Protein AF-0000000066057858 (afdb_homodimer)

Nearest PDB structures (foldseek):
  7ct4-assembly1_D  TM=9.323E-01  e=1.143E-37  Rasamsonia emersonii
  7ct4-assembly1_A  TM=9.102E-01  e=2.989E-38  Rasamsonia emersonii
  7ct4-assembly1_C  TM=9.239E-01  e=1.861E-37  Rasamsonia emersonii
  1c0i-assembly1_A  TM=8.873E-01  e=2.597E-35  Rhodotorula toruloides
  8hy5-assembly1_B  TM=8.757E-01  e=1.297E-28  Homo sapiens

Organism: Schizosaccharomyces pombe (strain 972 / ATCC 24843) (NCBI:txid284812)

Radius of gyration: 28.04 Å; Cα contacts (8 Å, |Δi|>4): 1674; chains: 2; bounding box: 57×84×64 Å

GO terms:
  GO:0003884 D-amino-acid oxidase activity (F, IDA)
  GO:0019478 D-amino acid catabolic process (P, IDA)
  GO:0043799 glycine oxidase activity (F, EXP)

Structure (mmCIF, N/CA/C/O backbone):
data_AF-0000000066057858-model_v1
#
loop_
_entity.id
_entity.type
_entity.pdbx_description
1 polymer 'D-amino-acid oxidase'
#
loop_
_atom_site.group_PDB
_atom_site.id
_atom_site.type_symbol
_atom_site.label_atom_id
_atom_site.label_alt_id
_atom_site.label_comp_id
_atom_site.label_asym_id
_atom_site.label_entity_id
_atom_site.label_seq_id
_atom_site.pdbx_PDB_ins_code
_atom_site.Cartn_x
_atom_site.Cartn_y
_atom_site.Cartn_z
_atom_site.occupancy
_atom_site.B_iso_or_equiv
_atom_site.auth_seq_id
_atom_site.auth_comp_id
_atom_site.auth_asym_id
_atom_site.auth_atom_id
_atom_site.pdbx_PDB_model_num
ATOM 1 N N . MET A 1 1 ? 26.5 16.844 -6.043 1 24.03 1 MET A N 1
ATOM 2 C CA . MET A 1 1 ? 25.203 16.562 -5.418 1 24.03 1 MET A CA 1
ATOM 3 C C . MET A 1 1 ? 25.234 15.211 -4.703 1 24.03 1 MET A C 1
ATOM 5 O O . MET A 1 1 ? 25.359 14.164 -5.344 1 24.03 1 MET A O 1
ATOM 9 N N . THR A 1 2 ? 25.844 15.133 -3.619 1 29.42 2 THR A N 1
ATOM 10 C CA . THR A 1 2 ? 26.281 13.875 -3.021 1 29.42 2 THR A CA 1
ATOM 11 C C . THR A 1 2 ? 25.109 12.914 -2.85 1 29.42 2 THR A C 1
ATOM 13 O O . THR A 1 2 ? 24.062 13.297 -2.328 1 29.42 2 THR A O 1
ATOM 16 N N . LYS A 1 3 ? 24.953 12.117 -3.73 1 38.72 3 LYS A N 1
ATOM 17 C CA . LYS A 1 3 ? 24.094 10.953 -3.639 1 38.72 3 LYS A CA 1
ATOM 18 C C . LYS A 1 3 ? 23.906 10.516 -2.189 1 38.72 3 LYS A C 1
ATOM 20 O O . LYS A 1 3 ? 24.844 9.992 -1.569 1 38.72 3 LYS A O 1
ATOM 25 N N . GLU A 1 4 ? 23.453 11.305 -1.22 1 42.31 4 GLU A N 1
ATOM 26 C CA . GLU A 1 4 ? 23.328 10.961 0.196 1 42.31 4 GLU A CA 1
ATOM 27 C C . GLU A 1 4 ? 22.781 9.555 0.386 1 42.31 4 GLU A C 1
ATOM 29 O O . GLU A 1 4 ? 21.672 9.258 -0.062 1 42.31 4 GLU A O 1
ATOM 34 N N . ASN A 1 5 ? 23.547 8.539 0.47 1 50.09 5 ASN A N 1
ATOM 35 C CA . ASN A 1 5 ? 23.609 7.082 0.434 1 50.09 5 ASN A CA 1
ATOM 36 C C . ASN A 1 5 ? 22.781 6.453 1.551 1 50.09 5 ASN A C 1
ATOM 38 O O . ASN A 1 5 ? 23.25 6.34 2.686 1 50.09 5 ASN A O 1
ATOM 42 N N . LYS A 1 6 ? 21.453 6.734 1.63 1 57.72 6 LYS A N 1
ATOM 43 C CA . LYS A 1 6 ? 20.75 5.945 2.639 1 57.72 6 LYS A CA 1
ATOM 44 C C . LYS A 1 6 ? 21.156 4.477 2.57 1 57.72 6 LYS A C 1
ATOM 46 O O . LYS A 1 6 ? 21.375 3.938 1.483 1 57.72 6 LYS A O 1
ATOM 51 N N . PRO A 1 7 ? 21.453 4.004 3.824 1 76.06 7 PRO A N 1
ATOM 52 C CA . PRO A 1 7 ? 21.906 2.609 3.816 1 76.06 7 PRO A CA 1
ATOM 53 C C . PRO A 1 7 ? 20.875 1.661 3.217 1 76.06 7 PRO A C 1
ATOM 55 O O . PRO A 1 7 ? 19.672 1.82 3.457 1 76.06 7 PRO A O 1
ATOM 58 N N . ARG A 1 8 ? 21.109 0.981 2.145 1 91 8 ARG A N 1
ATOM 59 C CA . ARG A 1 8 ? 20.312 -0.099 1.565 1 91 8 ARG A CA 1
ATOM 60 C C . ARG A 1 8 ? 20.391 -1.355 2.426 1 91 8 ARG A C 1
ATOM 62 O O . ARG A 1 8 ? 20.938 -2.373 2.002 1 91 8 ARG A O 1
ATOM 69 N N . ASP A 1 9 ? 19.703 -1.206 3.635 1 95.62 9 ASP A N 1
ATOM 70 C CA . ASP A 1 9 ? 19.906 -2.215 4.672 1 95.62 9 ASP A CA 1
ATOM 71 C C . ASP A 1 9 ? 18.844 -3.314 4.578 1 95.62 9 ASP A C 1
ATOM 73 O O . ASP A 1 9 ? 18.875 -4.273 5.352 1 95.62 9 ASP A O 1
ATOM 77 N N . ILE A 1 10 ? 17.891 -3.203 3.715 1 97.75 10 ILE A N 1
ATOM 78 C CA . ILE A 1 10 ? 16.891 -4.246 3.469 1 97.75 10 ILE A CA 1
ATOM 79 C C . ILE A 1 10 ? 17.234 -4.984 2.176 1 97.75 10 ILE A C 1
ATOM 81 O O . ILE A 1 10 ? 17.047 -4.449 1.08 1 97.75 10 ILE A O 1
ATOM 85 N N . VAL A 1 11 ? 17.688 -6.219 2.32 1 98.75 11 VAL A N 1
ATOM 86 C CA . VAL A 1 11 ? 18.188 -6.957 1.16 1 98.75 11 VAL A CA 1
ATOM 87 C C . VAL A 1 11 ? 17.188 -8.055 0.784 1 98.75 11 VAL A C 1
ATOM 89 O O . VAL A 1 11 ? 16.766 -8.836 1.639 1 98.75 11 VAL A O 1
ATOM 92 N N . ILE A 1 12 ? 16.75 -8.102 -0.413 1 98.88 12 ILE A N 1
ATOM 93 C CA . ILE A 1 12 ? 15.891 -9.148 -0.945 1 98.88 12 ILE A CA 1
ATOM 94 C C . ILE A 1 12 ? 16.625 -9.93 -2.027 1 98.88 12 ILE A C 1
ATOM 96 O O . ILE A 1 12 ? 17.141 -9.344 -2.982 1 98.88 12 ILE A O 1
ATOM 100 N N . VAL A 1 13 ? 16.703 -11.258 -1.876 1 98.88 13 VAL A N 1
ATOM 101 C CA . VAL A 1 13 ? 17.359 -12.109 -2.865 1 98.88 13 VAL A CA 1
ATOM 102 C C . VAL A 1 13 ? 16.312 -12.781 -3.746 1 98.88 13 VAL A C 1
ATOM 104 O O . VAL A 1 13 ? 15.531 -13.609 -3.27 1 98.88 13 VAL A O 1
ATOM 107 N N . GLY A 1 14 ? 16.359 -12.461 -5.027 1 98.69 14 GLY A N 1
ATOM 108 C CA . GLY A 1 14 ? 15.391 -12.977 -5.977 1 98.69 14 GLY A CA 1
ATOM 109 C C . GLY A 1 14 ? 14.414 -11.922 -6.465 1 98.69 14 GLY A C 1
ATOM 110 O O . GLY A 1 14 ? 13.867 -11.164 -5.664 1 98.69 14 GLY A O 1
ATOM 111 N N . ALA A 1 15 ? 14.227 -11.898 -7.758 1 98.69 15 ALA A N 1
ATOM 112 C CA . ALA A 1 15 ? 13.344 -10.914 -8.367 1 98.69 15 ALA A CA 1
ATOM 113 C C . ALA A 1 15 ? 12.18 -11.586 -9.102 1 98.69 15 ALA A C 1
ATOM 115 O O . ALA A 1 15 ? 11.773 -11.141 -10.18 1 98.69 15 ALA A O 1
ATOM 116 N N . GLY A 1 16 ? 11.734 -12.766 -8.609 1 98.44 16 GLY A N 1
ATOM 117 C CA . GLY A 1 16 ? 10.461 -13.336 -9.039 1 98.44 16 GLY A CA 1
ATOM 118 C C . GLY A 1 16 ? 9.266 -12.656 -8.398 1 98.44 16 GLY A C 1
ATOM 119 O O . GLY A 1 16 ? 9.398 -11.609 -7.77 1 98.44 16 GLY A O 1
ATOM 120 N N . VAL A 1 17 ? 8.07 -13.25 -8.562 1 98.69 17 VAL A N 1
ATOM 121 C CA . VAL A 1 17 ? 6.828 -12.625 -8.109 1 98.69 17 VAL A CA 1
ATOM 122 C C . VAL A 1 17 ? 6.867 -12.445 -6.594 1 98.69 17 VAL A C 1
ATOM 124 O O . VAL A 1 17 ? 6.379 -11.445 -6.066 1 98.69 17 VAL A O 1
ATOM 127 N N . ILE A 1 18 ? 7.5 -13.375 -5.855 1 98.75 18 ILE A N 1
ATOM 128 C CA . ILE A 1 18 ? 7.547 -13.297 -4.398 1 98.75 18 ILE A CA 1
ATOM 129 C C . ILE A 1 18 ? 8.469 -12.156 -3.975 1 98.75 18 ILE A C 1
ATOM 131 O O . ILE A 1 18 ? 8.094 -11.32 -3.141 1 98.75 18 ILE A O 1
ATOM 135 N N . GLY A 1 19 ? 9.664 -12.078 -4.535 1 98.88 19 GLY A N 1
ATOM 136 C CA . GLY A 1 19 ? 10.609 -11.023 -4.191 1 98.88 19 GLY A CA 1
ATOM 137 C C . GLY A 1 19 ? 10.109 -9.633 -4.547 1 98.88 19 GLY A C 1
ATOM 138 O O . GLY A 1 19 ? 10.219 -8.703 -3.748 1 98.88 19 GLY A O 1
ATOM 139 N N . LEU A 1 20 ? 9.586 -9.516 -5.75 1 98.88 20 LEU A N 1
ATOM 140 C CA . LEU A 1 20 ? 9.07 -8.227 -6.199 1 98.88 20 LEU A CA 1
ATOM 141 C C . LEU A 1 20 ? 7.883 -7.789 -5.348 1 98.88 20 LEU A C 1
ATOM 143 O O . LEU A 1 20 ? 7.754 -6.609 -5.012 1 98.88 20 LEU A O 1
ATOM 147 N N . THR A 1 21 ? 6.973 -8.727 -5.023 1 98.75 21 THR A N 1
ATOM 148 C CA . THR A 1 21 ? 5.828 -8.414 -4.176 1 98.75 21 THR A CA 1
ATOM 149 C C . THR A 1 21 ? 6.281 -7.98 -2.787 1 98.75 21 THR A C 1
ATOM 151 O O . THR A 1 21 ? 5.75 -7.023 -2.225 1 98.75 21 THR A O 1
ATOM 154 N N . THR A 1 22 ? 7.27 -8.648 -2.229 1 98.69 22 THR A N 1
ATOM 155 C CA . THR A 1 22 ? 7.832 -8.281 -0.935 1 98.69 22 THR A CA 1
ATOM 156 C C . THR A 1 22 ? 8.375 -6.855 -0.971 1 98.69 22 THR A C 1
ATOM 158 O O . THR A 1 22 ? 8.062 -6.043 -0.095 1 98.69 22 THR A O 1
ATOM 161 N N . ALA A 1 23 ? 9.164 -6.559 -1.996 1 98.69 23 ALA A N 1
ATOM 162 C CA . ALA A 1 23 ? 9.711 -5.219 -2.17 1 98.69 23 ALA A CA 1
ATOM 163 C C . ALA A 1 23 ? 8.602 -4.18 -2.295 1 98.69 23 ALA A C 1
ATOM 165 O O . ALA A 1 23 ? 8.719 -3.074 -1.761 1 98.69 23 ALA A O 1
ATOM 166 N N . TRP A 1 24 ? 7.539 -4.559 -3.053 1 98.19 24 TRP A N 1
ATOM 167 C CA . TRP A 1 24 ? 6.438 -3.627 -3.27 1 98.19 24 TRP A CA 1
ATOM 168 C C . TRP A 1 24 ? 5.734 -3.303 -1.956 1 98.19 24 TRP A C 1
ATOM 170 O O . TRP A 1 24 ? 5.457 -2.135 -1.665 1 98.19 24 TRP A O 1
ATOM 180 N N . ILE A 1 25 ? 5.445 -4.332 -1.145 1 96.88 25 ILE A N 1
ATOM 181 C CA . ILE A 1 25 ? 4.793 -4.125 0.144 1 96.88 25 ILE A CA 1
ATOM 182 C C . ILE A 1 25 ? 5.66 -3.225 1.021 1 96.88 25 ILE A C 1
ATOM 184 O O . ILE A 1 25 ? 5.16 -2.271 1.624 1 96.88 25 ILE A O 1
ATOM 188 N N . LEU A 1 26 ? 6.938 -3.43 1.087 1 96.5 26 LEU A N 1
ATOM 189 C CA . LEU A 1 26 ? 7.852 -2.6 1.863 1 96.5 26 LEU A CA 1
ATOM 190 C C . LEU A 1 26 ? 7.898 -1.178 1.312 1 96.5 26 LEU A C 1
ATOM 192 O O . LEU A 1 26 ? 7.984 -0.214 2.076 1 96.5 26 LEU A O 1
ATOM 196 N N . SER A 1 27 ? 7.867 -1.07 -0.016 1 95.56 27 SER A N 1
ATOM 197 C CA . SER A 1 27 ? 7.879 0.245 -0.646 1 95.56 27 SER A CA 1
ATOM 198 C C . SER A 1 27 ? 6.629 1.04 -0.288 1 95.56 27 SER A C 1
ATOM 200 O O . SER A 1 27 ? 6.691 2.254 -0.087 1 95.56 27 SER A O 1
ATOM 202 N N . ASP A 1 28 ? 5.484 0.328 -0.258 1 91.56 28 ASP A N 1
ATOM 203 C CA . ASP A 1 28 ? 4.238 0.975 0.144 1 91.56 28 ASP A CA 1
ATOM 204 C C . ASP A 1 28 ? 4.367 1.599 1.531 1 91.56 28 ASP A C 1
ATOM 206 O O . ASP A 1 28 ? 3.693 2.584 1.839 1 91.56 28 ASP A O 1
ATOM 210 N N . LEU A 1 29 ? 5.305 1.097 2.301 1 87.94 29 LEU A N 1
ATOM 211 C CA . LEU A 1 29 ? 5.523 1.59 3.656 1 87.94 29 LEU A CA 1
ATOM 212 C C . LEU A 1 29 ? 6.566 2.703 3.666 1 87.94 29 LEU A C 1
ATOM 214 O O . LEU A 1 29 ? 6.98 3.158 4.734 1 87.94 29 LEU A O 1
ATOM 218 N N . GLY A 1 30 ? 7.086 3.131 2.455 1 88.25 30 GLY A N 1
ATOM 219 C CA . GLY A 1 30 ? 8.039 4.223 2.34 1 88.25 30 GLY A CA 1
ATOM 220 C C . GLY A 1 30 ? 9.484 3.771 2.449 1 88.25 30 GLY A C 1
ATOM 221 O O . GLY A 1 30 ? 10.391 4.594 2.605 1 88.25 30 GLY A O 1
ATOM 222 N N . LEU A 1 31 ? 9.727 2.479 2.348 1 93.69 31 LEU A N 1
ATOM 223 C CA . LEU A 1 31 ? 11.055 1.946 2.629 1 93.69 31 LEU A CA 1
ATOM 224 C C . LEU A 1 31 ? 11.82 1.681 1.337 1 93.69 31 LEU A C 1
ATOM 226 O O . LEU A 1 31 ? 12.93 1.141 1.366 1 93.69 31 LEU A O 1
ATOM 230 N N . ALA A 1 32 ? 11.352 2.104 0.2 1 95.44 32 ALA A N 1
ATOM 231 C CA . ALA A 1 32 ? 11.914 1.772 -1.109 1 95.44 32 ALA A CA 1
ATOM 232 C C . ALA A 1 32 ? 13.383 2.164 -1.194 1 95.44 32 ALA A C 1
ATOM 234 O O . ALA A 1 32 ? 14.227 1.36 -1.604 1 95.44 32 ALA A O 1
ATOM 235 N N . PRO A 1 33 ? 13.758 3.377 -0.697 1 93.12 33 PRO A N 1
ATOM 236 C CA . PRO A 1 33 ? 15.156 3.781 -0.85 1 93.12 33 PRO A CA 1
ATOM 237 C C . PRO A 1 33 ? 16.109 2.924 -0.024 1 93.12 33 PRO A C 1
ATOM 239 O O . PRO A 1 33 ? 17.328 2.986 -0.219 1 93.12 33 PRO A O 1
ATOM 242 N N . ARG A 1 34 ? 15.578 2.121 0.85 1 95.19 34 ARG A N 1
ATOM 243 C CA . ARG A 1 34 ? 16.406 1.288 1.722 1 95.19 34 ARG A CA 1
ATOM 244 C C . ARG A 1 34 ? 16.547 -0.118 1.152 1 95.19 34 ARG A C 1
ATOM 246 O O . ARG A 1 34 ? 17.297 -0.937 1.695 1 95.19 34 ARG A O 1
ATOM 253 N N . ILE A 1 35 ? 15.867 -0.453 0.086 1 97.62 35 ILE A N 1
ATOM 254 C CA . ILE A 1 35 ? 15.773 -1.819 -0.416 1 97.62 35 ILE A CA 1
ATOM 255 C C . ILE A 1 35 ? 16.812 -2.041 -1.51 1 97.62 35 ILE A C 1
ATOM 257 O O . ILE A 1 35 ? 16.969 -1.213 -2.412 1 97.62 35 ILE A O 1
ATOM 261 N N . LYS A 1 36 ? 17.531 -3.072 -1.408 1 98.31 36 LYS A N 1
ATOM 262 C CA . LYS A 1 36 ? 18.375 -3.623 -2.469 1 98.31 36 LYS A CA 1
ATOM 263 C C . LYS A 1 36 ? 17.906 -5.027 -2.855 1 98.31 36 LYS A C 1
ATOM 265 O O . LYS A 1 36 ? 17.844 -5.918 -2.008 1 98.31 36 LYS A O 1
ATOM 270 N N . VAL A 1 37 ? 17.594 -5.246 -4.109 1 98.69 37 VAL A N 1
ATOM 271 C CA . VAL A 1 37 ? 17.25 -6.57 -4.625 1 98.69 37 VAL A CA 1
ATOM 272 C C . VAL A 1 37 ? 18.453 -7.148 -5.387 1 98.69 37 VAL A C 1
ATOM 274 O O . VAL A 1 37 ? 18.969 -6.52 -6.312 1 98.69 37 VAL A O 1
ATOM 277 N N . ILE A 1 38 ? 18.891 -8.281 -4.949 1 98.75 38 ILE A N 1
ATOM 278 C CA . ILE A 1 38 ? 19.938 -9.016 -5.641 1 98.75 38 ILE A CA 1
ATOM 279 C C . ILE A 1 38 ? 19.344 -10.227 -6.355 1 98.75 38 ILE A C 1
ATOM 281 O O . ILE A 1 38 ? 18.734 -11.086 -5.723 1 98.75 38 ILE A O 1
ATOM 285 N N . ALA A 1 39 ? 19.516 -10.328 -7.648 1 98.5 39 ALA A N 1
ATOM 286 C CA . ALA A 1 39 ? 18.875 -11.414 -8.383 1 98.5 39 ALA A CA 1
ATOM 287 C C . ALA A 1 39 ? 19.672 -11.75 -9.648 1 98.5 39 ALA A C 1
ATOM 289 O O . ALA A 1 39 ? 20.188 -10.859 -10.32 1 98.5 39 ALA A O 1
ATOM 290 N N . LYS A 1 40 ? 19.734 -12.977 -9.961 1 98 40 LYS A N 1
ATOM 291 C CA . LYS A 1 40 ? 20.359 -13.438 -11.203 1 98 40 LYS A CA 1
ATOM 292 C C . LYS A 1 40 ? 19.594 -12.945 -12.422 1 98 40 LYS A C 1
ATOM 294 O O . LYS A 1 40 ? 20.188 -12.602 -13.445 1 98 40 LYS A O 1
ATOM 299 N N . TYR A 1 41 ? 18.328 -12.922 -12.312 1 97.62 41 TYR A N 1
ATOM 300 C CA . TYR A 1 41 ? 17.453 -12.484 -13.391 1 97.62 41 TYR A CA 1
ATOM 301 C C . TYR A 1 41 ? 16.5 -11.383 -12.914 1 97.62 41 TYR A C 1
ATOM 303 O O . TYR A 1 41 ? 16.156 -11.328 -11.727 1 97.62 41 TYR A O 1
ATOM 311 N N . THR A 1 42 ? 16.094 -10.516 -13.781 1 97.69 42 THR A N 1
ATOM 312 C CA . THR A 1 42 ? 15.07 -9.5 -13.578 1 97.69 42 THR A CA 1
ATOM 313 C C . THR A 1 42 ? 13.938 -9.672 -14.586 1 97.69 42 THR A C 1
ATOM 315 O O . THR A 1 42 ? 14.055 -10.453 -15.531 1 97.69 42 THR A O 1
ATOM 318 N N . PRO A 1 43 ? 12.82 -8.992 -14.422 1 97.31 43 PRO A N 1
ATOM 319 C CA . PRO A 1 43 ? 11.656 -9.18 -15.297 1 97.31 43 PRO A CA 1
ATOM 320 C C . PRO A 1 43 ? 11.969 -8.883 -16.766 1 97.31 43 PRO A C 1
ATOM 322 O O . PRO A 1 43 ? 11.195 -9.258 -17.641 1 97.31 43 PRO A O 1
ATOM 325 N N . GLU A 1 44 ? 13.062 -8.328 -17.047 1 95.56 44 GLU A N 1
ATOM 326 C CA . GLU A 1 44 ? 13.469 -8.055 -18.422 1 95.56 44 GLU A CA 1
ATOM 327 C C . GLU A 1 44 ? 14.117 -9.273 -19.047 1 95.56 44 GLU A C 1
ATOM 329 O O . GLU A 1 44 ? 14.336 -9.312 -20.266 1 95.56 44 GLU A O 1
ATOM 334 N N . ASP A 1 45 ? 14.391 -10.273 -18.281 1 94.81 45 ASP A N 1
ATOM 335 C CA . ASP A 1 45 ? 15.055 -11.477 -18.766 1 94.81 45 ASP A CA 1
ATOM 336 C C . ASP A 1 45 ? 14.047 -12.586 -19.062 1 94.81 45 ASP A C 1
ATOM 338 O O . ASP A 1 45 ? 12.922 -12.547 -18.578 1 94.81 45 ASP A O 1
ATOM 342 N N . ARG A 1 46 ? 14.539 -13.461 -19.953 1 92.06 46 ARG A N 1
ATOM 343 C CA . ARG A 1 46 ? 13.852 -14.727 -20.203 1 92.06 46 ARG A CA 1
ATOM 344 C C . ARG A 1 46 ? 14.812 -15.906 -20.047 1 92.06 46 ARG A C 1
ATOM 346 O O . ARG A 1 46 ? 15.883 -15.93 -20.656 1 92.06 46 ARG A O 1
ATOM 353 N N . SER A 1 47 ? 14.477 -16.719 -19.047 1 93.12 47 SER A N 1
ATOM 354 C CA . SER A 1 47 ? 15.258 -17.922 -18.797 1 93.12 47 SER A CA 1
ATOM 355 C C . SER A 1 47 ? 14.398 -19.016 -18.188 1 93.12 47 SER A C 1
ATOM 357 O O . SER A 1 47 ? 13.516 -18.75 -17.375 1 93.12 47 SER A O 1
ATOM 359 N N . VAL A 1 48 ? 14.672 -20.219 -18.562 1 92 48 VAL A N 1
ATOM 360 C CA . VAL A 1 48 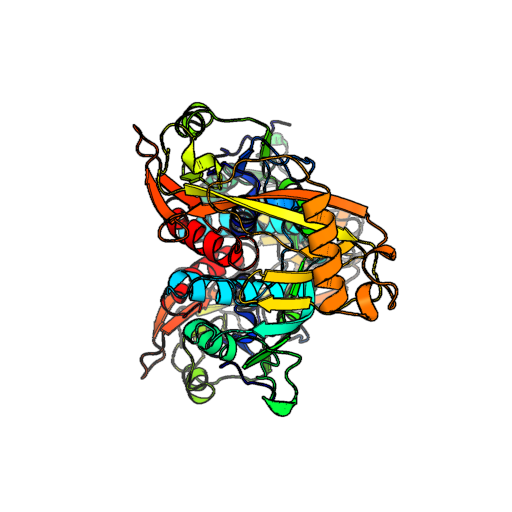? 13.977 -21.375 -18 1 92 48 VAL A CA 1
ATOM 361 C C . VAL A 1 48 ? 14.242 -21.438 -16.5 1 92 48 VAL A C 1
ATOM 363 O O . VAL A 1 48 ? 13.445 -22.016 -15.742 1 92 48 VAL A O 1
ATOM 366 N N . GLU A 1 49 ? 15.289 -20.797 -16.062 1 93.88 49 GLU A N 1
ATOM 367 C CA . GLU A 1 49 ? 15.664 -20.812 -14.648 1 93.88 49 GLU A CA 1
ATOM 368 C C . GLU A 1 49 ? 14.953 -19.703 -13.875 1 93.88 49 GLU A C 1
ATOM 370 O O . GLU A 1 49 ? 15.078 -19.625 -12.648 1 93.88 49 GLU A O 1
ATOM 375 N N . TYR A 1 50 ? 14.281 -18.859 -14.57 1 95.75 50 TYR A N 1
ATOM 376 C CA . TYR A 1 50 ? 13.5 -17.781 -14 1 95.75 50 TYR A CA 1
ATOM 377 C C . TYR A 1 50 ? 12.008 -18.062 -14.094 1 95.75 50 TYR A C 1
ATOM 379 O O . TYR A 1 50 ? 11.359 -17.703 -15.086 1 95.75 50 TYR A O 1
ATOM 387 N N . THR A 1 51 ? 11.453 -18.609 -13.117 1 93.69 51 THR A N 1
ATOM 388 C CA . THR A 1 51 ? 10.18 -19.312 -13.102 1 93.69 51 THR A CA 1
ATOM 389 C C . THR A 1 51 ? 9.023 -18.344 -13.367 1 93.69 51 THR A C 1
ATOM 391 O O . THR A 1 51 ? 8.125 -18.656 -14.156 1 93.69 51 THR A O 1
ATOM 394 N N . SER A 1 52 ? 9.039 -17.172 -12.836 1 95.69 52 SER A N 1
ATOM 395 C CA . SER A 1 52 ? 7.855 -16.344 -12.633 1 95.69 52 SER A CA 1
ATOM 396 C C . SER A 1 52 ? 7.25 -15.906 -13.961 1 95.69 52 SER A C 1
ATOM 398 O O . SER A 1 52 ? 6.023 -15.883 -14.109 1 95.69 52 SER A O 1
ATOM 400 N N . PRO A 1 53 ? 8.055 -15.648 -15.008 1 94.44 53 PRO A N 1
ATOM 401 C CA . PRO A 1 53 ? 7.457 -15.148 -16.25 1 94.44 53 PRO A CA 1
ATOM 402 C C . PRO A 1 53 ? 6.691 -16.234 -17.016 1 94.44 53 PRO A C 1
ATOM 404 O O . PRO A 1 53 ? 5.898 -15.922 -17.906 1 94.44 53 PRO A O 1
ATOM 407 N N . TRP A 1 54 ? 6.828 -17.469 -16.688 1 91.06 54 TRP A N 1
ATOM 408 C CA . TRP A 1 54 ? 6.297 -18.562 -17.469 1 91.06 54 TRP A CA 1
ATOM 409 C C . TRP A 1 54 ? 4.973 -19.062 -16.906 1 91.06 54 TRP A C 1
ATOM 411 O O . TRP A 1 54 ? 4.316 -19.922 -17.484 1 91.06 54 TRP A O 1
ATOM 421 N N . ALA A 1 55 ? 4.609 -18.5 -15.82 1 90.81 55 ALA A N 1
ATOM 422 C CA . ALA A 1 55 ? 3.4 -18.938 -15.141 1 90.81 55 ALA A CA 1
ATOM 423 C C . ALA A 1 55 ? 2.158 -18.641 -15.969 1 90.81 55 ALA A C 1
ATOM 425 O O . ALA A 1 55 ? 2.096 -17.625 -16.656 1 90.81 55 ALA A O 1
ATOM 426 N N . GLY A 1 56 ? 1.21 -19.578 -16.016 1 88.62 56 GLY A N 1
ATOM 427 C CA . GLY A 1 56 ? -0.117 -19.234 -16.484 1 88.62 56 GLY A CA 1
ATOM 428 C C . GLY A 1 56 ? -0.769 -18.125 -15.695 1 88.62 56 GLY A C 1
ATOM 429 O O . GLY A 1 56 ? -1.331 -17.188 -16.266 1 88.62 56 GLY A O 1
ATOM 430 N N . ALA A 1 57 ? -0.521 -18.188 -14.438 1 83 57 ALA A N 1
ATOM 431 C CA . ALA A 1 57 ? -0.889 -17.125 -13.5 1 83 57 ALA A CA 1
ATOM 432 C C . ALA A 1 57 ? -2.4 -16.922 -13.477 1 83 57 ALA A C 1
ATOM 434 O O . ALA A 1 57 ? -2.916 -16.016 -14.133 1 83 57 ALA A O 1
ATOM 435 N N . ASN A 1 58 ? -3.156 -17.703 -12.898 1 87.81 58 ASN A N 1
ATOM 436 C CA . ASN A 1 58 ? -4.586 -17.578 -12.633 1 87.81 58 ASN A CA 1
ATOM 437 C C . ASN A 1 58 ? -4.898 -17.766 -11.148 1 87.81 58 ASN A C 1
ATOM 439 O O . ASN A 1 58 ? -3.994 -17.766 -10.312 1 87.81 58 ASN A O 1
ATOM 443 N N . PHE A 1 59 ? -6.066 -17.656 -10.812 1 91.38 59 PHE A N 1
ATOM 444 C CA . PHE A 1 59 ? -6.555 -17.953 -9.469 1 91.38 59 PHE A CA 1
ATOM 445 C C . PHE A 1 59 ? -7.539 -19.109 -9.492 1 91.38 59 PHE A C 1
ATOM 447 O O . PHE A 1 59 ? -8.633 -19 -10.055 1 91.38 59 PHE A O 1
ATOM 454 N N . CYS A 1 60 ? -7.055 -20.266 -9.008 1 89.56 60 CYS A N 1
ATOM 455 C CA . CYS A 1 60 ? -7.871 -21.484 -9.07 1 89.56 60 CYS A CA 1
ATOM 456 C C . CYS A 1 60 ? -7.738 -22.297 -7.789 1 89.56 60 CYS A C 1
ATOM 458 O O . CYS A 1 60 ? -7.312 -21.766 -6.758 1 89.56 60 CYS A O 1
ATOM 460 N N . SER A 1 61 ? -8.211 -23.516 -7.824 1 83.56 61 SER A N 1
ATOM 461 C CA . SER A 1 61 ? -8.305 -24.312 -6.605 1 83.56 61 SER A CA 1
ATOM 462 C C . SER A 1 61 ? -7.082 -25.203 -6.422 1 83.56 61 SER A C 1
ATOM 464 O O . SER A 1 61 ? -7.141 -26.219 -5.734 1 83.56 61 SER A O 1
ATOM 466 N N . ILE A 1 62 ? -5.902 -24.766 -6.875 1 78.44 62 ILE A N 1
ATOM 467 C CA . ILE A 1 62 ? -4.738 -25.641 -6.945 1 78.44 62 ILE A CA 1
ATOM 468 C C . ILE A 1 62 ? -4.031 -25.672 -5.59 1 78.44 62 ILE A C 1
ATOM 470 O O . ILE A 1 62 ? -3.24 -26.578 -5.316 1 78.44 62 ILE A O 1
ATOM 474 N N . SER A 1 63 ? -4.281 -24.734 -4.73 1 79.31 63 SER A N 1
ATOM 475 C CA . SER A 1 63 ? -3.516 -24.594 -3.5 1 79.31 63 SER A CA 1
ATOM 476 C C . SER A 1 63 ? -3.766 -25.766 -2.553 1 79.31 63 SER A C 1
ATOM 478 O O . SER A 1 63 ? -4.812 -26.406 -2.619 1 79.31 63 SER A O 1
ATOM 480 N N . ALA A 1 64 ? -2.777 -25.953 -1.697 1 81.75 64 ALA A N 1
ATOM 481 C CA . ALA A 1 64 ? -2.922 -26.938 -0.62 1 81.75 64 ALA A CA 1
ATOM 482 C C . ALA A 1 64 ? -4.023 -26.516 0.352 1 81.75 64 ALA A C 1
ATOM 484 O O . ALA A 1 64 ? -4.609 -25.438 0.213 1 81.75 64 ALA A O 1
ATOM 485 N N . THR A 1 65 ? -4.273 -27.469 1.239 1 85.81 65 THR A N 1
ATOM 486 C CA . THR A 1 65 ? -5.438 -27.266 2.094 1 85.81 65 THR A CA 1
ATOM 487 C C . THR A 1 65 ? -5.008 -26.859 3.504 1 85.81 65 THR A C 1
ATOM 489 O O . THR A 1 65 ? -5.848 -26.703 4.391 1 85.81 65 THR A O 1
ATOM 492 N N . ASP A 1 66 ? -3.668 -26.766 3.625 1 89.25 66 ASP A N 1
ATOM 493 C CA . ASP A 1 66 ? -3.246 -26.328 4.949 1 89.25 66 ASP A CA 1
ATOM 494 C C . ASP A 1 66 ? -3.686 -24.891 5.211 1 89.25 66 ASP A C 1
ATOM 496 O O . ASP A 1 66 ? -3.957 -24.141 4.273 1 89.25 66 ASP A O 1
ATOM 500 N N . ASP A 1 67 ? -3.721 -24.516 6.453 1 89.69 67 ASP A N 1
ATOM 501 C CA . ASP A 1 67 ? -4.289 -23.25 6.891 1 89.69 67 ASP A CA 1
ATOM 502 C C . ASP A 1 67 ? -3.566 -22.062 6.246 1 89.69 67 ASP A C 1
ATOM 504 O O . ASP A 1 67 ? -4.199 -21.094 5.832 1 89.69 67 ASP A O 1
ATOM 508 N N . ASN A 1 68 ? -2.295 -22.109 6.16 1 92.75 68 ASN A N 1
ATOM 509 C CA . ASN A 1 68 ? -1.528 -21.016 5.586 1 92.75 68 ASN A CA 1
ATOM 510 C C . ASN A 1 68 ? -1.843 -20.828 4.102 1 92.75 68 ASN A C 1
ATOM 512 O O . ASN A 1 68 ? -2.08 -19.703 3.654 1 92.75 68 ASN A O 1
ATOM 516 N N . ALA A 1 69 ? -1.864 -21.922 3.395 1 93.81 69 ALA A N 1
ATOM 517 C CA . ALA A 1 69 ? -2.146 -21.859 1.963 1 93.81 69 ALA A CA 1
ATOM 518 C C . ALA A 1 69 ? -3.523 -21.266 1.7 1 93.81 69 ALA A C 1
ATOM 520 O O . ALA A 1 69 ? -3.678 -20.406 0.83 1 93.81 69 ALA A O 1
ATOM 521 N N . LEU A 1 70 ? -4.516 -21.734 2.463 1 92.69 70 LEU A N 1
ATOM 522 C CA . LEU A 1 70 ? -5.867 -21.219 2.311 1 92.69 70 LEU A CA 1
ATOM 523 C C . LEU A 1 70 ? -5.922 -19.734 2.652 1 92.69 70 LEU A C 1
ATOM 525 O O . LEU A 1 70 ? -6.555 -18.953 1.941 1 92.69 70 LEU A O 1
ATOM 529 N N . ARG A 1 71 ? -5.223 -19.422 3.691 1 92.81 71 ARG A N 1
ATOM 530 C CA . ARG A 1 71 ? -5.195 -18.031 4.141 1 92.81 71 ARG A CA 1
ATOM 531 C C . ARG A 1 71 ? -4.484 -17.156 3.125 1 92.81 71 ARG A C 1
ATOM 533 O O . ARG A 1 71 ? -4.965 -16.062 2.807 1 92.81 71 ARG A O 1
ATOM 540 N N . TRP A 1 72 ? -3.373 -17.531 2.594 1 96 72 TRP A N 1
ATOM 541 C CA . TRP A 1 72 ? -2.613 -16.766 1.616 1 96 72 TRP A CA 1
ATOM 542 C C . TRP A 1 72 ? -3.432 -16.531 0.349 1 96 72 TRP A C 1
ATOM 544 O O . TRP A 1 72 ? -3.41 -15.445 -0.223 1 96 72 TRP A O 1
ATOM 554 N N . ASP A 1 73 ? -4.188 -17.547 -0.079 1 95.25 73 ASP A N 1
ATOM 555 C CA . ASP A 1 73 ? -5.066 -17.406 -1.237 1 95.25 73 ASP A CA 1
ATOM 556 C C . ASP A 1 73 ? -6.102 -16.312 -1.013 1 95.25 73 ASP A C 1
ATOM 558 O O . ASP A 1 73 ? -6.309 -15.461 -1.878 1 95.25 73 ASP A O 1
ATOM 562 N N . LYS A 1 74 ? -6.68 -16.438 0.119 1 93.44 74 LYS A N 1
ATOM 563 C CA . LYS A 1 74 ? -7.738 -15.492 0.437 1 93.44 74 LYS A CA 1
ATOM 564 C C . LYS A 1 74 ? -7.203 -14.062 0.461 1 93.44 74 LYS A C 1
ATOM 566 O O . LYS A 1 74 ? -7.789 -13.164 -0.144 1 93.44 74 LYS A O 1
ATOM 571 N N . ILE A 1 75 ? -6.047 -13.836 1.12 1 94.38 75 ILE A N 1
ATOM 572 C CA . ILE A 1 75 ? -5.418 -12.523 1.199 1 94.38 75 ILE A CA 1
ATOM 573 C C . ILE A 1 75 ? -5.07 -12.031 -0.205 1 94.38 75 ILE A C 1
ATOM 575 O O . ILE A 1 75 ? -5.348 -10.883 -0.554 1 94.38 75 ILE A O 1
ATOM 579 N N . THR A 1 76 ? -4.535 -12.867 -0.967 1 96.5 76 THR A N 1
ATOM 580 C CA . THR A 1 76 ? -4.09 -12.5 -2.307 1 96.5 76 THR A CA 1
ATOM 581 C C . THR A 1 76 ? -5.285 -12.195 -3.209 1 96.5 76 THR A C 1
ATOM 583 O O . THR A 1 76 ? -5.234 -11.281 -4.031 1 96.5 76 THR A O 1
ATOM 586 N N . TYR A 1 77 ? -6.406 -12.969 -3.051 1 95.88 77 TYR A N 1
ATOM 587 C CA . TYR A 1 77 ? -7.617 -12.695 -3.812 1 95.88 77 TYR A CA 1
ATOM 588 C C . TYR A 1 77 ? -8.078 -11.25 -3.613 1 95.88 77 TYR A C 1
ATOM 590 O O . TYR A 1 77 ? -8.359 -10.547 -4.582 1 95.88 77 TYR A O 1
ATOM 598 N N . HIS A 1 78 ? -8.086 -10.898 -2.42 1 93.81 78 HIS A N 1
ATOM 599 C CA . HIS A 1 78 ? -8.57 -9.555 -2.102 1 93.81 78 HIS A CA 1
ATOM 600 C C . HIS A 1 78 ? -7.594 -8.492 -2.598 1 93.81 78 HIS A C 1
ATOM 602 O O . HIS A 1 78 ? -8.016 -7.422 -3.047 1 93.81 78 HIS A O 1
ATOM 608 N N . ARG A 1 79 ? -6.363 -8.727 -2.479 1 95.62 79 ARG A N 1
ATOM 609 C CA . ARG A 1 79 ? -5.367 -7.797 -3.008 1 95.62 79 ARG A CA 1
ATOM 610 C C . ARG A 1 79 ? -5.512 -7.645 -4.52 1 95.62 79 ARG A C 1
ATOM 612 O O . ARG A 1 79 ? -5.441 -6.535 -5.047 1 95.62 79 ARG A O 1
ATOM 619 N N . PHE A 1 80 ? -5.672 -8.781 -5.207 1 96.81 80 PHE A N 1
ATOM 620 C CA . PHE A 1 80 ? -5.836 -8.727 -6.652 1 96.81 80 PHE A CA 1
ATOM 621 C C . PHE A 1 80 ? -7.113 -7.98 -7.023 1 96.81 80 PHE A C 1
ATOM 623 O O . PHE A 1 80 ? -7.141 -7.234 -8.008 1 96.81 80 PHE A O 1
ATOM 630 N N . ALA A 1 81 ? -8.18 -8.227 -6.254 1 95.25 81 ALA A N 1
ATOM 631 C CA . ALA A 1 81 ? -9.406 -7.48 -6.484 1 95.25 81 ALA A CA 1
ATOM 632 C C . ALA A 1 81 ? -9.164 -5.977 -6.363 1 95.25 81 ALA A C 1
ATOM 634 O O . ALA A 1 81 ? -9.625 -5.195 -7.199 1 95.25 81 ALA A O 1
ATOM 635 N N . TYR A 1 82 ? -8.406 -5.617 -5.355 1 95.19 82 TYR A N 1
ATOM 636 C CA . TYR A 1 82 ? -8.055 -4.215 -5.141 1 95.19 82 TYR A CA 1
ATOM 637 C C . TYR A 1 82 ? -7.266 -3.664 -6.324 1 95.19 82 TYR A C 1
ATOM 639 O O . TYR A 1 82 ? -7.574 -2.588 -6.836 1 95.19 82 TYR A O 1
ATOM 647 N N . LEU A 1 83 ? -6.258 -4.359 -6.773 1 96.38 83 LEU A N 1
ATOM 648 C CA . LEU A 1 83 ? -5.418 -3.906 -7.875 1 96.38 83 LEU A CA 1
ATOM 649 C C . LEU A 1 83 ? -6.219 -3.811 -9.172 1 96.38 83 LEU A C 1
ATOM 651 O O . LEU A 1 83 ? -6.059 -2.857 -9.938 1 96.38 83 LEU A O 1
ATOM 655 N N . ALA A 1 84 ? -7.051 -4.828 -9.398 1 95.88 84 ALA A N 1
ATOM 656 C CA . ALA A 1 84 ? -7.848 -4.84 -10.617 1 95.88 84 ALA A CA 1
ATOM 657 C C . ALA A 1 84 ? -8.734 -3.598 -10.711 1 95.88 84 ALA A C 1
ATOM 659 O O . ALA A 1 84 ? -8.984 -3.088 -11.805 1 95.88 84 ALA A O 1
ATOM 660 N N . LYS A 1 85 ? -9.133 -3.096 -9.586 1 93.44 85 LYS A N 1
ATOM 661 C CA . LYS A 1 85 ? -10.047 -1.958 -9.531 1 93.44 85 LYS A CA 1
ATOM 662 C C . LYS A 1 85 ? -9.281 -0.638 -9.562 1 93.44 85 LYS A C 1
ATOM 664 O O . LYS A 1 85 ? -9.734 0.336 -10.164 1 93.44 85 LYS A O 1
ATOM 669 N N . THR A 1 86 ? -8.102 -0.626 -8.945 1 93.31 86 THR A N 1
ATOM 670 C CA . THR A 1 86 ? -7.477 0.665 -8.672 1 93.31 86 THR A CA 1
ATOM 671 C C . THR A 1 86 ? -6.211 0.842 -9.508 1 93.31 86 THR A C 1
ATOM 673 O O . THR A 1 86 ? -5.691 1.954 -9.633 1 93.31 86 THR A O 1
ATOM 676 N N . ARG A 1 87 ? -5.68 -0.251 -10.055 1 93.62 87 ARG A N 1
ATOM 677 C CA . ARG A 1 87 ? -4.469 -0.222 -10.867 1 93.62 87 ARG A CA 1
ATOM 678 C C . ARG A 1 87 ? -4.617 -1.103 -12.102 1 93.62 87 ARG A C 1
ATOM 680 O O . ARG A 1 87 ? -3.855 -2.055 -12.289 1 93.62 87 ARG A O 1
ATOM 687 N N . PRO A 1 88 ? -5.492 -0.749 -13 1 92.38 88 PRO A N 1
ATOM 688 C CA . PRO A 1 88 ? -5.727 -1.594 -14.172 1 92.38 88 PRO A CA 1
ATOM 689 C C . PRO A 1 88 ? -4.477 -1.773 -15.031 1 92.38 88 PRO A C 1
ATOM 691 O O . PRO A 1 88 ? -4.348 -2.775 -15.734 1 92.38 88 PRO A O 1
ATOM 694 N N . GLU A 1 89 ? -3.523 -0.839 -14.891 1 95.12 89 GLU A N 1
ATOM 695 C CA . GLU A 1 89 ? -2.291 -0.903 -15.68 1 95.12 89 GLU A CA 1
ATOM 696 C C . GLU A 1 89 ? -1.398 -2.049 -15.203 1 95.12 89 GLU A C 1
ATOM 698 O O . GLU A 1 89 ? -0.441 -2.416 -15.891 1 95.12 89 GLU A O 1
ATOM 703 N N . ALA A 1 90 ? -1.736 -2.654 -14.07 1 96.31 90 ALA A N 1
ATOM 704 C CA . ALA A 1 90 ? -0.915 -3.727 -13.516 1 96.31 90 ALA A CA 1
ATOM 705 C C . ALA A 1 90 ? -1.067 -5.008 -14.328 1 96.31 90 ALA A C 1
ATOM 707 O O . ALA A 1 90 ? -0.261 -5.934 -14.195 1 96.31 90 ALA A O 1
ATOM 708 N N . GLY A 1 91 ? -2.102 -5.141 -15.18 1 97 91 GLY A N 1
ATOM 709 C CA . GLY A 1 91 ? -2.301 -6.32 -16.016 1 97 91 GLY A CA 1
ATOM 710 C C . GLY A 1 91 ? -3.064 -7.426 -15.305 1 97 91 GLY A C 1
ATOM 711 O O . GLY A 1 91 ? -2.879 -8.602 -15.609 1 97 91 GLY A O 1
ATOM 712 N N . ILE A 1 92 ? -3.842 -7.105 -14.258 1 97.25 92 ILE A N 1
ATOM 713 C CA . ILE A 1 92 ? -4.746 -8.008 -13.555 1 97.25 92 ILE A CA 1
ATOM 714 C C . ILE A 1 92 ? -6.191 -7.613 -13.844 1 97.25 92 ILE A C 1
ATOM 716 O O . ILE A 1 92 ? -6.559 -6.441 -13.727 1 97.25 92 ILE A O 1
ATOM 720 N N . ARG A 1 93 ? -7.016 -8.57 -14.258 1 97.06 93 ARG A N 1
ATOM 721 C CA . ARG A 1 93 ? -8.414 -8.305 -14.57 1 97.06 93 ARG A CA 1
ATOM 722 C C . ARG A 1 93 ? -9.32 -9.383 -13.984 1 97.06 93 ARG A C 1
ATOM 724 O O . ARG A 1 93 ? -8.945 -10.555 -13.922 1 97.06 93 ARG A O 1
ATOM 731 N N . PHE A 1 94 ? -10.492 -8.922 -13.609 1 96.62 94 PHE A N 1
ATOM 732 C CA . PHE A 1 94 ? -11.516 -9.898 -13.25 1 96.62 94 PHE A CA 1
ATOM 733 C C . PHE A 1 94 ? -11.891 -10.758 -14.445 1 96.62 94 PHE A C 1
ATOM 735 O O . PHE A 1 94 ? -11.938 -10.266 -15.578 1 96.62 94 PHE A O 1
ATOM 742 N N . ALA A 1 95 ? -12.125 -12.016 -14.211 1 96.62 95 ALA A N 1
ATOM 743 C CA . ALA A 1 95 ? -12.547 -12.906 -15.289 1 96.62 95 ALA A CA 1
ATOM 744 C C . ALA A 1 95 ? -13.266 -14.133 -14.734 1 96.62 95 ALA A C 1
ATOM 746 O O . ALA A 1 95 ? -13.078 -14.5 -13.57 1 96.62 95 ALA A O 1
ATOM 747 N N . ASP A 1 96 ? -13.992 -14.75 -15.609 1 97.12 96 ASP A N 1
ATOM 748 C CA . ASP A 1 96 ? -14.711 -15.961 -15.234 1 97.12 96 ASP A CA 1
ATOM 749 C C . ASP A 1 96 ? -13.797 -17.188 -15.258 1 97.12 96 ASP A C 1
ATOM 751 O O . ASP A 1 96 ? -12.883 -17.266 -16.094 1 97.12 96 ASP A O 1
ATOM 755 N N . LEU A 1 97 ? -14.062 -18.031 -14.359 1 97.62 97 LEU A N 1
ATOM 756 C CA . LEU A 1 97 ? -13.391 -19.328 -14.281 1 97.62 97 LEU A CA 1
ATOM 757 C C . LEU A 1 97 ? -14.414 -20.469 -14.273 1 97.62 97 LEU A C 1
ATOM 759 O O . LEU A 1 97 ? -15.453 -20.375 -13.617 1 97.62 97 LEU A O 1
ATOM 763 N N . ARG A 1 98 ? -14.195 -21.469 -15.102 1 97.25 98 ARG A N 1
ATOM 764 C CA . ARG A 1 98 ? -14.836 -22.781 -14.984 1 97.25 98 ARG A CA 1
ATOM 765 C C . ARG A 1 98 ? -13.812 -23.859 -14.68 1 97.25 98 ARG A C 1
ATOM 767 O O . ARG A 1 98 ? -12.875 -24.078 -15.453 1 97.25 98 ARG A O 1
ATOM 774 N N . GLU A 1 99 ? -13.945 -24.453 -13.586 1 96.81 99 GLU A N 1
ATOM 775 C CA . GLU A 1 99 ? -13.047 -25.531 -13.172 1 96.81 99 GLU A CA 1
ATOM 776 C C . GLU A 1 99 ? -13.812 -26.844 -13 1 96.81 99 GLU A C 1
ATOM 778 O O . GLU A 1 99 ? -14.852 -26.891 -12.336 1 96.81 99 GLU A O 1
ATOM 783 N N . LEU A 1 100 ? -13.297 -27.922 -13.609 1 97.38 100 LEU A N 1
ATOM 784 C CA . LEU A 1 100 ? -13.984 -29.203 -13.688 1 97.38 100 LEU A CA 1
ATOM 785 C C . LEU A 1 100 ? -13.109 -30.312 -13.117 1 97.38 100 LEU A C 1
ATOM 787 O O . LEU A 1 100 ? -11.883 -30.25 -13.172 1 97.38 100 LEU A O 1
ATOM 791 N N . TRP A 1 101 ? -13.758 -31.359 -12.594 1 96.62 101 TRP A N 1
ATOM 792 C CA . TRP A 1 101 ? -13.055 -32.5 -12.039 1 96.62 101 TRP A CA 1
ATOM 793 C C . TRP A 1 101 ? -13.648 -33.812 -12.562 1 96.62 101 TRP A C 1
ATOM 795 O O . TRP A 1 101 ? -14.867 -34 -12.578 1 96.62 101 TRP A O 1
ATOM 805 N N . GLU A 1 102 ? -12.758 -34.75 -12.961 1 96.31 102 GLU A N 1
ATOM 806 C CA . GLU A 1 102 ? -13.156 -36.094 -13.289 1 96.31 102 GLU A CA 1
ATOM 807 C C . GLU A 1 102 ? -13.062 -37 -12.07 1 96.31 102 GLU A C 1
ATOM 809 O O . GLU A 1 102 ? -13.359 -38.219 -12.156 1 96.31 102 GLU A O 1
ATOM 814 N N . TYR A 1 103 ? -12.602 -36.5 -10.961 1 94 103 TYR A N 1
ATOM 815 C CA . TYR A 1 103 ? -12.523 -37.156 -9.68 1 94 103 TYR A CA 1
ATOM 816 C C . TYR A 1 103 ? -12.953 -36.25 -8.547 1 94 103 TYR A C 1
ATOM 818 O O . TYR A 1 103 ? -13.164 -35.062 -8.75 1 94 103 TYR A O 1
ATOM 826 N N . GLU A 1 104 ? -13.133 -36.812 -7.395 1 91.62 104 GLU A N 1
ATOM 827 C CA . GLU A 1 104 ? -13.633 -36.031 -6.258 1 91.62 104 GLU A CA 1
ATOM 828 C C . GLU A 1 104 ? -12.617 -35 -5.816 1 91.62 104 GLU A C 1
ATOM 830 O O . GLU A 1 104 ? -11.484 -35.344 -5.457 1 91.62 104 GLU A O 1
ATOM 835 N N . PRO A 1 105 ? -13.023 -33.719 -5.867 1 90.75 105 PRO A N 1
ATOM 836 C CA . PRO A 1 105 ? -12.086 -32.688 -5.445 1 90.75 105 PRO A CA 1
ATOM 837 C C . PRO A 1 105 ? -11.898 -32.625 -3.932 1 90.75 105 PRO A C 1
ATOM 839 O O . PRO A 1 105 ? -12.641 -33.281 -3.193 1 90.75 105 PRO A O 1
ATOM 842 N N . LYS A 1 106 ? -10.844 -31.844 -3.541 1 84.94 106 LYS A N 1
ATOM 843 C CA . LYS A 1 106 ? -10.664 -31.562 -2.117 1 84.94 106 LYS A CA 1
ATOM 844 C C . LYS A 1 106 ? -11.664 -30.516 -1.634 1 84.94 106 LYS A C 1
ATOM 846 O O . LYS A 1 106 ? -11.602 -29.359 -2.035 1 84.94 106 LYS A O 1
ATOM 851 N N . HIS A 1 107 ? -12.398 -30.766 -0.678 1 86.25 107 HIS A N 1
ATOM 852 C CA . HIS A 1 107 ? -13.547 -29.938 -0.321 1 86.25 107 HIS A CA 1
ATOM 853 C C . HIS A 1 107 ? -13.141 -28.781 0.586 1 86.25 107 HIS A C 1
ATOM 855 O O . HIS A 1 107 ? -13.844 -27.781 0.67 1 86.25 107 HIS A O 1
ATOM 861 N N . ASP A 1 108 ? -12.039 -28.906 1.294 1 86.62 108 ASP A N 1
ATOM 862 C CA . ASP A 1 108 ? -11.602 -27.828 2.16 1 86.62 108 ASP A CA 1
ATOM 863 C C . ASP A 1 108 ? -11.344 -26.547 1.355 1 86.62 108 ASP A C 1
ATOM 865 O O . ASP A 1 108 ? -11.703 -25.453 1.786 1 86.62 108 ASP A O 1
ATOM 869 N N . LYS A 1 109 ? -10.805 -26.719 0.219 1 86.12 109 LYS A N 1
ATOM 870 C CA . LYS A 1 109 ? -10.531 -25.578 -0.633 1 86.12 109 LYS A CA 1
ATOM 871 C C . LYS A 1 109 ? -11.828 -24.969 -1.18 1 86.12 109 LYS A C 1
ATOM 873 O O . LYS A 1 109 ? -11.992 -23.75 -1.197 1 86.12 109 LYS A O 1
ATOM 878 N N . ILE A 1 110 ? -12.672 -25.828 -1.555 1 88.31 110 ILE A N 1
ATOM 879 C CA . ILE A 1 110 ? -13.953 -25.391 -2.105 1 88.31 110 ILE A CA 1
ATOM 880 C C . ILE A 1 110 ? -14.734 -24.625 -1.042 1 88.31 110 ILE A C 1
ATOM 882 O O . ILE A 1 110 ? -15.32 -23.578 -1.327 1 88.31 110 ILE A O 1
ATOM 886 N N . ARG A 1 111 ? -14.672 -25.172 0.112 1 89.5 111 ARG A N 1
ATOM 887 C CA . ARG A 1 111 ? -15.352 -24.516 1.222 1 89.5 111 ARG A CA 1
ATOM 888 C C . ARG A 1 111 ? -14.766 -23.141 1.484 1 89.5 111 ARG A C 1
ATOM 890 O O . ARG A 1 111 ? -15.5 -22.188 1.749 1 89.5 111 ARG A O 1
ATOM 897 N N . SER A 1 112 ? -13.477 -23.078 1.454 1 89.69 112 SER A N 1
ATOM 898 C CA . SER A 1 112 ? -12.805 -21.797 1.656 1 89.69 112 SER A CA 1
ATOM 899 C C . SER A 1 112 ? -13.195 -20.797 0.579 1 89.69 112 SER A C 1
ATOM 901 O O . SER A 1 112 ? -13.516 -19.641 0.882 1 89.69 112 SER A O 1
ATOM 903 N N . TRP A 1 113 ? -13.266 -21.203 -0.66 1 90 113 TRP A N 1
ATOM 904 C CA . TRP A 1 113 ? -13.617 -20.344 -1.783 1 90 113 TRP A CA 1
ATOM 905 C C . TRP A 1 113 ? -15.008 -19.734 -1.59 1 90 113 TRP A C 1
ATOM 907 O O . TRP A 1 113 ? -15.227 -18.562 -1.895 1 90 113 TRP A O 1
ATOM 917 N N . ASN A 1 114 ? -15.836 -20.547 -1.117 1 89.31 114 ASN A N 1
ATOM 918 C CA . ASN A 1 114 ? -17.219 -20.125 -0.94 1 89.31 114 ASN A CA 1
ATOM 919 C C . ASN A 1 114 ? -17.328 -18.906 -0.015 1 89.31 114 ASN A C 1
ATOM 921 O O . ASN A 1 114 ? -18.328 -18.188 -0.042 1 89.31 114 ASN A O 1
ATOM 925 N N . THR A 1 115 ? -16.25 -18.688 0.683 1 88 115 THR A N 1
ATOM 926 C CA . THR A 1 115 ? -16.344 -17.656 1.695 1 88 115 THR A CA 1
ATOM 927 C C . THR A 1 115 ? -15.906 -16.297 1.128 1 88 115 THR A C 1
ATOM 929 O O . THR A 1 115 ? -16.203 -15.25 1.696 1 88 115 THR A O 1
ATOM 932 N N . TYR A 1 116 ? -15.234 -16.297 -0.033 1 89.69 116 TYR A N 1
ATOM 933 C CA . TYR A 1 116 ? -14.695 -14.984 -0.39 1 89.69 116 TYR A CA 1
ATOM 934 C C . TYR A 1 116 ? -14.617 -14.82 -1.903 1 89.69 116 TYR A C 1
ATOM 936 O O . TYR A 1 116 ? -14.477 -13.703 -2.406 1 89.69 116 TYR A O 1
ATOM 944 N N . VAL A 1 117 ? -14.742 -15.844 -2.656 1 93.81 117 VAL A N 1
ATOM 945 C CA . VAL A 1 117 ? -14.641 -15.727 -4.105 1 93.81 117 VAL A CA 1
ATOM 946 C C . VAL A 1 117 ? -15.977 -15.266 -4.684 1 93.81 117 VAL A C 1
ATOM 948 O O . VAL A 1 117 ? -17.031 -15.82 -4.355 1 93.81 117 VAL A O 1
ATOM 951 N N . ARG A 1 118 ? -15.961 -14.289 -5.504 1 92.88 118 ARG A N 1
ATOM 952 C CA . ARG A 1 118 ? -17.156 -13.68 -6.066 1 92.88 118 ARG A CA 1
ATOM 953 C C . ARG A 1 118 ? -17.859 -14.625 -7.043 1 92.88 118 ARG A C 1
ATOM 955 O O . ARG A 1 118 ? -17.203 -15.273 -7.859 1 92.88 118 ARG A O 1
ATOM 962 N N . ASP A 1 119 ? -19.234 -14.734 -6.969 1 95.56 119 ASP A N 1
ATOM 963 C CA . ASP A 1 119 ? -20.094 -15.43 -7.922 1 95.56 119 ASP A CA 1
ATOM 964 C C . ASP A 1 119 ? -19.797 -16.922 -7.949 1 95.56 119 ASP A C 1
ATOM 966 O O . ASP A 1 119 ? -19.844 -17.547 -9.008 1 95.56 119 ASP A O 1
ATOM 970 N N . PHE A 1 120 ? -19.359 -17.422 -6.812 1 95.5 120 PHE A N 1
ATOM 971 C CA . PHE A 1 120 ? -19.031 -18.844 -6.73 1 95.5 120 PHE A CA 1
ATOM 972 C C . PHE A 1 120 ? -20.297 -19.688 -6.848 1 95.5 120 PHE A C 1
ATOM 974 O O . PHE A 1 120 ? -21.266 -19.484 -6.105 1 95.5 120 PHE A O 1
ATOM 981 N N . LYS A 1 121 ? -20.312 -20.609 -7.801 1 96.38 121 LYS A N 1
ATOM 982 C CA . LYS A 1 121 ? -21.453 -21.5 -8.016 1 96.38 121 LYS A CA 1
ATOM 983 C C . LYS A 1 121 ? -20.984 -22.891 -8.414 1 96.38 121 LYS A C 1
ATOM 985 O O . LYS A 1 121 ? -20.156 -23.047 -9.312 1 96.38 121 LYS A O 1
ATOM 990 N N . VAL A 1 122 ? -21.594 -23.844 -7.793 1 95.69 122 VAL A N 1
ATOM 991 C CA . VAL A 1 122 ? -21.359 -25.219 -8.203 1 95.69 122 VAL A CA 1
ATOM 992 C C . VAL A 1 122 ? -22.188 -25.531 -9.461 1 95.69 122 VAL A C 1
ATOM 994 O O . VAL A 1 122 ? -23.344 -25.141 -9.562 1 95.69 122 VAL A O 1
ATOM 997 N N . ILE A 1 123 ? -21.562 -26.172 -10.391 1 97 123 ILE A N 1
ATOM 998 C CA . ILE A 1 123 ? -22.25 -26.562 -11.617 1 97 123 ILE A CA 1
ATOM 999 C C . ILE A 1 123 ? -23.109 -27.797 -11.344 1 97 123 ILE A C 1
ATOM 1001 O O . ILE A 1 123 ? -22.609 -28.812 -10.836 1 97 123 ILE A O 1
ATOM 1005 N N . PRO A 1 124 ? -24.406 -27.719 -11.703 1 96.94 124 PRO A N 1
ATOM 1006 C CA . PRO A 1 124 ? -25.25 -28.891 -11.508 1 96.94 124 PRO A CA 1
ATOM 1007 C C . PRO A 1 124 ? -24.75 -30.125 -12.266 1 96.94 124 PRO A C 1
ATOM 1009 O O . PRO A 1 124 ? -24.25 -30 -13.383 1 96.94 124 PRO A O 1
ATOM 1012 N N . GLU A 1 125 ? -24.938 -31.281 -11.688 1 95.62 125 GLU A N 1
ATOM 1013 C CA . GLU A 1 125 ? -24.453 -32.531 -12.25 1 95.62 125 GLU A CA 1
ATOM 1014 C C . GLU A 1 125 ? -24.906 -32.719 -13.695 1 95.62 125 GLU A C 1
ATOM 1016 O O . GLU A 1 125 ? -24.141 -33.156 -14.547 1 95.62 125 GLU A O 1
ATOM 1021 N N . LYS A 1 126 ? -26.125 -32.344 -14.008 1 95.94 126 LYS A N 1
ATOM 1022 C CA . LYS A 1 126 ? -26.719 -32.531 -15.336 1 95.94 126 LYS A CA 1
ATOM 1023 C C . LYS A 1 126 ? -26 -31.672 -16.375 1 95.94 126 LYS A C 1
ATOM 1025 O O . LYS A 1 126 ? -26.078 -31.953 -17.578 1 95.94 126 LYS A O 1
ATOM 1030 N N . ASP A 1 127 ? -25.297 -30.641 -15.922 1 96.31 127 ASP A N 1
ATOM 1031 C CA . ASP A 1 127 ? -24.672 -29.703 -16.844 1 96.31 127 ASP A CA 1
ATOM 1032 C C . ASP A 1 127 ? -23.172 -29.969 -16.969 1 96.31 127 ASP A C 1
ATOM 1034 O O . ASP A 1 127 ? -22.469 -29.266 -17.703 1 96.31 127 ASP A O 1
ATOM 1038 N N . LEU A 1 128 ? -22.656 -30.969 -16.281 1 96.94 128 LEU A N 1
ATOM 1039 C CA . LEU A 1 128 ? -21.234 -31.297 -16.328 1 96.94 128 LEU A CA 1
ATOM 1040 C C . LEU A 1 128 ? -20.891 -32 -17.625 1 96.94 128 LEU A C 1
ATOM 1042 O O . LEU A 1 128 ? -21.625 -32.906 -18.078 1 96.94 128 LEU A O 1
ATOM 1046 N N . PRO A 1 129 ? -19.828 -31.641 -18.234 1 93.75 129 PRO A N 1
ATOM 1047 C CA . PRO A 1 129 ? -19.453 -32.281 -19.484 1 93.75 129 PRO A CA 1
ATOM 1048 C C . PRO A 1 129 ? -18.719 -33.594 -19.266 1 93.75 129 PRO A C 1
ATOM 1050 O O . PRO A 1 129 ? -18.031 -33.781 -18.25 1 93.75 129 PRO A O 1
ATOM 1053 N N . GLY A 1 130 ? -18.859 -34.5 -20.25 1 92.5 130 GLY A N 1
ATOM 1054 C CA . GLY A 1 130 ? -18.047 -35.719 -20.312 1 92.5 130 GLY A CA 1
ATOM 1055 C C . GLY A 1 130 ? -18.125 -36.562 -19.047 1 92.5 130 GLY A C 1
ATOM 1056 O O . GLY A 1 130 ? -19.219 -36.875 -18.578 1 92.5 130 GLY A O 1
ATOM 1057 N N . GLU A 1 131 ? -16.906 -36.812 -18.516 1 94 131 GLU A N 1
ATOM 1058 C CA . GLU A 1 131 ? -16.797 -37.688 -17.359 1 94 131 GLU A CA 1
ATOM 1059 C C . GLU A 1 131 ? -16.641 -36.906 -16.062 1 94 131 GLU A C 1
ATOM 1061 O O . GLU A 1 131 ? -16.297 -37.469 -15.023 1 94 131 GLU A O 1
ATOM 1066 N N . CYS A 1 132 ? -16.844 -35.688 -16.141 1 96.75 132 CYS A N 1
ATOM 1067 C CA . CYS A 1 132 ? -16.672 -34.844 -14.977 1 96.75 132 CYS A CA 1
ATOM 1068 C C . CYS A 1 132 ? -17.734 -35.156 -13.922 1 96.75 132 CYS A C 1
ATOM 1070 O O . CYS A 1 132 ? -18.891 -35.375 -14.25 1 96.75 132 CYS A O 1
ATOM 1072 N N . ILE A 1 133 ? -17.344 -35.125 -12.664 1 96.5 133 ILE A N 1
ATOM 1073 C CA . ILE A 1 133 ? -18.281 -35.438 -11.594 1 96.5 133 ILE A CA 1
ATOM 1074 C C . ILE A 1 133 ? -18.484 -34.219 -10.695 1 96.5 133 ILE A C 1
ATOM 1076 O O . ILE A 1 133 ? -19.359 -34.219 -9.836 1 96.5 133 ILE A O 1
ATOM 1080 N N . TYR A 1 134 ? -17.641 -33.312 -10.867 1 96 134 TYR A N 1
ATOM 1081 C CA . TYR A 1 134 ? -17.781 -32.031 -10.141 1 96 134 TYR A CA 1
ATOM 1082 C C . TYR A 1 134 ? -17.312 -30.875 -10.992 1 96 134 TYR A C 1
ATOM 1084 O O . TYR A 1 134 ? -16.484 -31.031 -11.883 1 96 134 TYR A O 1
ATOM 1092 N N . GLY A 1 135 ? -17.844 -29.734 -10.789 1 96.94 135 GLY A N 1
ATOM 1093 C CA . GLY A 1 135 ? -17.406 -28.484 -11.414 1 96.94 135 GLY A CA 1
ATOM 1094 C C . GLY A 1 135 ? -17.969 -27.25 -10.734 1 96.94 135 GLY A C 1
ATOM 1095 O O . GLY A 1 135 ? -19 -27.312 -10.062 1 96.94 135 GLY A O 1
ATOM 1096 N N . HIS A 1 136 ? -17.234 -26.141 -10.797 1 96.31 136 HIS A N 1
ATOM 1097 C CA . HIS A 1 136 ? -17.75 -24.875 -10.305 1 96.31 136 HIS A CA 1
ATOM 1098 C C . HIS A 1 136 ? -17.359 -23.719 -11.227 1 96.31 136 HIS A C 1
ATOM 1100 O O . HIS A 1 136 ? -16.5 -23.891 -12.094 1 96.31 136 HIS A O 1
ATOM 1106 N N . LYS A 1 137 ? -18.062 -22.656 -11.141 1 97.19 137 LYS A N 1
ATOM 1107 C CA . LYS A 1 137 ? -17.781 -21.375 -11.797 1 97.19 137 LYS A CA 1
ATOM 1108 C C . LYS A 1 137 ? -17.609 -20.266 -10.773 1 97.19 137 LYS A C 1
ATOM 1110 O O . LYS A 1 137 ? -18.172 -20.328 -9.672 1 97.19 137 LYS A O 1
ATOM 1115 N N . ALA A 1 138 ? -16.812 -19.312 -11.148 1 96.88 138 ALA A N 1
ATOM 1116 C CA . ALA A 1 138 ? -16.594 -18.172 -10.266 1 96.88 138 ALA A CA 1
ATOM 1117 C C . ALA A 1 138 ? -15.953 -17.016 -11.031 1 96.88 138 ALA A C 1
ATOM 1119 O O . ALA A 1 138 ? -15.555 -17.172 -12.188 1 96.88 138 ALA A O 1
ATOM 1120 N N . THR A 1 139 ? -15.977 -15.852 -10.375 1 97 139 THR A N 1
ATOM 1121 C CA . THR A 1 139 ? -15.195 -14.727 -10.867 1 97 139 THR A CA 1
ATOM 1122 C C . THR A 1 139 ? -13.836 -14.664 -10.18 1 97 139 THR A C 1
ATOM 1124 O O . THR A 1 139 ? -13.758 -14.531 -8.961 1 97 139 THR A O 1
ATOM 1127 N N . THR A 1 140 ? -12.82 -14.82 -10.93 1 96.5 140 THR A N 1
ATOM 1128 C CA . THR A 1 140 ? -11.453 -14.75 -10.422 1 96.5 140 THR A CA 1
ATOM 1129 C C . THR A 1 140 ? -10.648 -13.719 -11.211 1 96.5 140 THR A C 1
ATOM 1131 O O . THR A 1 140 ? -11.117 -12.609 -11.453 1 96.5 140 THR A O 1
ATOM 1134 N N . PHE A 1 141 ? -9.352 -14.18 -11.562 1 96.88 141 PHE A N 1
ATOM 1135 C CA . PHE A 1 141 ? -8.508 -13.172 -12.195 1 96.88 141 PHE A CA 1
ATOM 1136 C C . PHE A 1 141 ? -7.73 -13.766 -13.359 1 96.88 141 PHE A C 1
ATOM 1138 O O . PHE A 1 141 ? -7.371 -14.945 -13.336 1 96.88 141 PHE A O 1
ATOM 1145 N N . LEU A 1 142 ? -7.555 -12.961 -14.383 1 96.56 142 LEU A N 1
ATOM 1146 C CA . LEU A 1 142 ? -6.484 -13.156 -15.359 1 96.56 142 LEU A CA 1
ATOM 1147 C C . LEU A 1 142 ? -5.301 -12.25 -15.055 1 96.56 142 LEU A C 1
ATOM 1149 O O . LEU A 1 142 ? -5.48 -11.094 -14.656 1 96.56 142 LEU A O 1
ATOM 1153 N N . ILE A 1 143 ? -4.133 -12.805 -15.164 1 97.38 143 ILE A N 1
ATOM 1154 C CA . ILE A 1 143 ? -2.904 -12.062 -14.922 1 97.38 143 ILE A CA 1
ATOM 1155 C C . ILE A 1 143 ? -1.955 -12.242 -16.109 1 97.38 143 ILE A C 1
ATOM 1157 O O . ILE A 1 143 ? -1.681 -13.367 -16.531 1 97.38 143 ILE A O 1
ATOM 1161 N N . ASN A 1 144 ? -1.559 -11.172 -16.703 1 97.25 144 ASN A N 1
ATOM 1162 C CA . ASN A 1 144 ? -0.429 -11.234 -17.625 1 97.25 144 ASN A CA 1
ATOM 1163 C C . ASN A 1 144 ? 0.902 -11.234 -16.891 1 97.25 144 ASN A C 1
ATOM 1165 O O . ASN A 1 144 ? 1.446 -10.18 -16.562 1 97.25 144 ASN A O 1
ATOM 1169 N N . ALA A 1 145 ? 1.442 -12.406 -16.688 1 96.88 145 ALA A N 1
ATOM 1170 C CA . ALA A 1 145 ? 2.543 -12.609 -15.75 1 96.88 145 ALA A CA 1
ATOM 1171 C C . ALA A 1 145 ? 3.752 -11.766 -16.125 1 96.88 145 ALA A C 1
ATOM 1173 O O . ALA A 1 145 ? 4.25 -10.984 -15.32 1 96.88 145 ALA A O 1
ATOM 1174 N N . PRO A 1 146 ? 4.238 -11.82 -17.406 1 96.62 146 PRO A N 1
ATOM 1175 C CA . PRO A 1 146 ? 5.387 -10.969 -17.734 1 96.62 146 PRO A CA 1
ATOM 1176 C C . PRO A 1 146 ? 5.094 -9.484 -17.562 1 96.62 146 PRO A C 1
ATOM 1178 O O . PRO A 1 146 ? 5.949 -8.742 -17.078 1 96.62 146 PRO A O 1
ATOM 1181 N N . HIS A 1 147 ? 3.928 -9.07 -17.938 1 97.56 147 HIS A N 1
ATOM 1182 C CA . HIS A 1 147 ? 3.555 -7.668 -17.797 1 97.56 147 HIS A CA 1
ATOM 1183 C C . HIS A 1 147 ? 3.506 -7.246 -16.328 1 97.56 147 HIS A C 1
ATOM 1185 O O . HIS A 1 147 ? 4.035 -6.195 -15.969 1 97.56 147 HIS A O 1
ATOM 1191 N N . TYR A 1 148 ? 2.846 -8.047 -15.523 1 98.12 148 TYR A N 1
ATOM 1192 C CA . TYR A 1 148 ? 2.705 -7.742 -14.109 1 98.12 148 TYR A CA 1
ATOM 1193 C C . TYR A 1 148 ? 4.07 -7.641 -13.43 1 98.12 148 TYR A C 1
ATOM 1195 O O . TYR A 1 148 ? 4.309 -6.738 -12.625 1 98.12 148 TYR A O 1
ATOM 1203 N N . LEU A 1 149 ? 4.984 -8.547 -13.766 1 98.5 149 LEU A N 1
ATOM 1204 C CA . LEU A 1 149 ? 6.344 -8.508 -13.234 1 98.5 149 LEU A CA 1
ATOM 1205 C C . LEU A 1 149 ? 7.047 -7.215 -13.633 1 98.5 149 LEU A C 1
ATOM 1207 O O . LEU A 1 149 ? 7.68 -6.566 -12.797 1 98.5 149 LEU A O 1
ATOM 1211 N N . ASN A 1 150 ? 6.949 -6.867 -14.883 1 98.38 150 ASN A N 1
ATOM 1212 C CA . ASN A 1 150 ? 7.59 -5.648 -15.359 1 98.38 150 ASN A CA 1
ATOM 1213 C C . ASN A 1 150 ? 6.961 -4.406 -14.734 1 98.38 150 ASN A C 1
ATOM 1215 O O . ASN A 1 150 ? 7.656 -3.422 -14.469 1 98.38 150 ASN A O 1
ATOM 1219 N N . TYR A 1 151 ? 5.672 -4.457 -14.617 1 98.12 151 TYR A N 1
ATOM 1220 C CA . TYR A 1 151 ? 4.98 -3.363 -13.945 1 98.12 151 TYR A CA 1
ATOM 1221 C C . TYR A 1 151 ? 5.555 -3.137 -12.547 1 98.12 151 TYR A C 1
ATOM 1223 O O . TYR A 1 151 ? 5.906 -2.01 -12.195 1 98.12 151 TYR A O 1
ATOM 1231 N N . MET A 1 152 ? 5.648 -4.195 -11.711 1 98.38 152 MET A N 1
ATOM 1232 C CA . MET A 1 152 ? 6.219 -4.094 -10.375 1 98.38 152 MET A CA 1
ATOM 1233 C C . MET A 1 152 ? 7.664 -3.605 -10.43 1 98.38 152 MET A C 1
ATOM 1235 O O . MET A 1 152 ? 8.062 -2.732 -9.656 1 98.38 152 MET A O 1
ATOM 1239 N N . TYR A 1 153 ? 8.406 -4.184 -11.375 1 98.62 153 TYR A N 1
ATOM 1240 C CA . TYR A 1 153 ? 9.82 -3.852 -11.539 1 98.62 153 TYR A CA 1
ATOM 1241 C C . TYR A 1 153 ? 10 -2.355 -11.773 1 98.62 153 TYR A C 1
ATOM 1243 O O . TYR A 1 153 ? 10.805 -1.707 -11.094 1 98.62 153 TYR A O 1
ATOM 1251 N N . LYS A 1 154 ? 9.273 -1.785 -12.68 1 98.06 154 LYS A N 1
ATOM 1252 C CA . LYS A 1 154 ? 9.367 -0.366 -13.016 1 98.06 154 LYS A CA 1
ATOM 1253 C C . LYS A 1 154 ? 8.938 0.501 -11.828 1 98.06 154 LYS A C 1
ATOM 1255 O O . LYS A 1 154 ? 9.586 1.5 -11.516 1 98.06 154 LYS A O 1
ATOM 1260 N N . LEU A 1 155 ? 7.844 0.11 -11.227 1 97.69 155 LEU A N 1
ATOM 1261 C CA . LEU A 1 155 ? 7.348 0.824 -10.062 1 97.69 155 LEU A CA 1
ATOM 1262 C C . LEU A 1 155 ? 8.414 0.892 -8.969 1 97.69 155 LEU A C 1
ATOM 1264 O O . LEU A 1 155 ? 8.633 1.949 -8.375 1 97.69 155 LEU A O 1
ATOM 1268 N N . LEU A 1 156 ? 9.062 -0.225 -8.727 1 98.44 156 LEU A N 1
ATOM 1269 C CA . LEU A 1 156 ? 10.047 -0.331 -7.652 1 98.44 156 LEU A CA 1
ATOM 1270 C C . LEU A 1 156 ? 11.289 0.5 -7.969 1 98.44 156 LEU A C 1
ATOM 1272 O O . LEU A 1 156 ? 11.836 1.158 -7.082 1 98.44 156 LEU A O 1
ATOM 1276 N N . ILE A 1 157 ? 11.688 0.479 -9.227 1 97.88 157 ILE A N 1
ATOM 1277 C CA . ILE A 1 157 ? 12.812 1.311 -9.633 1 97.88 157 ILE A CA 1
ATOM 1278 C C . ILE A 1 157 ? 12.461 2.785 -9.445 1 97.88 157 ILE A C 1
ATOM 1280 O O . ILE A 1 157 ? 13.242 3.543 -8.859 1 97.88 157 ILE A O 1
ATOM 1284 N N . GLU A 1 158 ? 11.305 3.164 -9.883 1 95.56 158 GLU A N 1
ATOM 1285 C CA . GLU A 1 158 ? 10.852 4.543 -9.734 1 95.56 158 GLU A CA 1
ATOM 1286 C C . GLU A 1 158 ? 10.789 4.953 -8.266 1 95.56 158 GLU A C 1
ATOM 1288 O O . GLU A 1 158 ? 11.055 6.109 -7.93 1 95.56 158 GLU A O 1
ATOM 1293 N N . ALA A 1 159 ? 10.453 4.016 -7.43 1 94.94 159 ALA A N 1
ATOM 1294 C CA . ALA A 1 159 ? 10.305 4.277 -6 1 94.94 159 ALA A CA 1
ATOM 1295 C C . ALA A 1 159 ? 11.664 4.41 -5.32 1 94.94 159 ALA A C 1
ATOM 1297 O O . ALA A 1 159 ? 11.758 4.895 -4.191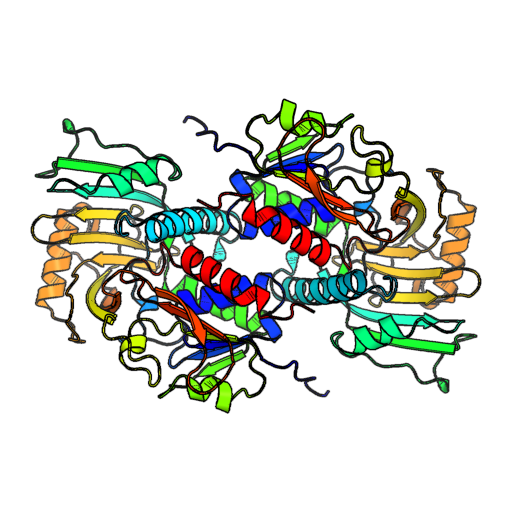 1 94.94 159 ALA A O 1
ATOM 1298 N N . GLY A 1 160 ? 12.727 3.957 -5.965 1 95.62 160 GLY A N 1
ATOM 1299 C CA . GLY A 1 160 ? 14.062 4.133 -5.418 1 95.62 160 GLY A CA 1
ATOM 1300 C C . GLY A 1 160 ? 14.719 2.826 -5.008 1 95.62 160 GLY A C 1
ATOM 1301 O O . GLY A 1 160 ? 15.805 2.824 -4.426 1 95.62 160 GLY A O 1
ATOM 1302 N N . VAL A 1 161 ? 14.055 1.68 -5.281 1 97.88 161 VAL A N 1
ATOM 1303 C CA . VAL A 1 161 ? 14.664 0.383 -5.004 1 97.88 161 VAL A CA 1
ATOM 1304 C C . VAL A 1 161 ? 15.867 0.167 -5.922 1 97.88 161 VAL A C 1
ATOM 1306 O O . VAL A 1 161 ? 15.812 0.475 -7.113 1 97.88 161 VAL A O 1
ATOM 1309 N N . GLU A 1 162 ? 16.906 -0.304 -5.402 1 97.94 162 GLU A N 1
ATOM 1310 C CA . GLU A 1 162 ? 18.078 -0.648 -6.199 1 97.94 162 GLU A CA 1
ATOM 1311 C C . GLU A 1 162 ? 18.062 -2.121 -6.598 1 97.94 162 GLU A C 1
ATOM 1313 O O . GLU A 1 162 ? 17.812 -2.992 -5.766 1 97.94 162 GLU A O 1
ATOM 1318 N N . PHE A 1 163 ? 18.312 -2.391 -7.867 1 98.44 163 PHE A N 1
ATOM 1319 C CA . PHE A 1 163 ? 18.438 -3.756 -8.367 1 98.44 163 PHE A CA 1
ATOM 1320 C C . PHE A 1 163 ? 19.875 -4.055 -8.781 1 98.44 163 PHE A C 1
ATOM 1322 O O . PHE A 1 163 ? 20.484 -3.279 -9.516 1 98.44 163 PHE A O 1
ATOM 1329 N N . GLU A 1 164 ? 20.391 -5.098 -8.242 1 98 164 GLU A N 1
ATOM 1330 C CA . GLU A 1 164 ? 21.703 -5.602 -8.633 1 98 164 GLU A CA 1
ATOM 1331 C C . GLU A 1 164 ? 21.594 -6.98 -9.281 1 98 164 GLU A C 1
ATOM 1333 O O . GLU A 1 164 ? 21.188 -7.945 -8.633 1 98 164 GLU A O 1
ATOM 1338 N N . LYS A 1 165 ? 21.969 -7.078 -10.57 1 97.88 165 LYS A N 1
ATOM 1339 C CA . LYS A 1 165 ? 21.984 -8.367 -11.258 1 97.88 165 LYS A CA 1
ATOM 1340 C C . LYS A 1 165 ? 23.234 -9.164 -10.906 1 97.88 165 LYS A C 1
ATOM 1342 O O . LYS A 1 165 ? 24.328 -8.836 -11.367 1 97.88 165 LYS A O 1
ATOM 1347 N N . LYS A 1 166 ? 23 -10.156 -10.102 1 97.75 166 LYS A N 1
ATOM 1348 C CA . LYS A 1 166 ? 24.094 -10.961 -9.594 1 97.75 166 LYS A CA 1
ATOM 1349 C C . LYS A 1 166 ? 23.609 -12.328 -9.125 1 97.75 166 LYS A C 1
ATOM 1351 O O . LYS A 1 166 ? 22.562 -12.445 -8.5 1 97.75 166 LYS A O 1
ATOM 1356 N N . GLU A 1 167 ? 24.328 -13.328 -9.477 1 97.62 167 GLU A N 1
ATOM 1357 C CA . GLU A 1 167 ? 24.078 -14.664 -8.945 1 97.62 167 GLU A CA 1
ATOM 1358 C C . GLU A 1 167 ? 24.859 -14.891 -7.652 1 97.62 167 GLU A C 1
ATOM 1360 O O . GLU A 1 167 ? 26.078 -14.727 -7.613 1 97.62 167 GLU A O 1
ATOM 1365 N N . LEU A 1 168 ? 24.156 -15.242 -6.605 1 98.25 168 LEU A N 1
ATOM 1366 C CA . LEU A 1 168 ? 24.797 -15.555 -5.332 1 98.25 168 LEU A CA 1
ATOM 1367 C C . LEU A 1 168 ? 25.031 -17.047 -5.195 1 98.25 168 LEU A C 1
ATOM 1369 O O . LEU A 1 168 ? 24.188 -17.859 -5.574 1 98.25 168 LEU A O 1
ATOM 1373 N N . SER A 1 169 ? 26.172 -17.422 -4.676 1 98.12 169 SER A N 1
ATOM 1374 C CA . SER A 1 169 ? 26.484 -18.812 -4.41 1 98.12 169 SER A CA 1
ATOM 1375 C C . SER A 1 169 ? 26.141 -19.203 -2.977 1 98.12 169 SER A C 1
ATOM 1377 O O . SER A 1 169 ? 25.922 -20.375 -2.674 1 98.12 169 SER A O 1
ATOM 1379 N N . HIS A 1 170 ? 26.125 -18.203 -2.172 1 98.69 170 HIS A N 1
ATOM 1380 C CA . HIS A 1 170 ? 25.859 -18.391 -0.751 1 98.69 170 HIS A CA 1
ATOM 1381 C C . HIS A 1 170 ? 25.094 -17.203 -0.178 1 98.69 170 HIS A C 1
ATOM 1383 O O . HIS A 1 170 ? 25.375 -16.047 -0.522 1 98.69 170 HIS A O 1
ATOM 1389 N N . ILE A 1 171 ? 24.109 -17.469 0.757 1 98.75 171 ILE A N 1
ATOM 1390 C CA . ILE A 1 171 ? 23.234 -16.438 1.299 1 98.75 171 ILE A CA 1
ATOM 1391 C C . ILE A 1 171 ? 24.062 -15.43 2.1 1 98.75 171 ILE A C 1
ATOM 1393 O O . ILE A 1 171 ? 23.688 -14.258 2.219 1 98.75 171 ILE A O 1
ATOM 1397 N N . LYS A 1 172 ? 25.234 -15.789 2.615 1 98.19 172 LYS A N 1
ATOM 1398 C CA . LYS A 1 172 ? 26.094 -14.922 3.41 1 98.19 172 LYS A CA 1
ATOM 1399 C C . LYS A 1 172 ? 26.656 -13.781 2.568 1 98.19 172 LYS A C 1
ATOM 1401 O O . LYS A 1 172 ? 27.062 -12.75 3.105 1 98.19 172 LYS A O 1
ATOM 1406 N N . GLU A 1 173 ? 26.719 -13.977 1.28 1 98.31 173 GLU A N 1
ATOM 1407 C CA . GLU A 1 173 ? 27.219 -12.93 0.397 1 98.31 173 GLU A CA 1
ATOM 1408 C C . GLU A 1 173 ? 26.391 -11.656 0.512 1 98.31 173 GLU A C 1
ATOM 1410 O O . GLU A 1 173 ? 26.891 -10.555 0.269 1 98.31 173 GLU A O 1
ATOM 1415 N N . THR A 1 174 ? 25.094 -11.82 0.896 1 98.06 174 THR A N 1
ATOM 1416 C CA . THR A 1 174 ? 24.234 -10.664 1.066 1 98.06 174 THR A CA 1
ATOM 1417 C C . THR A 1 174 ? 24.797 -9.719 2.133 1 98.06 174 THR A C 1
ATOM 1419 O O . THR A 1 174 ? 24.891 -8.516 1.915 1 98.06 174 THR A O 1
ATOM 1422 N N . VAL A 1 175 ? 25.25 -10.258 3.273 1 96.81 175 VAL A N 1
ATOM 1423 C CA . VAL A 1 175 ? 25.719 -9.461 4.398 1 96.81 175 VAL A CA 1
ATOM 1424 C C . VAL A 1 175 ? 27.172 -9.055 4.176 1 96.81 175 VAL A C 1
ATOM 1426 O O . VAL A 1 175 ? 27.625 -8.039 4.707 1 96.81 175 VAL A O 1
ATOM 1429 N N . GLU A 1 176 ? 27.875 -9.828 3.402 1 95.88 176 GLU A N 1
ATOM 1430 C CA . GLU A 1 176 ? 29.234 -9.43 3.033 1 95.88 176 GLU A CA 1
ATOM 1431 C C . GLU A 1 176 ? 29.219 -8.211 2.123 1 95.88 176 GLU A C 1
ATOM 1433 O O . GLU A 1 176 ? 30.047 -7.305 2.279 1 95.88 176 GLU A O 1
ATOM 1438 N N . GLU A 1 177 ? 28.266 -8.188 1.241 1 93.75 177 GLU A N 1
ATOM 1439 C CA . GLU A 1 177 ? 28.156 -7.082 0.288 1 93.75 177 GLU A CA 1
ATOM 1440 C C . GLU A 1 177 ? 27.438 -5.887 0.907 1 93.75 177 GLU A C 1
ATOM 1442 O O . GLU A 1 177 ? 27.656 -4.742 0.495 1 93.75 177 GLU A O 1
ATOM 1447 N N . THR A 1 178 ? 26.562 -6.18 1.8 1 94.94 178 THR A N 1
ATOM 1448 C CA . THR A 1 178 ? 25.828 -5.145 2.527 1 94.94 178 THR A CA 1
ATOM 1449 C C . THR A 1 178 ? 26 -5.316 4.031 1 94.94 178 THR A C 1
ATOM 1451 O O . THR A 1 178 ? 25.094 -5.773 4.719 1 94.94 178 THR A O 1
ATOM 1454 N N . PRO A 1 179 ? 27.094 -4.812 4.535 1 92.75 179 PRO A N 1
ATOM 1455 C CA . PRO A 1 179 ? 27.406 -5.043 5.949 1 92.75 179 PRO A CA 1
ATOM 1456 C C . PRO A 1 179 ? 26.375 -4.402 6.887 1 92.75 179 PRO A C 1
ATOM 1458 O O . PRO A 1 179 ? 26.219 -4.848 8.023 1 92.75 179 PRO A O 1
ATOM 1461 N N . GLU A 1 180 ? 25.688 -3.451 6.445 1 92.12 180 GLU A N 1
ATOM 1462 C CA . GLU A 1 180 ? 24.734 -2.746 7.285 1 92.12 180 GLU A CA 1
ATOM 1463 C C . GLU A 1 180 ? 23.344 -3.357 7.156 1 92.12 180 GLU A C 1
ATOM 1465 O O . GLU A 1 180 ? 22.359 -2.77 7.609 1 92.12 180 GLU A O 1
ATOM 1470 N N . ALA A 1 181 ? 23.234 -4.527 6.57 1 95.5 181 ALA A N 1
ATOM 1471 C CA . ALA A 1 181 ? 21.938 -5.148 6.359 1 95.5 181 ALA A CA 1
ATOM 1472 C C . ALA A 1 181 ? 21.203 -5.348 7.684 1 95.5 181 ALA A C 1
ATOM 1474 O O . ALA A 1 181 ? 21.75 -5.914 8.625 1 95.5 181 ALA A O 1
ATOM 1475 N N . SER A 1 182 ? 19.969 -4.84 7.742 1 95.75 182 SER A N 1
ATOM 1476 C CA . SER A 1 182 ? 19.109 -5.031 8.914 1 95.75 182 SER A CA 1
ATOM 1477 C C . SER A 1 182 ? 18.281 -6.309 8.789 1 95.75 182 SER A C 1
ATOM 1479 O O . SER A 1 182 ? 17.922 -6.914 9.797 1 95.75 182 SER A O 1
ATOM 1481 N N . VAL A 1 183 ? 18.016 -6.715 7.57 1 98.06 183 VAL A N 1
ATOM 1482 C CA . VAL A 1 183 ? 17.234 -7.918 7.301 1 98.06 183 VAL A CA 1
ATOM 1483 C C . VAL A 1 183 ? 17.516 -8.406 5.879 1 98.06 183 VAL A C 1
ATOM 1485 O O . VAL A 1 183 ? 17.812 -7.605 4.988 1 98.06 183 VAL A O 1
ATOM 1488 N N . VAL A 1 184 ? 17.484 -9.688 5.719 1 98.75 184 VAL A N 1
ATOM 1489 C CA . VAL A 1 184 ? 17.609 -10.32 4.41 1 98.75 184 VAL A CA 1
ATOM 1490 C C . VAL A 1 184 ? 16.359 -11.172 4.129 1 98.75 184 VAL A C 1
ATOM 1492 O O . VAL A 1 184 ? 15.883 -11.883 5.008 1 98.75 184 VAL A O 1
ATOM 1495 N N . PHE A 1 185 ? 15.758 -11.039 2.955 1 98.88 185 PHE A N 1
ATOM 1496 C CA . PHE A 1 185 ? 14.688 -11.906 2.482 1 98.88 185 PHE A CA 1
ATOM 1497 C C . PHE A 1 185 ? 15.211 -12.891 1.439 1 98.88 185 PHE A C 1
ATOM 1499 O O . PHE A 1 185 ? 15.828 -12.484 0.449 1 98.88 185 PHE A O 1
ATOM 1506 N N . ASN A 1 186 ? 15.023 -14.18 1.669 1 98.94 186 ASN A N 1
ATOM 1507 C CA . ASN A 1 186 ? 15.336 -15.211 0.687 1 98.94 186 ASN A CA 1
ATOM 1508 C C . ASN A 1 186 ? 14.109 -15.594 -0.131 1 98.94 186 ASN A C 1
ATOM 1510 O O . ASN A 1 186 ? 13.305 -16.422 0.298 1 98.94 186 ASN A O 1
ATOM 1514 N N . CYS A 1 187 ? 14.031 -15.078 -1.294 1 98.88 187 CYS A N 1
ATOM 1515 C CA . CYS A 1 187 ? 12.938 -15.336 -2.229 1 98.88 187 CYS A CA 1
ATOM 1516 C C . CYS A 1 187 ? 13.453 -16.016 -3.49 1 98.88 187 CYS A C 1
ATOM 1518 O O . CYS A 1 187 ? 13.055 -15.656 -4.602 1 98.88 187 CYS A O 1
ATOM 1520 N N . THR A 1 188 ? 14.273 -17.031 -3.404 1 98.62 188 THR A N 1
ATOM 1521 C CA . THR A 1 188 ? 15.023 -17.578 -4.527 1 98.62 188 THR A CA 1
ATOM 1522 C C . THR A 1 188 ? 14.266 -18.75 -5.16 1 98.62 188 THR A C 1
ATOM 1524 O O . THR A 1 188 ? 14.773 -19.391 -6.082 1 98.62 188 THR A O 1
ATOM 1527 N N . GLY A 1 189 ? 13.055 -19.047 -4.645 1 98.06 189 GLY A N 1
ATOM 1528 C CA . GLY A 1 189 ? 12.227 -20.078 -5.246 1 98.06 189 GLY A CA 1
ATOM 1529 C C . GLY A 1 189 ? 12.914 -21.438 -5.285 1 98.06 189 GLY A C 1
ATOM 1530 O O . GLY A 1 189 ? 13.344 -21.938 -4.254 1 98.06 189 GLY A O 1
ATOM 1531 N N . LEU A 1 190 ? 13.141 -21.953 -6.445 1 98.19 190 LEU A N 1
ATOM 1532 C CA . LEU A 1 190 ? 13.703 -23.281 -6.668 1 98.19 190 LEU A CA 1
ATOM 1533 C C . LEU A 1 190 ? 15.164 -23.344 -6.234 1 98.19 190 LEU A C 1
ATOM 1535 O O . LEU A 1 190 ? 15.648 -24.375 -5.793 1 98.19 190 LEU A O 1
ATOM 1539 N N . TRP A 1 191 ? 15.758 -22.281 -6.258 1 98.06 191 TRP A N 1
ATOM 1540 C CA . TRP A 1 191 ? 17.203 -22.266 -6.074 1 98.06 191 TRP A CA 1
ATOM 1541 C C . TRP A 1 191 ? 17.578 -22.266 -4.594 1 98.06 191 TRP A C 1
ATOM 1543 O O . TRP A 1 191 ? 18.75 -22.391 -4.234 1 98.06 191 TRP A O 1
ATOM 1553 N N . ALA A 1 192 ? 16.562 -22.141 -3.764 1 98.62 192 ALA A N 1
ATOM 1554 C CA . ALA A 1 192 ? 16.781 -22.391 -2.338 1 98.62 192 ALA A CA 1
ATOM 1555 C C . ALA A 1 192 ? 17.328 -23.781 -2.094 1 98.62 192 ALA A C 1
ATOM 1557 O O . ALA A 1 192 ? 17.938 -24.047 -1.05 1 98.62 192 ALA A O 1
ATOM 1558 N N . SER A 1 193 ? 17.141 -24.688 -3.053 1 98.38 193 SER A N 1
ATOM 1559 C CA . SER A 1 193 ? 17.641 -26.047 -2.943 1 98.38 193 SER A CA 1
ATOM 1560 C C . SER A 1 193 ? 19.156 -26.109 -3.1 1 98.38 193 SER A C 1
ATOM 1562 O O . SER A 1 193 ? 19.797 -27.047 -2.645 1 98.38 193 SER A O 1
ATOM 1564 N N . LYS A 1 194 ? 19.75 -25.062 -3.715 1 97.94 194 LYS A N 1
ATOM 1565 C CA . LYS A 1 194 ? 21.156 -25.125 -4.07 1 97.94 194 LYS A CA 1
ATOM 1566 C C . LYS A 1 194 ? 21.938 -23.969 -3.459 1 97.94 194 LYS A C 1
ATOM 1568 O O . LYS A 1 194 ? 23.172 -24 -3.381 1 97.94 194 LYS A O 1
ATOM 1573 N N . LEU A 1 195 ? 21.266 -22.906 -3.041 1 98.56 195 LEU A N 1
ATOM 1574 C CA . LEU A 1 195 ? 21.906 -21.734 -2.486 1 98.56 195 LEU A CA 1
ATOM 1575 C C . LEU A 1 195 ? 22.656 -22.078 -1.195 1 98.56 195 LEU A C 1
ATOM 1577 O O . LEU A 1 195 ? 22.031 -22.516 -0.226 1 98.56 195 LEU A O 1
ATOM 1581 N N . GLY A 1 196 ? 24.031 -21.859 -1.248 1 98.62 196 GLY A N 1
ATOM 1582 C CA . GLY A 1 196 ? 24.797 -22.141 -0.047 1 98.62 196 GLY A CA 1
ATOM 1583 C C . GLY A 1 196 ? 24.234 -21.453 1.191 1 98.62 196 GLY A C 1
ATOM 1584 O O . GLY A 1 196 ? 23.797 -20.312 1.132 1 98.62 196 GLY A O 1
ATOM 1585 N N . GLY A 1 197 ? 24.203 -22.172 2.381 1 98.44 197 GLY A N 1
ATOM 1586 C CA . GLY A 1 197 ? 23.672 -21.656 3.637 1 98.44 197 GLY A CA 1
ATOM 1587 C C . GLY A 1 197 ? 22.188 -21.922 3.818 1 98.44 197 GLY A C 1
ATOM 1588 O O . GLY A 1 197 ? 21.656 -21.734 4.91 1 98.44 197 GLY A O 1
ATOM 1589 N N . VAL A 1 198 ? 21.469 -22.312 2.721 1 98.31 198 VAL A N 1
ATOM 1590 C CA . VAL A 1 198 ? 20.062 -22.672 2.744 1 98.31 198 VAL A CA 1
ATOM 1591 C C . VAL A 1 198 ? 19.891 -24.125 2.328 1 98.31 198 VAL A C 1
ATOM 1593 O O . VAL A 1 198 ? 19.5 -24.969 3.141 1 98.31 198 VAL A O 1
ATOM 1596 N N . GLU A 1 199 ? 20.281 -24.562 1.189 1 98.38 199 GLU A N 1
ATOM 1597 C CA . GLU A 1 199 ? 20.25 -25.906 0.639 1 98.38 199 GLU A CA 1
ATOM 1598 C C . GLU A 1 199 ? 19.094 -26.734 1.219 1 98.38 199 GLU A C 1
ATOM 1600 O O . GLU A 1 199 ? 19.312 -27.797 1.79 1 98.38 199 GLU A O 1
ATOM 16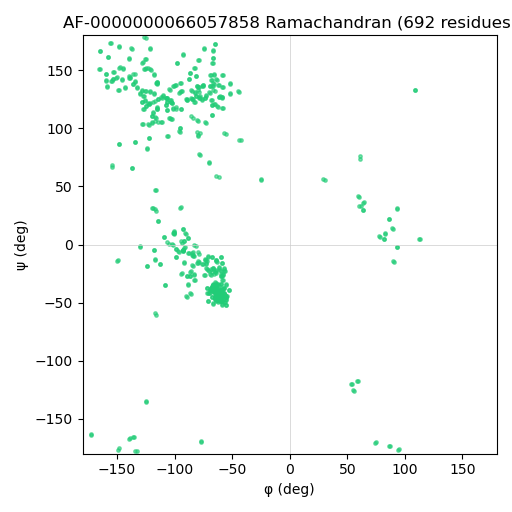05 N N . ASP A 1 200 ? 17.891 -26.156 1.047 1 98.62 200 ASP A N 1
ATOM 1606 C CA . ASP A 1 200 ? 16.688 -26.812 1.557 1 98.62 200 ASP A CA 1
ATOM 1607 C C . ASP A 1 200 ? 16.406 -28.109 0.797 1 98.62 200 ASP A C 1
ATOM 1609 O O . ASP A 1 200 ? 16.016 -28.078 -0.375 1 98.62 200 ASP A O 1
ATOM 1613 N N . PRO A 1 201 ? 16.531 -29.25 1.404 1 98.31 201 PRO A N 1
ATOM 1614 C CA . PRO A 1 201 ? 16.391 -30.531 0.702 1 98.31 201 PRO A CA 1
ATOM 1615 C C . PRO A 1 201 ? 14.953 -30.844 0.309 1 98.31 201 PRO A C 1
ATOM 1617 O O . PRO A 1 201 ? 14.711 -31.75 -0.48 1 98.31 201 PRO A O 1
ATOM 1620 N N . ASP A 1 202 ? 14.062 -30.125 0.872 1 98.56 202 ASP A N 1
ATOM 1621 C CA . ASP A 1 202 ? 12.656 -30.391 0.584 1 98.56 202 ASP A CA 1
ATOM 1622 C C . ASP A 1 202 ? 12.219 -29.688 -0.697 1 98.56 202 ASP A C 1
ATOM 1624 O O . ASP A 1 202 ? 11.125 -29.953 -1.211 1 98.56 202 ASP A O 1
ATOM 1628 N N . VAL A 1 203 ? 13.055 -28.797 -1.243 1 98.75 203 VAL A N 1
ATOM 1629 C CA . VAL A 1 203 ? 12.711 -28.062 -2.455 1 98.75 203 VAL A CA 1
ATOM 1630 C C . VAL A 1 203 ? 13.07 -28.891 -3.686 1 98.75 203 VAL A C 1
ATOM 1632 O O . VAL A 1 203 ? 14.172 -29.453 -3.764 1 98.75 203 VAL A O 1
ATOM 1635 N N . TYR A 1 204 ? 12.148 -29 -4.645 1 98.31 204 TYR A N 1
ATOM 1636 C CA . TYR A 1 204 ? 12.367 -29.75 -5.871 1 98.31 204 TYR A CA 1
ATOM 1637 C C . TYR A 1 204 ? 11.617 -29.125 -7.039 1 98.31 204 TYR A C 1
ATOM 1639 O O . TYR A 1 204 ? 10.625 -28.422 -6.844 1 98.31 204 TYR A O 1
ATOM 1647 N N . PRO A 1 205 ? 12.117 -29.312 -8.242 1 97.88 205 PRO A N 1
ATOM 1648 C CA . PRO A 1 205 ? 11.438 -28.75 -9.414 1 97.88 205 PRO A CA 1
ATOM 1649 C C . PRO A 1 205 ? 10.18 -29.547 -9.797 1 97.88 205 PRO A C 1
ATOM 1651 O O . PRO A 1 205 ? 10.156 -30.766 -9.688 1 97.88 205 PRO A O 1
ATOM 1654 N N . THR A 1 206 ? 9.195 -28.891 -10.094 1 96.81 206 THR A N 1
ATOM 1655 C CA . THR A 1 206 ? 8.078 -29.469 -10.836 1 96.81 206 THR A CA 1
ATOM 1656 C C . THR A 1 206 ? 7.992 -28.859 -12.234 1 96.81 206 THR A C 1
ATOM 1658 O O . THR A 1 206 ? 7.555 -27.719 -12.391 1 96.81 206 THR A O 1
ATOM 1661 N N . ARG A 1 207 ? 8.391 -29.625 -13.156 1 96.5 207 ARG A N 1
ATOM 1662 C CA . ARG A 1 207 ? 8.492 -29.172 -14.539 1 96.5 207 ARG A CA 1
ATOM 1663 C C . ARG A 1 207 ? 7.113 -28.938 -15.141 1 96.5 207 ARG A C 1
ATOM 1665 O O . ARG A 1 207 ? 6.211 -29.766 -14.969 1 96.5 207 ARG A O 1
ATOM 1672 N N . GLY A 1 208 ? 6.98 -27.781 -15.742 1 94.38 208 GLY A N 1
ATOM 1673 C CA . GLY A 1 208 ? 5.809 -27.484 -16.547 1 94.38 208 GLY A CA 1
ATOM 1674 C C . GLY A 1 208 ? 6.133 -27.219 -18 1 94.38 208 GLY A C 1
ATOM 1675 O O . GLY A 1 208 ? 7.25 -26.797 -18.328 1 94.38 208 GLY A O 1
ATOM 1676 N N . HIS A 1 209 ? 5.285 -27.578 -18.859 1 95.12 209 HIS A N 1
ATOM 1677 C CA . HIS A 1 209 ? 5.297 -27.266 -20.281 1 95.12 209 HIS A CA 1
ATOM 1678 C C . HIS A 1 209 ? 3.99 -26.594 -20.719 1 95.12 209 HIS A C 1
ATOM 1680 O O . HIS A 1 209 ? 2.91 -27.156 -20.516 1 95.12 209 HIS A O 1
ATOM 1686 N N . VAL A 1 210 ? 4.09 -25.344 -21.234 1 95.62 210 VAL A N 1
ATOM 1687 C CA . VAL A 1 210 ? 2.891 -24.641 -21.672 1 95.62 210 VAL A CA 1
ATOM 1688 C C . VAL A 1 210 ? 3.082 -24.141 -23.094 1 95.62 210 VAL A C 1
ATOM 1690 O O . VAL A 1 210 ? 4.215 -24 -23.562 1 95.62 210 VAL A O 1
ATOM 1693 N N . VAL A 1 211 ? 1.989 -23.922 -23.75 1 97.62 211 VAL A N 1
ATOM 1694 C CA . VAL A 1 211 ? 1.971 -23.375 -25.094 1 97.62 211 VAL A CA 1
ATOM 1695 C C . VAL A 1 211 ? 1.134 -22.094 -25.125 1 97.62 211 VAL A C 1
ATOM 1697 O O . VAL A 1 211 ? -0.019 -22.094 -24.688 1 97.62 211 VAL A O 1
ATOM 1700 N N . LEU A 1 212 ? 1.778 -21.016 -25.547 1 97.88 212 LEU A N 1
ATOM 1701 C CA . LEU A 1 212 ? 1.071 -19.766 -25.75 1 97.88 212 LEU A CA 1
ATOM 1702 C C . LEU A 1 212 ? 0.533 -19.656 -27.172 1 97.88 212 LEU A C 1
ATOM 1704 O O . LEU A 1 212 ? 1.291 -19.766 -28.125 1 97.88 212 LEU A O 1
ATOM 1708 N N . VAL A 1 213 ? -0.785 -19.422 -27.234 1 98.5 213 VAL A N 1
ATOM 1709 C CA . VAL A 1 213 ? -1.396 -19.391 -28.562 1 98.5 213 VAL A CA 1
ATOM 1710 C C . VAL A 1 213 ? -2.145 -18.078 -28.766 1 98.5 213 VAL A C 1
ATOM 1712 O O . VAL A 1 213 ? -2.443 -17.375 -27.797 1 98.5 213 VAL A O 1
ATOM 1715 N N . LYS A 1 214 ? -2.381 -17.75 -29.984 1 98.31 214 LYS A N 1
ATOM 1716 C CA . LYS A 1 214 ? -3.219 -16.594 -30.328 1 98.31 214 LYS A CA 1
ATOM 1717 C C . LYS A 1 214 ? -4.695 -16.984 -30.359 1 98.31 214 LYS A C 1
ATOM 1719 O O . LYS A 1 214 ? -5.129 -17.75 -31.219 1 98.31 214 LYS A O 1
ATOM 1724 N N . ALA A 1 215 ? -5.445 -16.531 -29.469 1 97.75 215 ALA A N 1
ATOM 1725 C CA . ALA A 1 215 ? -6.887 -16.766 -29.391 1 97.75 215 ALA A CA 1
ATOM 1726 C C . ALA A 1 215 ? -7.578 -15.633 -28.625 1 97.75 215 ALA A C 1
ATOM 1728 O O . ALA A 1 215 ? -8.172 -15.867 -27.578 1 97.75 215 ALA A O 1
ATOM 1729 N N . PRO A 1 216 ? -7.586 -14.43 -29.188 1 96.88 216 PRO A N 1
ATOM 1730 C CA . PRO A 1 216 ? -8.055 -13.25 -28.469 1 96.88 216 PRO A CA 1
ATOM 1731 C C . PRO A 1 216 ? -9.539 -13.328 -28.094 1 96.88 216 PRO A C 1
ATOM 1733 O O . PRO A 1 216 ? -10.008 -12.57 -27.25 1 96.88 216 PRO A O 1
ATOM 1736 N N . HIS A 1 217 ? -10.305 -14.273 -28.703 1 96.62 217 HIS A N 1
ATOM 1737 C CA . HIS A 1 217 ? -11.727 -14.414 -28.438 1 96.62 217 HIS A CA 1
ATOM 1738 C C . HIS A 1 217 ? -11.984 -15.156 -27.141 1 96.62 217 HIS A C 1
ATOM 1740 O O . HIS A 1 217 ? -13.102 -15.156 -26.625 1 96.62 217 HIS A O 1
ATOM 1746 N N . VAL A 1 218 ? -10.977 -15.812 -26.578 1 97.12 218 VAL A N 1
ATOM 1747 C CA . VAL A 1 218 ? -11.109 -16.562 -25.344 1 97.12 218 VAL A CA 1
ATOM 1748 C C . VAL A 1 218 ? -10.945 -15.625 -24.156 1 97.12 218 VAL A C 1
ATOM 1750 O O . VAL A 1 218 ? -9.922 -14.953 -24.016 1 97.12 218 VAL A O 1
ATOM 1753 N N . THR A 1 219 ? -11.938 -15.586 -23.219 1 94.5 219 THR A N 1
ATOM 1754 C CA . THR A 1 219 ? -11.906 -14.625 -22.125 1 94.5 219 THR A CA 1
ATOM 1755 C C . THR A 1 219 ? -12.141 -15.32 -20.781 1 94.5 219 THR A C 1
ATOM 1757 O O . THR A 1 219 ? -12.109 -14.68 -19.734 1 94.5 219 THR A O 1
ATOM 1760 N N . GLU A 1 220 ? -12.359 -16.578 -20.812 1 96.25 220 GLU A N 1
ATOM 1761 C CA . GLU A 1 220 ? -12.633 -17.375 -19.625 1 96.25 220 GLU A CA 1
ATOM 1762 C C . GLU A 1 220 ? -11.516 -18.391 -19.391 1 96.25 220 GLU A C 1
ATOM 1764 O O . GLU A 1 220 ? -11.023 -19.016 -20.328 1 96.25 220 GLU A O 1
ATOM 1769 N N . THR A 1 221 ? -11.156 -18.531 -18.125 1 97.75 221 THR A N 1
ATOM 1770 C CA . THR A 1 221 ? -10.273 -19.625 -17.766 1 97.75 221 THR A CA 1
ATOM 1771 C C . THR A 1 221 ? -11.055 -20.938 -17.656 1 97.75 221 THR A C 1
ATOM 1773 O O . THR A 1 221 ? -12.141 -20.969 -17.078 1 97.75 221 THR A O 1
ATOM 1776 N N . ARG A 1 222 ? -10.539 -21.969 -18.25 1 97.81 222 ARG A N 1
ATOM 1777 C CA . ARG A 1 222 ? -11.117 -23.297 -18.125 1 97.81 222 ARG A CA 1
ATOM 1778 C C . ARG A 1 222 ? -10.062 -24.312 -17.688 1 97.81 222 ARG A C 1
ATOM 1780 O O . ARG A 1 222 ? -8.984 -24.391 -18.281 1 97.81 222 ARG A O 1
ATOM 1787 N N . ILE A 1 223 ? -10.391 -25.031 -16.656 1 97.25 223 ILE A N 1
ATOM 1788 C CA . ILE A 1 223 ? -9.469 -26.031 -16.094 1 97.25 223 ILE A CA 1
ATOM 1789 C C . ILE A 1 223 ? -10.18 -27.375 -15.969 1 97.25 223 ILE A C 1
ATOM 1791 O O . ILE A 1 223 ? -11.328 -27.438 -15.531 1 97.25 223 ILE A O 1
ATOM 1795 N N . LEU A 1 224 ? -9.578 -28.422 -16.406 1 97 224 LEU A N 1
ATOM 1796 C CA . LEU A 1 224 ? -10.039 -29.797 -16.188 1 97 224 LEU A CA 1
ATOM 1797 C C . LEU A 1 224 ? -9.039 -30.578 -15.352 1 97 224 LEU A C 1
ATOM 1799 O O . LEU A 1 224 ? -7.91 -30.812 -15.789 1 97 224 LEU A O 1
ATOM 1803 N N . ASN A 1 225 ? -9.461 -30.828 -14.148 1 95.06 225 ASN A N 1
ATOM 1804 C CA . ASN A 1 225 ? -8.703 -31.781 -13.344 1 95.06 225 ASN A CA 1
ATOM 1805 C C . ASN A 1 225 ? -9.039 -33.219 -13.719 1 95.06 225 ASN A C 1
ATOM 1807 O O . ASN A 1 225 ? -9.961 -33.812 -13.164 1 95.06 225 ASN A O 1
ATOM 1811 N N . GLY A 1 226 ? -8.242 -33.719 -14.578 1 92.81 226 GLY A N 1
ATOM 1812 C CA . GLY A 1 226 ? -8.508 -35.031 -15.125 1 92.81 226 GLY A CA 1
ATOM 1813 C C . GLY A 1 226 ? -7.824 -36.156 -14.359 1 92.81 226 GLY A C 1
ATOM 1814 O O . GLY A 1 226 ? -6.891 -35.906 -13.594 1 92.81 226 GLY A O 1
ATOM 1815 N N . LYS A 1 227 ? -8.289 -37.375 -14.578 1 90.31 227 LYS A N 1
ATOM 1816 C CA . LYS A 1 227 ? -7.738 -38.562 -13.938 1 90.31 227 LYS A CA 1
ATOM 1817 C C . LYS A 1 227 ? -6.293 -38.781 -14.367 1 90.31 227 LYS A C 1
ATOM 1819 O O . LYS A 1 227 ? -5.465 -39.219 -13.562 1 90.31 227 LYS A O 1
ATOM 1824 N N . ASN A 1 228 ? -5.992 -38.438 -15.578 1 85.31 228 ASN A N 1
ATOM 1825 C CA . ASN A 1 228 ? -4.68 -38.781 -16.125 1 85.31 228 ASN A CA 1
ATOM 1826 C C . ASN A 1 228 ? -3.801 -37.531 -16.25 1 85.31 228 ASN A C 1
ATOM 1828 O O . ASN A 1 228 ? -2.574 -37.625 -16.172 1 85.31 228 ASN A O 1
ATOM 1832 N N . SER A 1 229 ? -4.441 -36.469 -16.547 1 88.5 229 SER A N 1
ATOM 1833 C CA . SER A 1 229 ? -3.688 -35.25 -16.75 1 88.5 229 SER A CA 1
ATOM 1834 C C . SER A 1 229 ? -4.547 -34.031 -16.453 1 88.5 229 SER A C 1
ATOM 1836 O O . SER A 1 229 ? -5.766 -34.062 -16.625 1 88.5 229 SER A O 1
ATOM 1838 N N . ASP A 1 230 ? -3.848 -33.031 -15.992 1 91.81 230 ASP A N 1
ATOM 1839 C CA . ASP A 1 230 ? -4.523 -31.75 -15.867 1 91.81 230 ASP A CA 1
ATOM 1840 C C . ASP A 1 230 ? -4.441 -30.953 -17.156 1 91.81 230 ASP A C 1
ATOM 1842 O O . ASP A 1 230 ? -3.457 -31.047 -17.891 1 91.81 230 ASP A O 1
ATOM 1846 N N . THR A 1 231 ? -5.504 -30.25 -17.484 1 96.25 231 THR A N 1
ATOM 1847 C CA . THR A 1 231 ? -5.582 -29.391 -18.656 1 96.25 231 THR A CA 1
ATOM 1848 C C . THR A 1 231 ? -6.094 -28 -18.281 1 96.25 231 THR A C 1
ATOM 1850 O O . THR A 1 231 ? -7.055 -27.891 -17.516 1 96.25 231 THR A O 1
ATOM 1853 N N . TYR A 1 232 ? -5.395 -26.984 -18.719 1 96.62 232 TYR A N 1
ATOM 1854 C CA . TYR A 1 232 ? -5.902 -25.656 -18.422 1 96.62 232 TYR A CA 1
ATOM 1855 C C . TYR A 1 232 ? -5.727 -24.719 -19.625 1 96.62 232 TYR A C 1
ATOM 1857 O O . TYR A 1 232 ? -4.785 -24.875 -20.406 1 96.62 232 TYR A O 1
ATOM 1865 N N . ILE A 1 233 ? -6.656 -23.891 -19.812 1 98.19 233 ILE A N 1
ATOM 1866 C CA . ILE A 1 233 ? -6.703 -22.781 -20.766 1 98.19 233 ILE A CA 1
ATOM 1867 C C . ILE A 1 233 ? -6.852 -21.453 -20.016 1 98.19 233 ILE A C 1
ATOM 1869 O O . ILE A 1 233 ? -7.883 -21.203 -19.391 1 98.19 233 ILE A O 1
ATOM 1873 N N . ILE A 1 234 ? -5.801 -20.594 -20.094 1 97.75 234 ILE A N 1
ATOM 1874 C CA . ILE A 1 234 ? -5.758 -19.375 -19.312 1 97.75 234 ILE A CA 1
ATOM 1875 C C . ILE A 1 234 ? -5.473 -18.188 -20.219 1 97.75 234 ILE A C 1
ATOM 1877 O O . ILE A 1 234 ? -4.328 -17.969 -20.625 1 97.75 234 ILE A O 1
ATOM 1881 N N . PRO A 1 235 ? -6.477 -17.391 -20.531 1 97.56 235 PRO A N 1
ATOM 1882 C CA . PRO A 1 235 ? -6.203 -16.172 -21.297 1 97.56 235 PRO A CA 1
ATOM 1883 C C . PRO A 1 235 ? -5.418 -15.133 -20.5 1 97.56 235 PRO A C 1
ATOM 1885 O O . PRO A 1 235 ? -5.598 -15.016 -19.297 1 97.56 235 PRO A O 1
ATOM 1888 N N . ARG A 1 236 ? -4.586 -14.422 -21.141 1 96.44 236 ARG A N 1
ATOM 1889 C CA . ARG A 1 236 ? -3.887 -13.289 -20.547 1 96.44 236 ARG A CA 1
ATOM 1890 C C . ARG A 1 236 ? -4.523 -11.969 -20.953 1 96.44 236 ARG A C 1
ATOM 1892 O O . ARG A 1 236 ? -4.879 -11.789 -22.125 1 96.44 236 ARG A O 1
ATOM 1899 N N . PRO A 1 237 ? -4.688 -11.078 -20.047 1 95.5 237 PRO A N 1
ATOM 1900 C CA . PRO A 1 237 ? -5.168 -9.75 -20.438 1 95.5 237 PRO A CA 1
ATOM 1901 C C . PRO A 1 237 ? -4.168 -8.992 -21.297 1 95.5 237 PRO A C 1
ATOM 1903 O O . PRO A 1 237 ? -3.035 -9.445 -21.484 1 95.5 237 PRO A O 1
ATOM 1906 N N . LEU A 1 238 ? -4.664 -7.828 -21.938 1 94.75 238 LEU A N 1
ATOM 1907 C CA . LEU A 1 238 ? -3.85 -6.918 -22.734 1 94.75 238 LEU A CA 1
ATOM 1908 C C . LEU A 1 238 ? -3.295 -7.625 -23.969 1 94.75 238 LEU A C 1
ATOM 1910 O O . LEU A 1 238 ? -2.121 -7.465 -24.297 1 94.75 238 LEU A O 1
ATOM 1914 N N . ASN A 1 239 ? -4.098 -8.453 -24.453 1 93.19 239 ASN A N 1
ATOM 1915 C CA . ASN A 1 239 ? -3.771 -9.18 -25.672 1 93.19 239 ASN A CA 1
ATOM 1916 C C . ASN A 1 239 ? -2.51 -10.023 -25.516 1 93.19 239 ASN A C 1
ATOM 1918 O O . ASN A 1 239 ? -1.664 -10.07 -26.406 1 93.19 239 ASN A O 1
ATOM 1922 N N . GLY A 1 240 ? -2.387 -10.656 -24.359 1 95 240 GLY A N 1
ATOM 1923 C CA . GLY A 1 240 ? -1.187 -11.406 -24.031 1 95 240 GLY A CA 1
ATOM 1924 C C . GLY A 1 240 ? -1.238 -12.852 -24.5 1 95 240 GLY A C 1
ATOM 1925 O O . GLY A 1 240 ? -0.338 -13.641 -24.203 1 95 240 GLY A O 1
ATOM 1926 N N . GLY A 1 241 ? -2.305 -13.219 -25.25 1 97.19 241 GLY A N 1
ATOM 1927 C CA . GLY A 1 241 ? -2.463 -14.586 -25.703 1 97.19 241 GLY A CA 1
ATOM 1928 C C . GLY A 1 241 ? -3.17 -15.469 -24.688 1 97.19 241 GLY A C 1
ATOM 1929 O O . GLY A 1 241 ? -3.732 -14.969 -23.719 1 97.19 241 GLY A O 1
ATOM 1930 N N . VAL A 1 242 ? -3.209 -16.75 -25.016 1 98.12 242 VAL A N 1
ATOM 1931 C CA . VAL A 1 242 ? -3.857 -17.734 -24.172 1 98.12 242 VAL A CA 1
ATOM 1932 C C . VAL A 1 242 ? -2.877 -18.859 -23.844 1 98.12 242 VAL A C 1
ATOM 1934 O O . VAL A 1 242 ? -2.303 -19.469 -24.734 1 98.12 242 VAL A O 1
ATOM 1937 N N . ILE A 1 243 ? -2.693 -19.078 -22.562 1 97.94 243 ILE A N 1
ATOM 1938 C CA . ILE A 1 243 ? -1.816 -20.156 -22.125 1 97.94 243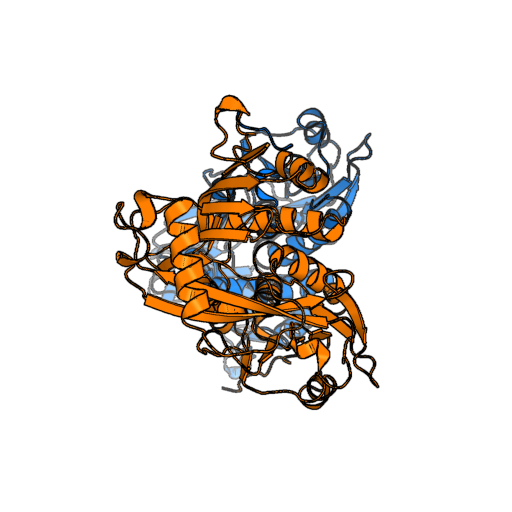 ILE A CA 1
ATOM 1939 C C . ILE A 1 243 ? -2.576 -21.484 -22.141 1 97.94 243 ILE A C 1
ATOM 1941 O O . ILE A 1 243 ? -3.629 -21.609 -21.516 1 97.94 243 ILE A O 1
ATOM 1945 N N . CYS A 1 244 ? -2.066 -22.375 -22.859 1 98.19 244 CYS A N 1
ATOM 1946 C CA . CYS A 1 244 ? -2.576 -23.75 -22.875 1 98.19 244 CYS A CA 1
ATOM 1947 C C . CYS A 1 244 ? -1.63 -24.688 -22.141 1 98.19 244 CYS A C 1
ATOM 1949 O O . CYS A 1 244 ? -0.43 -24.719 -22.406 1 98.19 244 CYS A O 1
ATOM 1951 N N . GLY A 1 245 ? -2.246 -25.391 -21.172 1 95.12 245 GLY A N 1
ATOM 1952 C CA . GLY A 1 245 ? -1.419 -26.328 -20.422 1 95.12 245 GLY A CA 1
ATOM 1953 C C . GLY A 1 245 ? -2.178 -27.547 -19.938 1 95.12 245 GLY A C 1
ATOM 1954 O O . GLY A 1 245 ? -3.395 -27.641 -20.125 1 95.12 245 GLY A O 1
ATOM 1955 N N . GLY A 1 246 ? -1.793 -28.531 -19.188 1 84.06 246 GLY A N 1
ATOM 1956 C CA . GLY A 1 246 ? -0.34 -28.562 -19.203 1 84.06 246 GLY A CA 1
ATOM 1957 C C . GLY A 1 246 ? 0.237 -29.781 -18.5 1 84.06 246 GLY A C 1
ATOM 1958 O O . GLY A 1 246 ? -0.403 -30.828 -18.453 1 84.06 246 GLY A O 1
ATOM 1959 N N . PHE A 1 247 ? 1.494 -29.781 -18.141 1 88.81 247 PHE A N 1
ATOM 1960 C CA . PHE A 1 247 ? 2.205 -30.859 -17.469 1 88.81 247 PHE A CA 1
ATOM 1961 C C . PHE A 1 247 ? 2.674 -30.422 -16.078 1 88.81 247 PHE A C 1
ATOM 1963 O O . PHE A 1 247 ? 3.018 -29.25 -15.883 1 88.81 247 PHE A O 1
ATOM 1970 N N . MET A 1 248 ? 2.572 -31.25 -15.086 1 90.88 248 MET A N 1
ATOM 1971 C CA . MET A 1 248 ? 3.188 -31.156 -13.766 1 90.88 248 MET A CA 1
ATOM 1972 C C . MET A 1 248 ? 4.043 -32.406 -13.477 1 90.88 248 MET A C 1
ATOM 1974 O O . MET A 1 248 ? 3.514 -33.469 -13.148 1 90.88 248 MET A O 1
ATOM 1978 N N . GLN A 1 249 ? 5.348 -32.188 -13.594 1 94.88 249 GLN A N 1
ATOM 1979 C CA . GLN A 1 249 ? 6.254 -33.312 -13.5 1 94.88 249 GLN A CA 1
ATOM 1980 C C . GLN A 1 249 ? 7.266 -33.125 -12.375 1 94.88 249 GLN A C 1
ATOM 1982 O O . GLN A 1 249 ? 8.344 -32.562 -12.586 1 94.88 249 GLN A O 1
ATOM 1987 N N . PRO A 1 250 ? 6.934 -33.625 -11.18 1 95.94 250 PRO A N 1
ATOM 1988 C CA . PRO A 1 250 ? 7.816 -33.438 -10.016 1 95.94 250 PRO A CA 1
ATOM 1989 C C . PRO A 1 250 ? 9.18 -34.094 -10.219 1 95.94 250 PRO A C 1
ATOM 1991 O O . PRO A 1 250 ? 9.273 -35.188 -10.766 1 95.94 250 PRO A O 1
ATOM 1994 N N . GLY A 1 251 ? 10.18 -33.375 -9.82 1 97 251 GLY A N 1
ATOM 1995 C CA . GLY A 1 251 ? 11.531 -33.906 -9.82 1 97 251 GLY A CA 1
ATOM 1996 C C . GLY A 1 251 ? 12.172 -33.938 -11.195 1 97 251 GLY A C 1
ATOM 1997 O O . GLY A 1 251 ? 13.266 -34.469 -11.375 1 97 251 GLY A O 1
ATOM 1998 N N . ASN A 1 252 ? 11.531 -33.375 -12.141 1 96.94 252 ASN A N 1
ATOM 1999 C CA . ASN A 1 252 ? 12.008 -33.375 -13.523 1 96.94 252 ASN A CA 1
ATOM 2000 C C . ASN A 1 252 ? 12.711 -32.062 -13.867 1 96.94 252 ASN A C 1
ATOM 2002 O O . ASN A 1 252 ? 12.094 -30.984 -13.836 1 96.94 252 ASN A O 1
ATOM 2006 N N . TRP A 1 253 ? 13.984 -32.031 -14.188 1 96.38 253 TRP A N 1
ATOM 2007 C CA . TRP A 1 253 ? 14.797 -30.859 -14.469 1 96.38 253 TRP A CA 1
ATOM 2008 C C . TRP A 1 253 ? 14.969 -30.656 -15.969 1 96.38 253 TRP A C 1
ATOM 2010 O O . TRP A 1 253 ? 15.789 -29.828 -16.391 1 96.38 253 TRP A O 1
ATOM 2020 N N . ASP A 1 254 ? 14.195 -31.453 -16.797 1 96.69 254 ASP A N 1
ATOM 2021 C CA . ASP A 1 254 ? 14.352 -31.391 -18.25 1 96.69 254 ASP A CA 1
ATOM 2022 C C . ASP A 1 254 ? 13.93 -30.016 -18.781 1 96.69 254 ASP A C 1
ATOM 2024 O O . ASP A 1 254 ? 12.773 -29.625 -18.625 1 96.69 254 ASP A O 1
ATOM 2028 N N . ARG A 1 255 ? 14.82 -29.297 -19.438 1 95.5 255 ARG A N 1
ATOM 2029 C CA . ARG A 1 255 ? 14.602 -27.938 -19.922 1 95.5 255 ARG A CA 1
ATOM 2030 C C . ARG A 1 255 ? 14.086 -27.938 -21.359 1 95.5 255 ARG A C 1
ATOM 2032 O O . ARG A 1 255 ? 13.727 -26.875 -21.891 1 95.5 255 ARG A O 1
ATOM 2039 N N . GLU A 1 256 ? 14.008 -29.031 -21.938 1 95.31 256 GLU A N 1
ATOM 2040 C CA . GLU A 1 256 ? 13.766 -29.125 -23.375 1 95.31 256 GLU A CA 1
ATOM 2041 C C . GLU A 1 256 ? 12.273 -29.094 -23.688 1 95.31 256 GLU A C 1
ATOM 2043 O O . GLU A 1 256 ? 11.469 -29.656 -22.938 1 95.31 256 GLU A O 1
ATOM 2048 N N . ILE A 1 257 ? 11.961 -28.531 -24.797 1 95.56 257 ILE A N 1
ATOM 2049 C CA . ILE A 1 257 ? 10.617 -28.578 -25.359 1 95.56 257 ILE A CA 1
ATOM 2050 C C . ILE A 1 257 ? 10.461 -29.859 -26.188 1 95.56 257 ILE A C 1
ATOM 2052 O O . ILE A 1 257 ? 11.258 -30.125 -27.078 1 95.56 257 ILE A O 1
ATOM 2056 N N . HIS A 1 258 ? 9.484 -30.578 -25.875 1 96.06 258 HIS A N 1
ATOM 2057 C CA . HIS A 1 258 ? 9.203 -31.797 -26.625 1 96.06 258 HIS A CA 1
ATOM 2058 C C . HIS A 1 258 ? 7.969 -31.625 -27.5 1 96.06 258 HIS A C 1
ATOM 2060 O O . HIS A 1 258 ? 6.863 -31.406 -27 1 96.06 258 HIS A O 1
ATOM 2066 N N . PRO A 1 259 ? 8.133 -31.766 -28.766 1 96.44 259 PRO A N 1
ATOM 2067 C CA . PRO A 1 259 ? 7.016 -31.562 -29.688 1 96.44 259 PRO A CA 1
ATOM 2068 C C . PRO A 1 259 ? 5.809 -32.438 -29.359 1 96.44 259 PRO A C 1
ATOM 2070 O O . PRO A 1 259 ? 4.664 -32.031 -29.562 1 96.44 259 PRO A O 1
ATOM 2073 N N . GLU A 1 260 ? 6.059 -33.625 -28.875 1 96.31 260 GLU A N 1
ATOM 2074 C CA . GLU A 1 260 ? 4.961 -34.5 -28.516 1 96.31 260 GLU A CA 1
ATOM 2075 C C . GLU A 1 260 ? 4.133 -33.938 -27.375 1 96.31 260 GLU A C 1
ATOM 2077 O O . GLU A 1 260 ? 2.918 -34.156 -27.328 1 96.31 260 GLU A O 1
ATOM 2082 N N . ASP A 1 261 ? 4.867 -33.312 -26.469 1 95.94 261 ASP A N 1
ATOM 2083 C CA . ASP A 1 261 ? 4.16 -32.688 -25.359 1 95.94 261 ASP A CA 1
ATOM 2084 C C . ASP A 1 261 ? 3.314 -31.516 -25.875 1 95.94 261 ASP A C 1
ATOM 2086 O O . ASP A 1 261 ? 2.186 -31.312 -25.406 1 95.94 261 ASP A O 1
ATOM 2090 N N . THR A 1 262 ? 3.82 -30.719 -26.812 1 97.5 262 THR A N 1
ATOM 2091 C CA . THR A 1 262 ? 3.086 -29.609 -27.406 1 97.5 262 THR A CA 1
ATOM 2092 C C . THR A 1 262 ? 1.806 -30.109 -28.078 1 97.5 262 THR A C 1
ATOM 2094 O O . THR A 1 262 ? 0.727 -29.547 -27.844 1 97.5 262 THR A O 1
ATOM 2097 N N . LEU A 1 263 ? 1.957 -31.109 -28.797 1 97.5 263 LEU A N 1
ATOM 2098 C CA . LEU A 1 263 ? 0.799 -31.672 -29.484 1 97.5 263 LEU A CA 1
ATOM 2099 C C . LEU A 1 263 ? -0.233 -32.188 -28.484 1 97.5 263 LEU A C 1
ATOM 2101 O O . LEU A 1 263 ? -1.437 -32 -28.688 1 97.5 263 LEU A O 1
ATOM 2105 N N . ASP A 1 264 ? 0.274 -32.906 -27.5 1 97.5 264 ASP A N 1
ATOM 2106 C CA . ASP A 1 264 ? -0.614 -33.406 -26.453 1 97.5 264 ASP A CA 1
ATOM 2107 C C . ASP A 1 264 ? -1.407 -32.281 -25.812 1 97.5 264 ASP A C 1
ATOM 2109 O O . ASP A 1 264 ? -2.619 -32.375 -25.625 1 97.5 264 ASP A O 1
ATOM 2113 N N . ILE A 1 265 ? -0.759 -31.188 -25.516 1 97.94 265 ILE A N 1
ATOM 2114 C CA . ILE A 1 265 ? -1.382 -30.016 -24.891 1 97.94 265 ILE A CA 1
ATOM 2115 C C . ILE A 1 265 ? -2.453 -29.453 -25.812 1 97.94 265 ILE A C 1
ATOM 2117 O O . ILE A 1 265 ? -3.578 -29.188 -25.391 1 97.94 265 ILE A O 1
ATOM 2121 N N . LEU A 1 266 ? -2.121 -29.25 -27.07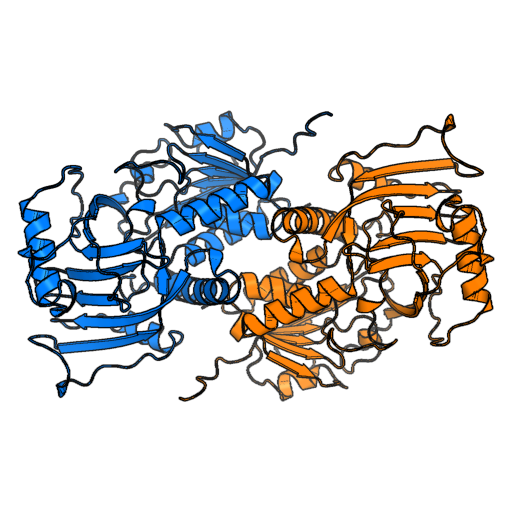8 1 98.44 266 LEU A N 1
ATOM 2122 C CA . LEU A 1 266 ? -3.049 -28.656 -28.031 1 98.44 266 LEU A CA 1
ATOM 2123 C C . LEU A 1 266 ? -4.262 -29.547 -28.234 1 98.44 266 LEU A C 1
ATOM 2125 O O . LEU A 1 266 ? -5.387 -29.062 -28.391 1 98.44 266 LEU A O 1
ATOM 2129 N N . LYS A 1 267 ? -4.047 -30.859 -28.203 1 97.88 267 LYS A N 1
ATOM 2130 C CA . LYS A 1 267 ? -5.152 -31.797 -28.344 1 97.88 267 LYS A CA 1
ATOM 2131 C C . LYS A 1 267 ? -6.102 -31.719 -27.156 1 97.88 267 LYS A C 1
ATOM 2133 O O . LYS A 1 267 ? -7.316 -31.594 -27.328 1 97.88 267 LYS A O 1
ATOM 2138 N N . ARG A 1 268 ? -5.57 -31.797 -25.984 1 97.25 268 ARG A N 1
ATOM 2139 C CA . ARG A 1 268 ? -6.391 -31.797 -24.781 1 97.25 268 ARG A CA 1
ATOM 2140 C C . ARG A 1 268 ? -7.129 -30.469 -24.625 1 97.25 268 ARG A C 1
ATOM 2142 O O . ARG A 1 268 ? -8.305 -30.438 -24.25 1 97.25 268 ARG A O 1
ATOM 2149 N N . THR A 1 269 ? -6.445 -29.359 -24.938 1 98.06 269 THR A N 1
ATOM 2150 C CA . THR A 1 269 ? -7.074 -28.062 -24.766 1 98.06 269 THR A CA 1
ATOM 2151 C C . THR A 1 269 ? -8.148 -27.828 -25.812 1 98.06 269 THR A C 1
ATOM 2153 O O . THR A 1 269 ? -9.195 -27.234 -25.531 1 98.06 269 THR A O 1
ATOM 2156 N N . SER A 1 270 ? -7.906 -28.281 -27.047 1 97.56 270 SER A N 1
ATOM 2157 C CA . SER A 1 270 ? -8.922 -28.172 -28.078 1 97.56 270 SER A CA 1
ATOM 2158 C C . SER A 1 270 ? -10.148 -29.016 -27.75 1 97.56 270 SER A C 1
ATOM 2160 O O . SER A 1 270 ? -11.273 -28.641 -28.094 1 97.56 270 SER A O 1
ATOM 2162 N N . ALA A 1 271 ? -9.922 -30.125 -27.078 1 96.06 271 ALA A N 1
ATOM 2163 C CA . ALA A 1 271 ? -11.039 -30.969 -26.656 1 96.06 271 ALA A CA 1
ATOM 2164 C C . ALA A 1 271 ? -11.82 -30.312 -25.531 1 96.06 271 ALA A C 1
ATOM 2166 O O . ALA A 1 271 ? -13.055 -30.359 -25.5 1 96.06 271 ALA A O 1
ATOM 2167 N N . LEU A 1 272 ? -11.133 -29.734 -24.625 1 96.56 272 LEU A N 1
ATOM 2168 C CA . LEU A 1 272 ? -11.758 -29.094 -23.484 1 96.56 272 LEU A CA 1
ATOM 2169 C C . LEU A 1 272 ? -12.547 -27.859 -23.906 1 96.56 272 LEU A C 1
ATOM 2171 O O . LEU A 1 272 ? -13.602 -27.562 -23.344 1 96.56 272 LEU A O 1
ATOM 2175 N N . MET A 1 273 ? -12.031 -27.125 -24.906 1 97.5 273 MET A N 1
ATOM 2176 C CA . MET A 1 273 ? -12.648 -25.906 -25.422 1 97.5 273 MET A CA 1
ATOM 2177 C C . MET A 1 273 ? -12.641 -25.922 -26.953 1 97.5 273 MET A C 1
ATOM 2179 O O . MET A 1 273 ? -11.75 -25.344 -27.578 1 97.5 273 MET A O 1
ATOM 2183 N N . PRO A 1 274 ? -13.609 -26.453 -27.469 1 96.12 274 PRO A N 1
ATOM 2184 C CA . PRO A 1 274 ? -13.633 -26.625 -28.922 1 96.12 274 PRO A CA 1
ATOM 2185 C C . PRO A 1 274 ? -13.547 -25.297 -29.672 1 96.12 274 PRO A C 1
ATOM 2187 O O . PRO A 1 274 ? -13.023 -25.234 -30.781 1 96.12 274 PRO A O 1
ATOM 2190 N N . GLU A 1 275 ? -14.008 -24.234 -29.047 1 96.44 275 GLU A N 1
ATOM 2191 C CA . GLU A 1 275 ? -14 -22.938 -29.703 1 96.44 275 GLU A CA 1
ATOM 2192 C C . GLU A 1 275 ? -12.609 -22.297 -29.641 1 96.44 275 GLU A C 1
ATOM 2194 O O . GLU A 1 275 ? -12.359 -21.281 -30.281 1 96.44 275 GLU A O 1
ATOM 2199 N N . LEU A 1 276 ? -11.641 -22.859 -28.938 1 97.88 276 LEU A N 1
ATOM 2200 C CA . LEU A 1 276 ? -10.297 -22.312 -28.766 1 97.88 276 LEU A CA 1
ATOM 2201 C C . LEU A 1 276 ? -9.641 -22.047 -30.125 1 97.88 276 LEU A C 1
ATOM 2203 O O . LEU A 1 276 ? -9.047 -20.984 -30.328 1 97.88 276 LEU A O 1
ATOM 2207 N N . PHE A 1 277 ? -9.766 -22.984 -30.984 1 97.62 277 PHE A N 1
ATOM 2208 C CA . PHE A 1 277 ? -9.188 -22.859 -32.312 1 97.62 277 PHE A CA 1
ATOM 2209 C C . PHE A 1 277 ? -10.281 -22.875 -33.375 1 97.62 277 PHE A C 1
ATOM 2211 O O . PHE A 1 277 ? -10.078 -23.391 -34.469 1 97.62 277 PHE A O 1
ATOM 2218 N N . HIS A 1 278 ? -11.422 -22.391 -33 1 96.81 278 HIS A N 1
ATOM 2219 C CA . HIS A 1 278 ? -12.547 -22.203 -33.906 1 96.81 278 HIS A CA 1
ATOM 2220 C C . HIS A 1 278 ? -12.992 -23.516 -34.531 1 96.81 278 HIS A C 1
ATOM 2222 O O . HIS A 1 278 ? -13.297 -23.578 -35.719 1 96.81 278 HIS A O 1
ATOM 2228 N N . GLY A 1 279 ? -12.883 -24.578 -33.812 1 95.62 279 GLY A N 1
ATOM 2229 C CA . GLY A 1 279 ? -13.383 -25.891 -34.219 1 95.62 279 GLY A CA 1
ATOM 2230 C C . GLY A 1 279 ? -12.43 -26.625 -35.125 1 95.62 279 GLY A C 1
ATOM 2231 O O . GLY A 1 279 ? -12.75 -27.719 -35.625 1 95.62 279 GLY A O 1
ATOM 2232 N N . LYS A 1 280 ? -11.234 -26.172 -35.312 1 96.69 280 LYS A N 1
ATOM 2233 C CA . LYS A 1 280 ? -10.297 -26.75 -36.25 1 96.69 280 LYS A CA 1
ATOM 2234 C C . LYS A 1 280 ? -9.406 -27.781 -35.594 1 96.69 280 LYS A C 1
ATOM 2236 O O . LYS A 1 280 ? -8.602 -28.453 -36.25 1 96.69 280 LYS A O 1
ATOM 2241 N N . GLY A 1 281 ? -9.555 -27.906 -34.281 1 96.12 281 GLY A N 1
ATOM 2242 C CA . GLY A 1 281 ? -8.695 -28.828 -33.562 1 96.12 281 GLY A CA 1
ATOM 2243 C C . GLY A 1 281 ? -7.285 -28.312 -33.375 1 96.12 281 GLY A C 1
ATOM 2244 O O . GLY A 1 281 ? -7.016 -27.125 -33.594 1 96.12 281 GLY A O 1
ATOM 2245 N N . PRO A 1 282 ? -6.375 -29.188 -32.906 1 97.12 282 PRO A N 1
ATOM 2246 C CA . PRO A 1 282 ? -5.012 -28.766 -32.562 1 97.12 282 PRO A CA 1
ATOM 2247 C C . PRO A 1 282 ? -4.289 -28.172 -33.781 1 97.12 282 PRO A C 1
ATOM 2249 O O . PRO A 1 282 ? -3.416 -27.312 -33.625 1 97.12 282 PRO A O 1
ATOM 2252 N N . GLU A 1 283 ? -4.66 -28.531 -34.938 1 95.69 283 GLU A N 1
ATOM 2253 C CA . GLU A 1 283 ? -4.02 -28.078 -36.156 1 95.69 283 GLU A CA 1
ATOM 2254 C C . GLU A 1 283 ? -4.332 -26.594 -36.406 1 95.69 283 GLU A C 1
ATOM 2256 O O . GLU A 1 283 ? -3.621 -25.938 -37.156 1 95.69 283 GLU A O 1
ATOM 2261 N N . GLY A 1 284 ? -5.32 -26.125 -35.875 1 97 284 GLY A N 1
ATOM 2262 C CA . GLY A 1 284 ? -5.715 -24.734 -36.031 1 97 284 GLY A CA 1
ATOM 2263 C C . GLY A 1 284 ? -4.984 -23.781 -35.125 1 97 284 GLY A C 1
ATOM 2264 O O . GLY A 1 284 ? -5.145 -22.562 -35.219 1 97 284 GLY A O 1
ATOM 2265 N N . ALA A 1 285 ? -4.148 -24.312 -34.344 1 97.88 285 ALA A N 1
ATOM 2266 C CA . ALA A 1 285 ? -3.492 -23.484 -33.344 1 97.88 285 ALA A CA 1
ATOM 2267 C C . ALA A 1 285 ? -2.461 -22.562 -33.969 1 97.88 285 ALA A C 1
ATOM 2269 O O . ALA A 1 285 ? -1.638 -22.984 -34.781 1 97.88 285 ALA A O 1
ATOM 2270 N N . GLU A 1 286 ? -2.539 -21.297 -33.688 1 98.19 286 GLU A N 1
ATOM 2271 C CA . GLU A 1 286 ? -1.475 -20.344 -33.969 1 98.19 286 GLU A CA 1
ATOM 2272 C C . GLU A 1 286 ? -0.578 -20.125 -32.75 1 98.19 286 GLU A C 1
ATOM 2274 O O . GLU A 1 286 ? -0.876 -19.297 -31.875 1 98.19 286 GLU A O 1
ATOM 2279 N N . ILE A 1 287 ? 0.534 -20.844 -32.75 1 98.12 287 ILE A N 1
ATOM 2280 C CA . ILE A 1 287 ? 1.421 -20.859 -31.594 1 98.12 287 ILE A CA 1
ATOM 2281 C C . ILE A 1 287 ? 2.268 -19.594 -31.562 1 98.12 287 ILE A C 1
ATOM 2283 O O . ILE A 1 287 ? 2.895 -19.234 -32.562 1 98.12 287 ILE A O 1
ATOM 2287 N N . ILE A 1 288 ? 2.227 -18.922 -30.469 1 97.69 288 ILE A N 1
ATOM 2288 C CA . ILE A 1 288 ? 3.066 -17.75 -30.25 1 97.69 288 ILE A CA 1
ATOM 2289 C C . ILE A 1 288 ? 4.391 -18.172 -29.625 1 97.69 288 ILE A C 1
ATOM 2291 O O . ILE A 1 288 ? 5.457 -17.688 -30.016 1 97.69 288 ILE A O 1
ATOM 2295 N N . GLN A 1 289 ? 4.316 -19.062 -28.625 1 96 289 GLN A N 1
ATOM 2296 C CA . GLN A 1 289 ? 5.512 -19.469 -27.891 1 96 289 GLN A CA 1
ATOM 2297 C C . GLN A 1 289 ? 5.285 -20.812 -27.188 1 96 289 GLN A C 1
ATOM 2299 O O . GLN A 1 289 ? 4.168 -21.109 -26.75 1 96 289 GLN A O 1
ATOM 2304 N N . GLU A 1 290 ? 6.258 -21.672 -27.172 1 96.19 290 GLU A N 1
ATOM 2305 C CA . GLU A 1 290 ? 6.324 -22.859 -26.312 1 96.19 290 GLU A CA 1
ATOM 2306 C C . GLU A 1 290 ? 7.297 -22.641 -25.156 1 96.19 290 GLU A C 1
ATOM 2308 O O . GLU A 1 290 ? 8.398 -22.125 -25.344 1 96.19 290 GLU A O 1
ATOM 2313 N N . CYS A 1 291 ? 6.855 -23 -23.953 1 93.88 291 CYS A N 1
ATOM 2314 C CA . CYS A 1 291 ? 7.684 -22.656 -22.797 1 93.88 291 CYS A CA 1
ATOM 2315 C C . CYS A 1 291 ? 7.773 -23.828 -21.828 1 93.88 291 CYS A C 1
ATOM 2317 O O . CYS A 1 291 ? 6.793 -24.547 -21.609 1 93.88 291 CYS A O 1
ATOM 2319 N N . VAL A 1 292 ? 8.938 -24.031 -21.328 1 95 292 VAL A N 1
ATOM 2320 C CA . VAL A 1 292 ? 9.18 -24.938 -20.219 1 95 292 VAL A CA 1
ATOM 2321 C C . VAL A 1 292 ? 9.672 -24.141 -19 1 95 292 VAL A C 1
ATOM 2323 O O . VAL A 1 292 ? 10.414 -23.172 -19.156 1 95 292 VAL A O 1
ATOM 2326 N N . GLY A 1 293 ? 9.195 -24.5 -17.828 1 94.31 293 GLY A N 1
ATOM 2327 C CA . GLY A 1 293 ? 9.633 -23.891 -16.594 1 94.31 293 GLY A CA 1
ATOM 2328 C C . GLY A 1 293 ? 9.602 -24.844 -15.414 1 94.31 293 GLY A C 1
ATOM 2329 O O . GLY A 1 293 ? 9.117 -25.969 -15.531 1 94.31 293 GLY A O 1
ATOM 2330 N N . PHE A 1 294 ? 10.172 -24.391 -14.336 1 96.94 294 PHE A N 1
ATOM 2331 C CA . PHE A 1 294 ? 10.25 -25.219 -13.125 1 96.94 294 PHE A CA 1
ATOM 2332 C C . PHE A 1 294 ? 9.523 -24.547 -11.969 1 96.94 294 PHE A C 1
ATOM 2334 O O . PHE A 1 294 ? 9.984 -23.531 -11.445 1 96.94 294 PHE A O 1
ATOM 2341 N N . ARG A 1 295 ? 8.391 -25.125 -11.57 1 96.5 295 ARG A N 1
ATOM 2342 C CA . ARG A 1 295 ? 7.742 -24.672 -10.344 1 96.5 295 ARG A CA 1
ATOM 2343 C C . ARG A 1 295 ? 8.609 -24.953 -9.125 1 96.5 295 ARG A C 1
ATOM 2345 O O . ARG A 1 295 ? 9.195 -26.031 -9.008 1 96.5 295 ARG A O 1
ATOM 2352 N N . PRO A 1 296 ? 8.75 -23.906 -8.266 1 97.94 296 PRO A N 1
ATOM 2353 C CA . PRO A 1 296 ? 9.523 -24.125 -7.039 1 97.94 296 PRO A CA 1
ATOM 2354 C C . PRO A 1 296 ? 8.734 -24.859 -5.961 1 97.94 296 PRO A C 1
ATOM 2356 O O . PRO A 1 296 ? 8.375 -24.266 -4.941 1 97.94 296 PRO A O 1
ATOM 2359 N N . SER A 1 297 ? 8.609 -26.188 -6.133 1 97.94 297 SER A N 1
ATOM 2360 C CA . SER A 1 297 ? 7.844 -27 -5.188 1 97.94 297 SER A CA 1
ATOM 2361 C C . SER A 1 297 ? 8.656 -27.297 -3.936 1 97.94 297 SER A C 1
ATOM 2363 O O . SER A 1 297 ? 9.883 -27.203 -3.949 1 97.94 297 SER A O 1
ATOM 2365 N N . ARG A 1 298 ? 7.949 -27.625 -2.863 1 98.19 298 ARG A N 1
ATOM 2366 C CA . ARG A 1 298 ? 8.594 -28 -1.607 1 98.19 298 ARG A CA 1
ATOM 2367 C C . ARG A 1 298 ? 7.754 -29 -0.835 1 98.19 298 ARG A C 1
ATOM 2369 O O . ARG A 1 298 ? 6.539 -28.844 -0.706 1 98.19 298 ARG A O 1
ATOM 2376 N N . LYS A 1 299 ? 8.453 -30.047 -0.379 1 97.25 299 LYS A N 1
ATOM 2377 C CA . LYS A 1 299 ? 7.773 -30.969 0.533 1 97.25 299 LYS A CA 1
ATOM 2378 C C . LYS A 1 299 ? 7.34 -30.25 1.81 1 97.25 299 LYS A C 1
ATOM 2380 O O . LYS A 1 299 ? 8.133 -29.531 2.426 1 97.25 299 LYS A O 1
ATOM 2385 N N . GLY A 1 300 ? 6.062 -30.391 2.094 1 94.88 300 GLY A N 1
ATOM 2386 C CA . GLY A 1 300 ? 5.551 -29.734 3.285 1 94.88 300 GLY A CA 1
ATOM 2387 C C . GLY A 1 300 ? 4.977 -28.359 3.004 1 94.88 300 GLY A C 1
ATOM 2388 O O . GLY A 1 300 ? 4.449 -27.703 3.908 1 94.88 300 GLY A O 1
ATOM 2389 N N . GLY A 1 301 ? 5.055 -27.922 1.776 1 95.88 301 GLY A N 1
ATOM 2390 C CA . GLY A 1 301 ? 4.473 -26.641 1.4 1 95.88 301 GLY A CA 1
ATOM 2391 C C . GLY A 1 301 ? 5.469 -25.5 1.448 1 95.88 301 GLY A C 1
ATOM 2392 O O . GLY A 1 301 ? 6.645 -25.703 1.763 1 95.88 301 GLY A O 1
ATOM 2393 N N . ALA A 1 302 ? 4.988 -24.344 1.195 1 97.69 302 ALA A N 1
ATOM 2394 C CA . ALA A 1 302 ? 5.848 -23.172 1.134 1 97.69 302 ALA A CA 1
ATOM 2395 C C . ALA A 1 302 ? 6.457 -22.859 2.498 1 97.69 302 ALA A C 1
ATOM 2397 O O . ALA A 1 302 ? 5.832 -23.094 3.533 1 97.69 302 ALA A O 1
ATOM 2398 N N . ARG A 1 303 ? 7.637 -22.359 2.49 1 98.25 303 ARG A N 1
ATOM 2399 C CA . ARG A 1 303 ? 8.352 -21.969 3.701 1 98.25 303 ARG A CA 1
ATOM 2400 C C . ARG A 1 303 ? 8.375 -20.453 3.857 1 98.25 303 ARG A C 1
ATOM 2402 O O . ARG A 1 303 ? 8.969 -19.75 3.041 1 98.25 303 ARG A O 1
ATOM 2409 N N . VAL A 1 304 ? 7.648 -19.906 4.805 1 98.56 304 VAL A N 1
ATOM 2410 C CA . VAL A 1 304 ? 7.699 -18.516 5.262 1 98.56 304 VAL A CA 1
ATOM 2411 C C . VAL A 1 304 ? 8.078 -18.469 6.742 1 98.56 304 VAL A C 1
ATOM 2413 O O . VAL A 1 304 ? 7.254 -18.766 7.609 1 98.56 304 VAL A O 1
ATOM 2416 N N . GLU A 1 305 ? 9.336 -18.078 6.938 1 98.31 305 GLU A N 1
ATOM 2417 C CA . GLU A 1 305 ? 9.867 -18.312 8.273 1 98.31 305 GLU A CA 1
ATOM 2418 C C . GLU A 1 305 ? 11.008 -17.344 8.586 1 98.31 305 GLU A C 1
ATOM 2420 O O . GLU A 1 305 ? 11.82 -17.031 7.715 1 98.31 305 GLU A O 1
ATOM 2425 N N . LEU A 1 306 ? 11.008 -16.875 9.836 1 98.12 306 LEU A N 1
ATOM 2426 C CA . LEU A 1 306 ? 12.117 -16.078 10.32 1 98.12 306 LEU A CA 1
ATOM 2427 C C . LEU A 1 306 ? 13.281 -16.969 10.75 1 98.12 306 LEU A C 1
ATOM 2429 O O . LEU A 1 306 ? 13.086 -17.969 11.445 1 98.12 306 LEU A O 1
ATOM 2433 N N . ASP A 1 307 ? 14.398 -16.703 10.266 1 98.25 307 ASP A N 1
ATOM 2434 C CA . ASP A 1 307 ? 15.672 -17.359 10.516 1 98.25 307 ASP A CA 1
ATOM 2435 C C . ASP A 1 307 ? 16.797 -16.344 10.719 1 98.25 307 ASP A C 1
ATOM 2437 O O . ASP A 1 307 ? 16.531 -15.18 11 1 98.25 307 ASP A O 1
ATOM 2441 N N . VAL A 1 308 ? 18.094 -16.766 10.664 1 98.12 308 VAL A N 1
ATOM 2442 C CA . VAL A 1 308 ? 19.266 -15.898 10.773 1 98.12 308 VAL A CA 1
ATOM 2443 C C . VAL A 1 308 ? 20.281 -16.266 9.695 1 98.12 308 VAL A C 1
ATOM 2445 O O . VAL A 1 308 ? 20.469 -17.438 9.375 1 98.12 308 VAL A O 1
ATOM 2448 N N . VAL A 1 309 ? 20.859 -15.258 9.148 1 98.38 309 VAL A N 1
ATOM 2449 C CA . VAL A 1 309 ? 21.938 -15.539 8.195 1 98.38 309 VAL A CA 1
ATOM 2450 C C . VAL A 1 309 ? 23.047 -16.328 8.883 1 98.38 309 VAL A C 1
ATOM 2452 O O . VAL A 1 309 ? 23.562 -15.906 9.922 1 98.38 309 VAL A O 1
ATOM 2455 N N . PRO A 1 310 ? 23.391 -17.469 8.242 1 97.69 310 PRO A N 1
ATOM 2456 C CA . PRO A 1 310 ? 24.375 -18.328 8.906 1 97.69 310 PRO A CA 1
ATOM 2457 C C . PRO A 1 310 ? 25.641 -17.594 9.312 1 97.69 310 PRO A C 1
ATOM 2459 O O . PRO A 1 310 ? 26.203 -16.844 8.516 1 97.69 310 PRO A O 1
ATOM 2462 N N . GLY A 1 311 ? 26.047 -17.766 10.609 1 96.25 311 GLY A N 1
ATOM 2463 C CA . GLY A 1 311 ? 27.281 -17.188 11.133 1 96.25 311 GLY A CA 1
ATOM 2464 C C . GLY A 1 311 ? 27.141 -15.734 11.531 1 96.25 311 GLY A C 1
ATOM 2465 O O . GLY A 1 311 ? 28.141 -15.078 11.844 1 96.25 311 GLY A O 1
ATOM 2466 N N . THR A 1 312 ? 25.922 -15.172 11.461 1 97.25 312 THR A N 1
ATOM 2467 C CA . THR A 1 312 ? 25.688 -13.781 11.828 1 97.25 312 THR A CA 1
ATOM 2468 C C . THR A 1 312 ? 24.469 -13.656 12.734 1 97.25 312 THR A C 1
ATOM 2470 O O . THR A 1 312 ? 23.906 -14.664 13.18 1 97.25 312 THR A O 1
ATOM 2473 N N . SER A 1 313 ? 24.109 -12.469 13.109 1 96.5 313 SER A N 1
ATOM 2474 C CA . SER A 1 313 ? 22.906 -12.203 13.875 1 96.5 313 SER A CA 1
ATOM 2475 C C . SER A 1 313 ? 21.859 -11.484 13.023 1 96.5 313 SER A C 1
ATOM 2477 O O . SER A 1 313 ? 20.797 -11.086 13.531 1 96.5 313 SER A O 1
ATOM 2479 N N . VAL A 1 314 ? 22.156 -11.359 11.742 1 97.62 314 VAL A N 1
ATOM 2480 C CA . VAL A 1 314 ? 21.25 -10.633 10.852 1 97.62 314 VAL A CA 1
ATOM 2481 C C . VAL A 1 314 ? 20.016 -11.484 10.578 1 97.62 314 VAL A C 1
ATOM 2483 O O . VAL A 1 314 ? 20.125 -12.633 10.141 1 97.62 314 VAL A O 1
ATOM 2486 N N . PRO A 1 315 ? 18.812 -10.914 10.828 1 98.25 315 PRO A N 1
ATOM 2487 C CA . PRO A 1 315 ? 17.562 -11.641 10.539 1 98.25 315 PRO A CA 1
ATOM 2488 C C . PRO A 1 315 ? 17.453 -12.047 9.07 1 98.25 315 PRO A C 1
ATOM 2490 O O . PRO A 1 315 ? 17.797 -11.266 8.18 1 98.25 315 PRO A O 1
ATOM 2493 N N . LEU A 1 316 ? 17.031 -13.312 8.898 1 98.75 316 LEU A N 1
ATOM 2494 C CA . LEU A 1 316 ? 16.781 -13.898 7.586 1 98.75 316 LEU A CA 1
ATOM 2495 C C . LEU A 1 316 ? 15.344 -14.406 7.484 1 98.75 316 LEU A C 1
ATOM 2497 O O . LEU A 1 316 ? 14.914 -15.227 8.297 1 98.75 316 LEU A O 1
ATOM 2501 N N . VAL A 1 317 ? 14.586 -13.891 6.523 1 98.88 317 VAL A N 1
ATOM 2502 C CA . VAL A 1 317 ? 13.227 -14.375 6.297 1 98.88 317 VAL A CA 1
ATOM 2503 C C . VAL A 1 317 ? 13.188 -15.211 5.016 1 98.88 317 VAL A C 1
ATOM 2505 O O . VAL A 1 317 ? 13.445 -14.695 3.926 1 98.88 317 VAL A O 1
ATOM 2508 N N . HIS A 1 318 ? 12.891 -16.469 5.168 1 98.94 318 HIS A N 1
ATOM 2509 C CA . HIS A 1 318 ? 12.656 -17.328 4.008 1 98.94 318 HIS A CA 1
ATOM 2510 C C . HIS A 1 318 ? 11.242 -17.141 3.469 1 98.94 318 HIS A C 1
ATOM 2512 O O . HIS A 1 318 ? 10.281 -17.047 4.242 1 98.94 318 HIS A O 1
ATOM 2518 N N . ASP A 1 319 ? 11.07 -17.047 2.17 1 98.88 319 ASP A N 1
ATOM 2519 C CA . ASP A 1 319 ? 9.789 -17.016 1.479 1 98.88 319 ASP A CA 1
ATOM 2520 C C . ASP A 1 319 ? 9.883 -17.656 0.1 1 98.88 319 ASP A C 1
ATOM 2522 O O . ASP A 1 319 ? 10.133 -16.984 -0.896 1 98.88 319 ASP A O 1
ATOM 2526 N N . TYR A 1 320 ? 9.703 -18.984 0.058 1 98.69 320 TYR A N 1
ATOM 2527 C CA . TYR A 1 320 ? 9.797 -19.781 -1.162 1 98.69 320 TYR A CA 1
ATOM 2528 C C . TYR A 1 320 ? 8.992 -21.062 -1.039 1 98.69 320 TYR A C 1
ATOM 2530 O O . TYR A 1 320 ? 8.383 -21.328 0.001 1 98.69 320 TYR A O 1
ATOM 2538 N N . GLY A 1 321 ? 8.93 -21.766 -2.168 1 98.12 321 GLY A N 1
ATOM 2539 C CA . GLY A 1 321 ? 8.25 -23.047 -2.152 1 98.12 321 GLY A CA 1
ATOM 2540 C C . GLY A 1 321 ? 6.785 -22.953 -2.545 1 98.12 321 GLY A C 1
ATOM 2541 O O . GLY A 1 321 ? 5.973 -23.797 -2.139 1 98.12 321 GLY A O 1
ATOM 2542 N N . ALA A 1 322 ? 6.461 -22.062 -3.363 1 96.81 322 ALA A N 1
ATOM 2543 C CA . ALA A 1 322 ? 5.07 -21.781 -3.699 1 96.81 322 ALA A CA 1
ATOM 2544 C C . ALA A 1 322 ? 4.535 -22.781 -4.719 1 96.81 322 ALA A C 1
ATOM 2546 O O . ALA A 1 322 ? 3.326 -22.875 -4.93 1 96.81 322 ALA A O 1
ATOM 2547 N N . SER A 1 323 ? 5.488 -23.469 -5.332 1 95.75 323 SER A N 1
ATOM 2548 C CA . SER A 1 323 ? 5.086 -24.375 -6.406 1 95.75 323 SER A CA 1
ATOM 2549 C C . SER A 1 323 ? 4.254 -23.641 -7.453 1 95.75 323 SER A C 1
ATOM 2551 O O . SER A 1 323 ? 4.66 -22.594 -7.969 1 95.75 323 SER A O 1
ATOM 2553 N N . GLY A 1 324 ? 3.039 -24.062 -7.68 1 94 324 GLY A N 1
ATOM 2554 C CA . GLY A 1 324 ? 2.213 -23.469 -8.719 1 94 324 GLY A CA 1
ATOM 2555 C C . GLY A 1 324 ? 1.375 -22.312 -8.219 1 94 324 GLY A C 1
ATOM 2556 O O . GLY A 1 324 ? 0.582 -21.734 -8.969 1 94 324 GLY A O 1
ATOM 2557 N N . THR A 1 325 ? 1.62 -21.828 -6.957 1 95.56 325 THR A N 1
ATOM 2558 C CA . THR A 1 325 ? 0.727 -20.828 -6.375 1 95.56 325 THR A CA 1
ATOM 2559 C C . THR A 1 325 ? 1.453 -19.5 -6.176 1 95.56 325 THR A C 1
ATOM 2561 O O . THR A 1 325 ? 1.016 -18.656 -5.387 1 95.56 325 THR A O 1
ATOM 2564 N N . GLY A 1 326 ? 2.539 -19.281 -6.875 1 96.69 326 GLY A N 1
ATOM 2565 C CA . GLY A 1 326 ? 3.332 -18.062 -6.691 1 96.69 326 GLY A CA 1
ATOM 2566 C C . GLY A 1 326 ? 2.539 -16.797 -6.902 1 96.69 326 GLY A C 1
ATOM 2567 O O . GLY A 1 326 ? 2.74 -15.805 -6.195 1 96.69 326 GLY A O 1
ATOM 2568 N N . TYR A 1 327 ? 1.653 -16.828 -7.852 1 97.25 327 TYR A N 1
ATOM 2569 C CA . TYR A 1 327 ? 0.816 -15.656 -8.109 1 97.25 327 TYR A CA 1
ATOM 2570 C C . TYR A 1 327 ? -0.423 -15.672 -7.223 1 97.25 327 TYR A C 1
ATOM 2572 O O . TYR A 1 327 ? -0.797 -14.641 -6.656 1 97.25 327 TYR A O 1
ATOM 2580 N N . GLN A 1 328 ? -1.024 -16.797 -7.059 1 94.88 328 GLN A N 1
ATOM 2581 C CA . GLN A 1 328 ? -2.303 -16.891 -6.363 1 94.88 328 GLN A CA 1
ATOM 2582 C C . GLN A 1 328 ? -2.121 -16.734 -4.855 1 94.88 328 GLN A C 1
ATOM 2584 O O . GLN A 1 328 ? -3.021 -16.266 -4.16 1 94.88 328 GLN A O 1
ATOM 2589 N N . ALA A 1 329 ? -0.969 -17.062 -4.355 1 96 329 ALA A N 1
ATOM 2590 C CA . ALA A 1 329 ? -0.722 -16.969 -2.918 1 96 329 ALA A CA 1
ATOM 2591 C C . ALA A 1 329 ? 0.392 -15.961 -2.617 1 96 329 ALA A C 1
ATOM 2593 O O . ALA A 1 329 ? 0.682 -15.68 -1.453 1 96 329 ALA A O 1
ATOM 2594 N N . GLY A 1 330 ? 0.989 -15.445 -3.613 1 97.06 330 GLY A N 1
ATOM 2595 C CA . GLY A 1 330 ? 2.25 -14.734 -3.486 1 97.06 330 GLY A CA 1
ATOM 2596 C C . GLY A 1 330 ? 2.154 -13.5 -2.617 1 97.06 330 GLY A C 1
ATOM 2597 O O . GLY A 1 330 ? 3.061 -13.211 -1.834 1 97.06 330 GLY A O 1
ATOM 2598 N N . TYR A 1 331 ? 1.104 -12.75 -2.758 1 97.44 331 TYR A N 1
ATOM 2599 C CA . TYR A 1 331 ? 0.956 -11.57 -1.915 1 97.44 331 TYR A CA 1
ATOM 2600 C C . TYR A 1 331 ? 0.808 -11.961 -0.449 1 97.44 331 TYR A C 1
ATOM 2602 O O . TYR A 1 331 ? 1.409 -11.336 0.429 1 97.44 331 TYR A O 1
ATOM 2610 N N . GLY A 1 332 ? -0.064 -12.938 -0.182 1 97.06 332 GLY A N 1
ATOM 2611 C CA . GLY A 1 332 ? -0.207 -13.406 1.188 1 97.06 332 GLY A CA 1
ATOM 2612 C C . GLY A 1 332 ? 1.099 -13.891 1.793 1 97.06 332 GLY A C 1
ATOM 2613 O O . GLY A 1 332 ? 1.406 -13.57 2.945 1 97.06 332 GLY A O 1
ATOM 2614 N N . MET A 1 333 ? 1.854 -14.648 1.041 1 97.94 333 MET A N 1
ATOM 2615 C CA . MET A 1 333 ? 3.166 -15.109 1.481 1 97.94 333 MET A CA 1
ATOM 2616 C C . MET A 1 333 ? 4.09 -13.93 1.779 1 97.94 333 MET A C 1
ATOM 2618 O O . MET A 1 333 ? 4.73 -13.891 2.83 1 97.94 333 MET A O 1
ATOM 2622 N N . ALA A 1 334 ? 4.113 -12.984 0.877 1 98.5 334 ALA A N 1
ATOM 2623 C CA . ALA A 1 334 ? 4.965 -11.805 1.024 1 98.5 334 ALA A CA 1
ATOM 2624 C C . ALA A 1 334 ? 4.539 -10.969 2.227 1 98.5 334 ALA A C 1
ATOM 2626 O O . ALA A 1 334 ? 5.383 -10.43 2.949 1 98.5 334 ALA A O 1
ATOM 2627 N N . LEU A 1 335 ? 3.27 -10.844 2.4 1 96.25 335 LEU A N 1
ATOM 2628 C CA . LEU A 1 335 ? 2.764 -10.086 3.543 1 96.25 335 LEU A CA 1
ATOM 2629 C C . LEU A 1 335 ? 3.236 -10.703 4.855 1 96.25 335 LEU A C 1
ATOM 2631 O O . LEU A 1 335 ? 3.723 -10 5.738 1 96.25 335 LEU A O 1
ATOM 2635 N N . ASP A 1 336 ? 3.09 -12.016 4.98 1 96.31 336 ASP A N 1
ATOM 2636 C CA . ASP A 1 336 ? 3.574 -12.688 6.18 1 96.31 336 ASP A CA 1
ATOM 2637 C C . ASP A 1 336 ? 5.074 -12.469 6.363 1 96.31 336 ASP A C 1
ATOM 2639 O O . ASP A 1 336 ? 5.539 -12.242 7.48 1 96.31 336 ASP A O 1
ATOM 2643 N N . SER A 1 337 ? 5.801 -12.539 5.262 1 97.94 337 SER A N 1
ATOM 2644 C CA . SER A 1 337 ? 7.242 -12.328 5.32 1 97.94 337 SER A CA 1
ATOM 2645 C C . SER A 1 337 ? 7.574 -10.93 5.84 1 97.94 337 SER A C 1
ATOM 2647 O O . SER A 1 337 ? 8.445 -10.773 6.691 1 97.94 337 SER A O 1
ATOM 2649 N N . VAL A 1 338 ? 6.891 -9.938 5.344 1 96.44 338 VAL A N 1
ATOM 2650 C CA . VAL A 1 338 ? 7.121 -8.555 5.746 1 96.44 338 VAL A CA 1
ATOM 2651 C C . VAL A 1 338 ? 6.758 -8.375 7.215 1 96.44 338 VAL A C 1
ATOM 2653 O O . VAL A 1 338 ? 7.477 -7.711 7.965 1 96.44 338 VAL A O 1
ATOM 2656 N N . MET A 1 339 ? 5.652 -9.008 7.633 1 92.5 339 MET A N 1
ATOM 2657 C CA . MET A 1 339 ? 5.223 -8.898 9.023 1 92.5 339 MET A CA 1
ATOM 2658 C C . MET A 1 339 ? 6.262 -9.508 9.961 1 92.5 339 MET A C 1
ATOM 2660 O O . MET A 1 339 ? 6.469 -9.016 11.07 1 92.5 339 MET A O 1
ATOM 2664 N N . LEU A 1 340 ? 6.898 -10.547 9.555 1 94.75 340 LEU A N 1
ATOM 2665 C CA . LEU A 1 340 ? 7.953 -11.164 10.352 1 94.75 340 LEU A CA 1
ATOM 2666 C C . LEU A 1 340 ? 9.156 -10.234 10.477 1 94.75 340 LEU A C 1
ATOM 2668 O O . LEU A 1 340 ? 9.82 -10.211 11.516 1 94.75 340 LEU A O 1
ATOM 2672 N N . ALA A 1 341 ? 9.43 -9.477 9.438 1 95.75 341 ALA A N 1
ATOM 2673 C CA . ALA A 1 341 ? 10.648 -8.672 9.344 1 95.75 341 ALA A CA 1
ATOM 2674 C C . ALA A 1 341 ? 10.453 -7.305 10 1 95.75 341 ALA A C 1
ATOM 2676 O O . ALA A 1 341 ? 11.422 -6.68 10.445 1 95.75 341 ALA A O 1
ATOM 2677 N N . LEU A 1 342 ? 9.234 -6.828 10.031 1 89.62 342 LEU A N 1
ATOM 2678 C CA . LEU A 1 342 ? 8.953 -5.438 10.375 1 89.62 342 LEU A CA 1
ATOM 2679 C C . LEU A 1 342 ? 9.508 -5.094 11.75 1 89.62 342 LEU A C 1
ATOM 2681 O O . LEU A 1 342 ? 10.109 -4.031 11.938 1 89.62 342 LEU A O 1
ATOM 2685 N N . PRO A 1 343 ? 9.375 -6.012 12.766 1 87 343 PRO A N 1
ATOM 2686 C CA . PRO A 1 343 ? 9.938 -5.68 14.078 1 87 343 PRO A CA 1
ATOM 2687 C C . PRO A 1 343 ? 11.453 -5.531 14.047 1 87 343 PRO A C 1
ATOM 2689 O O . PRO A 1 343 ? 12.047 -4.984 14.977 1 87 343 PRO A O 1
ATOM 2692 N N . LYS A 1 344 ? 12.078 -5.992 12.93 1 89.44 344 LYS A N 1
ATOM 2693 C CA . LYS A 1 344 ? 13.531 -5.973 12.805 1 89.44 344 LYS A CA 1
ATOM 2694 C C . LYS A 1 344 ? 14 -4.77 11.992 1 89.44 344 LYS A C 1
ATOM 2696 O O . LYS A 1 344 ? 15.203 -4.512 11.891 1 89.44 344 LYS A O 1
ATOM 2701 N N . ILE A 1 345 ? 13.094 -4.105 11.375 1 88.94 345 ILE A N 1
ATOM 2702 C CA . ILE A 1 345 ? 13.391 -2.969 10.508 1 88.94 345 ILE A CA 1
ATOM 2703 C C . ILE A 1 345 ? 13.062 -1.668 11.242 1 88.94 345 ILE A C 1
ATOM 2705 O O . ILE A 1 345 ? 11.953 -1.497 11.75 1 88.94 345 ILE A O 1
ATOM 2709 N N . LYS A 1 346 ? 14.023 -0.786 11.391 1 78.12 346 LYS A N 1
ATOM 2710 C CA . LYS A 1 346 ? 13.734 0.542 11.93 1 78.12 346 LYS A CA 1
ATOM 2711 C C . LYS A 1 346 ? 13 1.399 10.898 1 78.12 346 LYS A C 1
ATOM 2713 O O . LYS A 1 346 ? 13.57 1.771 9.875 1 78.12 346 LYS A O 1
ATOM 2718 N N . LEU A 1 347 ? 11.719 1.631 11.047 1 73.31 347 LEU A N 1
ATOM 2719 C CA . LEU A 1 347 ? 10.945 2.424 10.094 1 73.31 347 LEU A CA 1
ATOM 2720 C C . LEU A 1 347 ? 11.367 3.889 10.141 1 73.31 347 LEU A C 1
ATOM 2722 O O . LEU A 1 347 ? 11.102 4.645 9.203 1 73.31 347 LEU A O 1
ATOM 2726 N N . ALA A 1 348 ? 12.008 4.434 11.219 1 66.69 348 ALA A N 1
ATOM 2727 C CA . ALA A 1 348 ? 12.508 5.797 11.398 1 66.69 348 ALA A CA 1
ATOM 2728 C C . ALA A 1 348 ? 13.938 5.793 11.922 1 66.69 348 ALA A C 1
ATOM 2730 O O . ALA A 1 348 ? 14.359 4.844 12.594 1 66.69 348 ALA A O 1
ATOM 2731 N N . MET B 1 1 ? -28.844 -10.953 -7.777 1 24.25 1 MET B N 1
ATOM 2732 C CA . MET B 1 1 ? -27.391 -11.047 -7.625 1 24.25 1 MET B CA 1
ATOM 2733 C C . MET B 1 1 ? -26.969 -10.664 -6.207 1 24.25 1 MET B C 1
ATOM 2735 O O . MET B 1 1 ? -27.109 -9.516 -5.797 1 24.25 1 MET B O 1
ATOM 2739 N N . THR B 1 2 ? -27.141 -11.484 -5.312 1 29.34 2 THR B N 1
ATOM 2740 C CA . THR B 1 2 ? -27.172 -11.141 -3.896 1 29.34 2 THR B CA 1
ATOM 2741 C C . THR B 1 2 ? -25.875 -10.445 -3.486 1 29.34 2 THR B C 1
ATOM 2743 O O . THR B 1 2 ? -24.781 -10.922 -3.801 1 29.34 2 THR B O 1
ATOM 2746 N N . LYS B 1 3 ? -25.906 -9.25 -3.479 1 38.53 3 LYS B N 1
ATOM 2747 C CA . LYS B 1 3 ? -24.891 -8.398 -2.857 1 38.53 3 LYS B CA 1
ATOM 2748 C C . LYS B 1 3 ? -24.172 -9.141 -1.735 1 38.53 3 LYS B C 1
ATOM 2750 O O . LYS B 1 3 ? -24.734 -9.383 -0.671 1 38.53 3 LYS B O 1
ATOM 2755 N N . GLU B 1 4 ? -23.531 -10.312 -1.882 1 42.25 4 GLU B N 1
ATOM 2756 C CA . GLU B 1 4 ? -22.906 -11.117 -0.842 1 42.25 4 GLU B CA 1
ATOM 2757 C C . GLU B 1 4 ? -22.094 -10.258 0.117 1 42.25 4 GLU B C 1
ATOM 2759 O O . GLU B 1 4 ? -21.141 -9.586 -0.297 1 42.25 4 GLU B O 1
ATOM 2764 N N . ASN B 1 5 ? -22.609 -9.75 1.176 1 49.88 5 ASN B N 1
ATOM 2765 C CA . ASN B 1 5 ? -22.453 -8.75 2.23 1 49.88 5 ASN B CA 1
ATOM 2766 C C . ASN B 1 5 ? -21.234 -9.039 3.098 1 49.88 5 ASN B C 1
ATOM 2768 O O . ASN B 1 5 ? -21.297 -9.852 4.02 1 49.88 5 ASN B O 1
ATOM 2772 N N . LYS B 1 6 ? -20 -9.102 2.52 1 57.34 6 LYS B N 1
ATOM 2773 C CA . LYS B 1 6 ? -18.906 -9.219 3.486 1 57.34 6 LYS B CA 1
ATOM 2774 C C . LYS B 1 6 ? -19.094 -8.266 4.656 1 57.34 6 LYS B C 1
ATOM 2776 O O . LYS B 1 6 ? -19.562 -7.133 4.469 1 57.34 6 LYS B O 1
ATOM 2781 N N . PRO B 1 7 ? -18.922 -8.922 5.84 1 75.88 7 PRO B N 1
ATOM 2782 C CA . PRO B 1 7 ? -19.141 -8.062 7.008 1 75.88 7 PRO B CA 1
ATOM 2783 C C . PRO B 1 7 ? -18.219 -6.848 7.027 1 75.88 7 PRO B C 1
ATOM 2785 O O . PRO B 1 7 ? -17.047 -6.957 6.672 1 75.88 7 PRO B O 1
ATOM 2788 N N . ARG B 1 8 ? -18.672 -5.637 6.969 1 91.06 8 ARG B N 1
ATOM 2789 C CA . ARG B 1 8 ? -17.953 -4.387 7.176 1 91.06 8 ARG B CA 1
ATOM 2790 C C . ARG B 1 8 ? -17.562 -4.215 8.641 1 91.06 8 ARG B C 1
ATOM 2792 O O . ARG B 1 8 ? -18.062 -3.316 9.32 1 91.06 8 ARG B O 1
ATOM 2799 N N . ASP B 1 9 ? -16.562 -5.102 9.023 1 95.56 9 ASP B N 1
ATOM 2800 C CA . ASP B 1 9 ? -16.266 -5.242 10.445 1 95.56 9 ASP B CA 1
ATOM 2801 C C . ASP B 1 9 ? -15.148 -4.297 10.875 1 95.56 9 ASP B C 1
ATOM 2803 O O . ASP B 1 9 ? -14.789 -4.242 12.047 1 95.56 9 ASP B O 1
ATOM 2807 N N . ILE B 1 10 ? -14.547 -3.598 9.977 1 97.75 10 ILE B N 1
ATOM 2808 C CA . ILE B 1 10 ? -13.539 -2.588 10.289 1 97.75 10 ILE B CA 1
ATOM 2809 C C . ILE B 1 10 ? -14.156 -1.194 10.18 1 97.75 10 ILE B C 1
ATOM 2811 O O . ILE B 1 10 ? -14.406 -0.707 9.07 1 97.75 10 ILE B O 1
ATOM 2815 N N . VAL B 1 11 ? -14.359 -0.549 11.32 1 98.69 11 VAL B N 1
ATOM 2816 C CA . VAL B 1 11 ? -15.078 0.721 11.336 1 98.69 11 VAL B CA 1
ATOM 2817 C C . VAL B 1 11 ? -14.102 1.864 11.609 1 98.69 11 VAL B C 1
ATOM 2819 O O . VAL B 1 11 ? -13.32 1.807 12.562 1 98.69 11 VAL B O 1
ATOM 2822 N N . ILE B 1 12 ? -14.062 2.84 10.797 1 98.88 12 ILE B N 1
ATOM 2823 C CA . ILE B 1 12 ? -13.266 4.047 10.984 1 98.88 12 ILE B CA 1
ATOM 2824 C C . ILE B 1 12 ? -14.188 5.254 11.156 1 98.88 12 ILE B C 1
ATOM 2826 O O . ILE B 1 12 ? -15.055 5.5 10.32 1 98.88 12 ILE B O 1
ATOM 2830 N N . VAL B 1 13 ? -14.016 6.004 12.258 1 98.88 13 VAL B N 1
ATOM 2831 C CA . VAL B 1 13 ? -14.82 7.195 12.508 1 98.88 13 VAL B CA 1
ATOM 2832 C C . VAL B 1 13 ? -14.016 8.445 12.156 1 98.88 13 VAL B C 1
ATOM 2834 O O . VAL B 1 13 ? -13.008 8.75 12.797 1 98.88 13 VAL B O 1
ATOM 2837 N N . GLY B 1 14 ? -14.516 9.18 11.18 1 98.69 14 GLY B N 1
ATOM 2838 C CA . GLY B 1 14 ? -13.828 10.367 10.695 1 98.69 14 GLY B CA 1
ATOM 2839 C C . GLY B 1 14 ? -13.227 10.18 9.32 1 98.69 14 GLY B C 1
ATOM 2840 O O . GLY B 1 14 ? -12.562 9.172 9.055 1 98.69 14 GLY B O 1
ATOM 2841 N N . ALA B 1 15 ? -13.453 11.141 8.469 1 98.69 15 ALA B N 1
ATOM 2842 C CA . ALA B 1 15 ? -12.969 11.078 7.094 1 98.69 15 ALA B CA 1
ATOM 2843 C C . ALA B 1 15 ? -12.016 12.234 6.793 1 98.69 15 ALA B C 1
ATOM 2845 O O . ALA B 1 15 ? -12.047 12.805 5.699 1 98.69 15 ALA B O 1
ATOM 2846 N N . GLY B 1 16 ? -11.258 12.703 7.809 1 98.44 16 GLY B N 1
ATOM 2847 C CA . GLY B 1 16 ? -10.125 13.578 7.578 1 98.44 16 GLY B CA 1
ATOM 2848 C C . GLY B 1 16 ? -8.898 12.844 7.078 1 98.44 16 GLY B C 1
ATOM 2849 O O . GLY B 1 16 ? -8.977 11.672 6.707 1 98.44 16 GLY B O 1
ATOM 2850 N N . VAL B 1 17 ? -7.738 13.523 7.031 1 98.69 17 VAL B N 1
ATOM 2851 C CA . VAL B 1 17 ? -6.523 12.961 6.449 1 98.69 17 VAL B CA 1
ATOM 2852 C C . VAL B 1 17 ? -6.105 11.711 7.223 1 98.69 17 VAL B C 1
ATOM 2854 O O . VAL B 1 17 ? -5.629 10.742 6.637 1 98.69 17 VAL B O 1
ATOM 2857 N N . ILE B 1 18 ? -6.328 11.688 8.555 1 98.75 18 ILE B N 1
ATOM 2858 C CA . ILE B 1 18 ? -5.922 10.547 9.375 1 98.75 18 ILE B CA 1
ATOM 2859 C C . ILE B 1 18 ? -6.82 9.352 9.07 1 98.75 18 ILE B C 1
ATOM 2861 O O . ILE B 1 18 ? -6.332 8.242 8.828 1 98.75 18 ILE B O 1
ATOM 2865 N N . GLY B 1 19 ? -8.133 9.539 9.062 1 98.88 19 GLY B N 1
ATOM 2866 C CA . GLY B 1 19 ? -9.062 8.453 8.781 1 98.88 19 GLY B CA 1
ATOM 2867 C C . GLY B 1 19 ? -8.906 7.887 7.383 1 98.88 19 GLY B C 1
ATOM 2868 O O . GLY B 1 19 ? -8.891 6.668 7.203 1 98.88 19 GLY B O 1
ATOM 2869 N N . LEU B 1 20 ? -8.82 8.773 6.418 1 98.88 20 LEU B N 1
ATOM 2870 C CA . LEU B 1 20 ? -8.672 8.336 5.035 1 98.88 20 LEU B CA 1
ATOM 2871 C C . LEU B 1 20 ? -7.355 7.59 4.84 1 98.88 20 LEU B C 1
ATOM 2873 O O . LEU B 1 20 ? -7.305 6.59 4.121 1 98.88 20 LEU B O 1
ATOM 2877 N N . THR B 1 21 ? -6.258 8.102 5.438 1 98.75 21 THR B N 1
ATOM 2878 C CA . THR B 1 21 ? -4.965 7.441 5.34 1 98.75 21 THR B CA 1
ATOM 2879 C C . THR B 1 21 ? -5.016 6.059 5.988 1 98.75 21 THR B C 1
ATOM 2881 O O . THR B 1 21 ? -4.477 5.094 5.445 1 98.75 21 THR B O 1
ATOM 2884 N N . THR B 1 22 ? -5.664 5.938 7.129 1 98.69 22 THR B N 1
ATOM 2885 C CA . THR B 1 22 ? -5.84 4.652 7.801 1 98.69 22 THR B CA 1
ATOM 2886 C C . THR B 1 22 ? -6.57 3.664 6.895 1 98.69 22 THR B C 1
ATOM 2888 O O . THR B 1 22 ? -6.121 2.531 6.711 1 98.69 22 THR B O 1
ATOM 2891 N N . ALA B 1 23 ? -7.668 4.117 6.312 1 98.69 23 ALA B N 1
ATOM 2892 C CA . ALA B 1 23 ? -8.438 3.285 5.391 1 98.69 23 ALA B CA 1
ATOM 2893 C C . ALA B 1 23 ? -7.59 2.861 4.195 1 98.69 23 ALA B C 1
ATOM 2895 O O . ALA B 1 23 ? -7.691 1.725 3.727 1 98.69 23 ALA B O 1
ATOM 2896 N N . TRP B 1 24 ? -6.781 3.826 3.689 1 98.19 24 TRP B N 1
ATOM 2897 C CA . TRP B 1 24 ? -5.953 3.537 2.521 1 98.19 24 TRP B CA 1
ATOM 2898 C C . TRP B 1 24 ? -4.926 2.453 2.838 1 98.19 24 TRP B C 1
ATOM 2900 O O . TRP B 1 24 ? -4.75 1.515 2.059 1 98.19 24 TRP B O 1
ATOM 2910 N N . ILE B 1 25 ? -4.246 2.568 3.994 1 96.81 25 ILE B N 1
ATOM 2911 C CA . ILE B 1 25 ? -3.258 1.574 4.398 1 96.81 25 ILE B CA 1
ATOM 2912 C C . ILE B 1 25 ? -3.924 0.205 4.523 1 96.81 25 ILE B C 1
ATOM 2914 O O . ILE B 1 25 ? -3.408 -0.792 4.012 1 96.81 25 ILE B O 1
ATOM 2918 N N . LEU B 1 26 ? -5.074 0.106 5.117 1 96.5 26 LEU B N 1
ATOM 2919 C CA . LEU B 1 26 ? -5.809 -1.148 5.25 1 96.5 26 LEU B CA 1
ATOM 2920 C C . LEU B 1 26 ? -6.234 -1.677 3.885 1 96.5 26 LEU B C 1
ATOM 2922 O O . LEU B 1 26 ? -6.211 -2.887 3.648 1 96.5 26 LEU B O 1
ATOM 2926 N N . SER B 1 27 ? -6.648 -0.756 3.006 1 95.5 27 SER B N 1
ATOM 2927 C CA . SER B 1 27 ? -7.051 -1.152 1.66 1 95.5 27 SER B CA 1
ATOM 2928 C C . SER B 1 27 ? -5.883 -1.752 0.887 1 95.5 27 SER B C 1
ATOM 2930 O O . SER B 1 27 ? -6.059 -2.703 0.122 1 95.5 27 SER B O 1
ATOM 2932 N N . ASP B 1 28 ? -4.695 -1.141 1.07 1 91.5 28 ASP B N 1
ATOM 2933 C CA . ASP B 1 28 ? -3.498 -1.678 0.433 1 91.5 28 ASP B CA 1
ATOM 2934 C C . ASP B 1 28 ? -3.27 -3.135 0.831 1 91.5 28 ASP B C 1
ATOM 2936 O O . ASP B 1 28 ? -2.684 -3.906 0.069 1 91.5 28 ASP B O 1
ATOM 2940 N N . LEU B 1 29 ? -3.824 -3.514 1.958 1 87.81 29 LEU B N 1
ATOM 2941 C CA . LEU B 1 29 ? -3.674 -4.875 2.461 1 87.81 29 LEU B CA 1
ATOM 2942 C C . LEU B 1 29 ? -4.812 -5.766 1.974 1 87.81 29 LEU B C 1
ATOM 2944 O O . LEU B 1 29 ? -4.93 -6.918 2.393 1 87.81 29 LEU B O 1
ATOM 2948 N N . GLY B 1 30 ? -5.75 -5.227 1.113 1 88.19 30 GLY B N 1
ATOM 2949 C CA . GLY B 1 30 ? -6.84 -6 0.536 1 88.19 30 GLY B CA 1
ATOM 2950 C C . GLY B 1 30 ? -8.094 -5.996 1.394 1 88.19 30 GLY B C 1
ATOM 2951 O O . GLY B 1 30 ? -9.008 -6.785 1.162 1 88.19 30 GLY B O 1
ATOM 2952 N N . LEU B 1 31 ? -8.164 -5.109 2.371 1 93.62 31 LEU B N 1
ATOM 2953 C CA . LEU B 1 31 ? -9.242 -5.168 3.352 1 93.62 31 LEU B CA 1
ATOM 2954 C C . LEU B 1 31 ? -10.328 -4.148 3.025 1 93.62 31 LEU B C 1
ATOM 2956 O O . LEU B 1 31 ? -11.273 -3.977 3.795 1 93.62 31 LEU B O 1
ATOM 2960 N N . ALA B 1 32 ? -10.312 -3.51 1.896 1 95.44 32 ALA B N 1
ATOM 2961 C CA . ALA B 1 32 ? -11.195 -2.4 1.544 1 95.44 32 ALA B CA 1
ATOM 2962 C C . ALA B 1 32 ? -12.664 -2.809 1.668 1 95.44 32 ALA B C 1
ATOM 2964 O O . ALA B 1 32 ? -13.461 -2.098 2.285 1 95.44 32 ALA B O 1
ATOM 2965 N N . PRO B 1 33 ? -13.039 -4.02 1.186 1 93.12 33 PRO B N 1
ATOM 2966 C CA . PRO B 1 33 ? -14.461 -4.375 1.237 1 93.12 33 PRO B CA 1
ATOM 2967 C C . PRO B 1 33 ? -14.969 -4.57 2.664 1 93.12 33 PRO B C 1
ATOM 2969 O O . PRO B 1 33 ? -16.172 -4.645 2.889 1 93.12 33 PRO B O 1
ATOM 2972 N N . ARG B 1 34 ? -14.07 -4.617 3.6 1 95.12 34 ARG B N 1
ATOM 2973 C CA . ARG B 1 34 ? -14.438 -4.84 4.992 1 95.12 34 ARG B CA 1
ATOM 2974 C C . ARG B 1 34 ? -14.555 -3.52 5.746 1 95.12 34 ARG B C 1
ATOM 2976 O O . ARG B 1 34 ? -14.961 -3.496 6.91 1 95.12 34 ARG B O 1
ATOM 2983 N N . ILE B 1 35 ? -14.203 -2.412 5.145 1 97.62 35 ILE B N 1
ATOM 2984 C CA . ILE B 1 35 ? -14.07 -1.132 5.832 1 97.62 35 ILE B CA 1
ATOM 2985 C C . ILE B 1 35 ? -15.367 -0.331 5.676 1 97.62 35 ILE B C 1
ATOM 2987 O O . ILE B 1 35 ? -15.906 -0.227 4.574 1 97.62 35 ILE B O 1
ATOM 2991 N N . LYS B 1 36 ? -15.844 0.173 6.727 1 98.31 36 LYS B N 1
ATOM 2992 C CA . LYS B 1 36 ? -16.891 1.196 6.773 1 98.31 36 LYS B CA 1
ATOM 2993 C C . LYS B 1 36 ? -16.375 2.471 7.441 1 98.31 36 LYS B C 1
ATOM 2995 O O . LYS B 1 36 ? -15.906 2.436 8.578 1 98.31 36 LYS B O 1
ATOM 3000 N N . VAL B 1 37 ? -16.438 3.588 6.762 1 98.69 37 VAL B N 1
ATOM 3001 C CA . VAL B 1 37 ? -16.094 4.887 7.328 1 98.69 37 VAL B CA 1
ATOM 3002 C C . VAL B 1 37 ? -17.359 5.652 7.68 1 98.69 37 VAL B C 1
ATOM 3004 O O . VAL B 1 37 ? -18.234 5.855 6.828 1 98.69 37 VAL B O 1
ATOM 3007 N N . ILE B 1 38 ? -17.469 6.004 8.922 1 98.75 38 ILE B N 1
ATOM 3008 C CA . ILE B 1 38 ? -18.578 6.844 9.391 1 98.75 38 ILE B CA 1
ATOM 3009 C C . ILE B 1 38 ? -18.062 8.25 9.672 1 98.75 38 ILE B C 1
ATOM 3011 O O . ILE B 1 38 ? -17.156 8.438 10.5 1 98.75 38 ILE B O 1
ATOM 3015 N N . ALA B 1 39 ? -18.609 9.242 9.039 1 98.5 39 ALA B N 1
ATOM 3016 C CA . ALA B 1 39 ? -18.078 10.602 9.211 1 98.5 39 ALA B CA 1
ATOM 3017 C C . ALA B 1 39 ? -19.172 11.641 8.953 1 98.5 39 ALA B C 1
ATOM 3019 O O . ALA B 1 39 ? -20 11.477 8.062 1 98.5 39 ALA B O 1
ATOM 3020 N N . LYS B 1 40 ? -19.156 12.672 9.703 1 97.94 40 LYS B N 1
ATOM 3021 C CA . LYS B 1 40 ? -20.062 13.797 9.508 1 97.94 40 LYS B CA 1
ATOM 3022 C C . LYS B 1 40 ? -19.797 14.492 8.18 1 97.94 40 LYS B C 1
ATOM 3024 O O . LYS B 1 40 ? -20.734 14.945 7.512 1 97.94 40 LYS B O 1
ATOM 3029 N N . TYR B 1 41 ? -18.578 14.57 7.832 1 97.56 41 TYR B N 1
ATOM 3030 C CA . TYR B 1 41 ? -18.156 15.219 6.594 1 97.56 41 TYR B CA 1
ATOM 3031 C C . TYR B 1 41 ? -17.297 14.281 5.762 1 97.56 41 TYR B C 1
ATOM 3033 O O . TYR B 1 41 ? -16.609 13.406 6.309 1 97.56 41 TYR B O 1
ATOM 3041 N N . THR B 1 42 ? -17.312 14.422 4.465 1 97.62 42 THR B N 1
ATOM 3042 C CA . THR B 1 42 ? -16.438 13.766 3.506 1 97.62 42 THR B CA 1
ATOM 3043 C C . THR B 1 42 ? -15.672 14.789 2.674 1 97.62 42 THR B C 1
ATOM 3045 O O . THR B 1 42 ? -15.961 15.984 2.732 1 97.62 42 THR B O 1
ATOM 3048 N N . PRO B 1 43 ? -14.672 14.383 1.921 1 97.31 4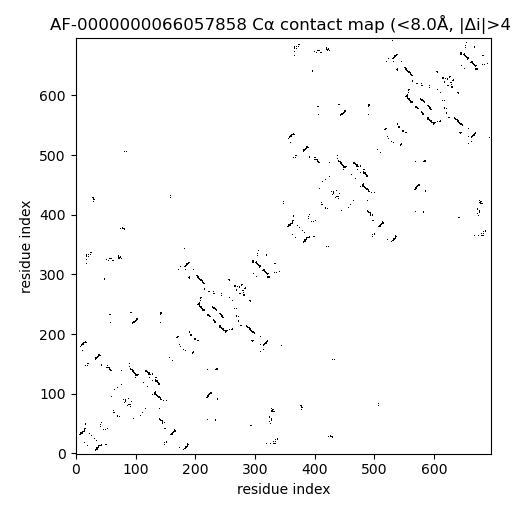3 PRO B N 1
ATOM 3049 C CA . PRO B 1 43 ? -13.828 15.328 1.178 1 97.31 43 PRO B CA 1
ATOM 3050 C C . PRO B 1 43 ? -14.625 16.172 0.185 1 97.31 43 PRO B C 1
ATOM 3052 O O . PRO B 1 43 ? -14.133 17.188 -0.299 1 97.31 43 PRO B O 1
ATOM 3055 N N . GLU B 1 44 ? -15.828 15.852 -0.06 1 95.5 44 GLU B N 1
ATOM 3056 C CA . GLU B 1 44 ? -16.688 16.625 -0.95 1 95.5 44 GLU B CA 1
ATOM 3057 C C . GLU B 1 44 ? -17.312 17.812 -0.216 1 95.5 44 GLU B C 1
ATOM 3059 O O . GLU B 1 44 ? -17.891 18.703 -0.843 1 95.5 44 GLU B O 1
ATOM 3064 N N . ASP B 1 45 ? -17.172 17.844 1.064 1 94.88 45 ASP B N 1
ATOM 3065 C CA . ASP B 1 45 ? -17.781 18.891 1.882 1 94.88 45 ASP B CA 1
ATOM 3066 C C . ASP B 1 45 ? -16.766 19.984 2.209 1 94.88 45 ASP B C 1
ATOM 3068 O O . ASP B 1 45 ? -15.562 19.766 2.107 1 94.88 45 ASP B O 1
ATOM 3072 N N . ARG B 1 46 ? -17.375 21.156 2.496 1 92.12 46 ARG B N 1
ATOM 3073 C CA . ARG B 1 46 ? -16.625 22.266 3.072 1 92.12 46 ARG B CA 1
ATOM 3074 C C . ARG B 1 46 ? -17.297 22.781 4.34 1 92.12 46 ARG B C 1
ATOM 3076 O O . ARG B 1 46 ? -18.5 23.094 4.328 1 92.12 46 ARG B O 1
ATOM 3083 N N . SER B 1 47 ? -16.547 22.625 5.418 1 93.25 47 SER B N 1
ATOM 3084 C CA . SER B 1 47 ? -17.016 23.109 6.707 1 93.25 47 SER B CA 1
ATOM 3085 C C . SER B 1 47 ? -15.859 23.5 7.613 1 93.25 47 SER B C 1
ATOM 3087 O O . SER B 1 47 ? -14.82 22.844 7.613 1 93.25 47 SER B O 1
ATOM 3089 N N . VAL B 1 48 ? -16.062 24.531 8.367 1 92.12 48 VAL B N 1
ATOM 3090 C CA . VAL B 1 48 ? -15.055 24.953 9.336 1 92.12 48 VAL B CA 1
ATOM 3091 C C . VAL B 1 48 ? -14.82 23.859 10.359 1 92.12 48 VAL B C 1
ATOM 3093 O O . VAL B 1 48 ? -13.75 23.781 10.977 1 92.12 48 VAL B O 1
ATOM 3096 N N . GLU B 1 49 ? -15.758 22.953 10.469 1 93.88 49 GLU B N 1
ATOM 3097 C CA . GLU B 1 49 ? -15.656 21.859 11.445 1 93.88 49 GLU B CA 1
ATOM 3098 C C . GLU B 1 49 ? -14.914 20.672 10.852 1 93.88 49 GLU B C 1
ATOM 3100 O O . GLU B 1 49 ? -14.656 19.688 11.555 1 93.88 49 GLU B O 1
ATOM 3105 N N . TYR B 1 50 ? -14.633 20.734 9.602 1 95.69 50 TYR B N 1
ATOM 3106 C CA . TYR B 1 50 ? -13.883 19.719 8.883 1 95.69 50 TYR B CA 1
ATOM 3107 C C . TYR B 1 50 ? -12.469 20.188 8.57 1 95.69 50 TYR B C 1
ATOM 3109 O O . TYR B 1 50 ? -12.227 20.781 7.516 1 95.69 50 TYR B O 1
ATOM 3117 N N . THR B 1 51 ? -11.555 19.891 9.375 1 93.69 51 THR B N 1
ATOM 3118 C CA . THR B 1 51 ? -10.25 20.531 9.508 1 93.69 51 THR B CA 1
ATOM 3119 C C . THR B 1 51 ? -9.398 20.266 8.273 1 93.69 51 THR B C 1
ATOM 3121 O O . THR B 1 51 ? -8.766 21.188 7.738 1 93.69 51 THR B O 1
ATOM 3124 N N . SER B 1 52 ? -9.422 19.109 7.715 1 95.62 52 SER B N 1
ATOM 3125 C CA . SER B 1 52 ? -8.375 18.578 6.844 1 95.62 52 SER B CA 1
ATOM 3126 C C . SER B 1 52 ? -8.289 19.375 5.543 1 95.62 52 SER B C 1
ATOM 3128 O O . SER B 1 52 ? -7.195 19.656 5.047 1 95.62 52 SER B O 1
ATOM 3130 N N . PRO B 1 53 ? -9.414 19.875 4.984 1 94.38 53 PRO B N 1
ATOM 3131 C CA . PRO B 1 53 ? -9.32 20.562 3.691 1 94.38 53 PRO B CA 1
ATOM 3132 C C . PRO B 1 53 ? -8.68 21.938 3.801 1 94.38 53 PRO B C 1
ATOM 3134 O O . PRO B 1 53 ? -8.273 22.516 2.789 1 94.38 53 PRO B O 1
ATOM 3137 N N . TRP B 1 54 ? -8.516 22.484 4.957 1 90.81 54 TRP B N 1
ATOM 3138 C CA . TRP B 1 54 ? -8.102 23.875 5.133 1 90.81 54 TRP B CA 1
ATOM 3139 C C . TRP B 1 54 ? -6.609 23.969 5.414 1 90.81 54 TRP B C 1
ATOM 3141 O O . TRP B 1 54 ? -6.055 25.062 5.5 1 90.81 54 TRP B O 1
ATOM 3151 N N . ALA B 1 55 ? -6.02 22.844 5.516 1 90.69 55 ALA B N 1
ATOM 3152 C CA . ALA B 1 55 ? -4.602 22.812 5.871 1 90.69 55 ALA B CA 1
ATOM 3153 C C . ALA B 1 55 ? -3.744 23.406 4.758 1 90.69 55 ALA B C 1
ATOM 3155 O O . ALA B 1 55 ? -4.059 23.266 3.576 1 90.69 55 ALA B O 1
ATOM 3156 N N . GLY B 1 56 ? -2.729 24.188 5.133 1 88.44 56 GLY B N 1
ATOM 3157 C CA . GLY B 1 56 ? -1.688 24.516 4.168 1 88.44 56 GLY B CA 1
ATOM 3158 C C . GLY B 1 56 ? -0.992 23.297 3.609 1 88.44 56 GLY B C 1
ATOM 3159 O O . GLY B 1 56 ? -0.792 23.188 2.398 1 88.44 56 GLY B O 1
ATOM 3160 N N . ALA B 1 57 ? -0.811 22.359 4.488 1 82.31 57 ALA B N 1
ATOM 3161 C CA . ALA B 1 57 ? -0.326 21.031 4.145 1 82.31 57 ALA B CA 1
ATOM 3162 C C . ALA B 1 57 ? 1.065 21.094 3.523 1 82.31 57 ALA B C 1
ATOM 3164 O O . ALA B 1 57 ? 1.21 21.031 2.299 1 82.31 57 ALA B O 1
ATOM 3165 N N . ASN B 1 58 ? 2.072 21.328 4.215 1 87.69 58 ASN B N 1
ATOM 3166 C CA . ASN B 1 58 ? 3.477 21.25 3.826 1 87.69 58 ASN B CA 1
ATOM 3167 C C . ASN B 1 58 ? 4.266 20.328 4.75 1 87.69 58 ASN B C 1
ATOM 3169 O O . ASN B 1 58 ? 3.678 19.578 5.535 1 87.69 58 ASN B O 1
ATOM 3173 N N . PHE B 1 59 ? 5.449 20.156 4.484 1 91.19 59 PHE B N 1
ATOM 3174 C CA . PHE B 1 59 ? 6.375 19.422 5.344 1 91.19 59 PHE B CA 1
ATOM 3175 C C . PHE B 1 59 ? 7.457 20.344 5.887 1 91.19 59 PHE B C 1
ATOM 3177 O O . PHE B 1 59 ? 8.289 20.859 5.129 1 91.19 59 PHE B O 1
ATOM 3184 N N . CYS B 1 60 ? 7.32 20.672 7.188 1 89.38 60 CYS B N 1
ATOM 3185 C CA . CYS B 1 60 ? 8.242 21.625 7.793 1 89.38 60 CYS B CA 1
ATOM 3186 C C . CYS B 1 60 ? 8.648 21.188 9.195 1 89.38 60 CYS B C 1
ATOM 3188 O O . CYS B 1 60 ? 8.5 20.016 9.547 1 89.38 60 CYS B O 1
ATOM 3190 N N . SER B 1 61 ? 9.258 22.094 9.938 1 83.31 61 SER B N 1
ATOM 3191 C CA . SER B 1 61 ? 9.852 21.719 11.219 1 83.31 61 SER B CA 1
ATOM 3192 C C . SER B 1 61 ? 8.891 21.984 12.367 1 83.31 61 SER B C 1
ATOM 3194 O O . SER B 1 61 ? 9.32 22.156 13.516 1 83.31 61 SER B O 1
ATOM 3196 N N . ILE B 1 62 ? 7.582 21.875 12.156 1 78 62 ILE B N 1
ATOM 3197 C CA . ILE B 1 62 ? 6.602 22.328 13.133 1 78 62 ILE B CA 1
ATOM 3198 C C . ILE B 1 62 ? 6.371 21.25 14.18 1 78 62 ILE B C 1
ATOM 3200 O O . ILE B 1 62 ? 5.852 21.516 15.266 1 78 62 ILE B O 1
ATOM 3204 N N . SER B 1 63 ? 6.73 20.031 13.914 1 78.88 63 SER B N 1
ATOM 3205 C CA . SER B 1 63 ? 6.379 18.906 14.781 1 78.88 63 SER B CA 1
ATOM 3206 C C . SER B 1 63 ? 7.094 19.016 16.125 1 78.88 63 SER B C 1
ATOM 3208 O O . SER B 1 63 ? 8.148 19.641 16.234 1 78.88 63 SER B O 1
ATOM 3210 N N . ALA B 1 64 ? 6.477 18.359 17.078 1 81.44 64 ALA B N 1
ATOM 3211 C CA . ALA B 1 64 ? 7.102 18.219 18.391 1 81.44 64 ALA B CA 1
ATOM 3212 C C . ALA B 1 64 ? 8.375 17.391 18.312 1 81.44 64 ALA B C 1
ATOM 3214 O O . ALA B 1 64 ? 8.727 16.875 17.25 1 81.44 64 ALA B O 1
ATOM 3215 N N . THR B 1 65 ? 9.031 17.391 19.484 1 85.44 65 THR B N 1
ATOM 3216 C CA . THR B 1 65 ? 10.352 16.797 19.453 1 85.44 65 THR B CA 1
ATOM 3217 C C . THR B 1 65 ? 10.336 15.43 20.141 1 85.44 65 THR B C 1
ATOM 3219 O O . THR B 1 65 ? 11.383 14.781 20.266 1 85.44 65 THR B O 1
ATOM 3222 N N . ASP B 1 66 ? 9.117 15.078 20.562 1 89.12 66 ASP B N 1
ATOM 3223 C CA . ASP B 1 66 ? 9.07 13.742 21.156 1 89.12 66 ASP B CA 1
ATOM 3224 C C . ASP B 1 66 ? 9.352 12.672 20.109 1 89.12 66 ASP B C 1
ATOM 3226 O O . ASP B 1 66 ? 9.195 12.914 18.906 1 89.12 66 ASP B O 1
ATOM 3230 N N . ASP B 1 67 ? 9.719 11.508 20.562 1 89.62 67 ASP B N 1
ATOM 3231 C CA . ASP B 1 67 ? 10.203 10.438 19.688 1 89.62 67 ASP B CA 1
ATOM 3232 C C . ASP B 1 67 ? 9.141 10.039 18.672 1 89.62 67 ASP B C 1
ATOM 3234 O O . ASP B 1 67 ? 9.461 9.789 17.5 1 89.62 67 ASP B O 1
ATOM 3238 N N . ASN B 1 68 ? 7.93 9.945 19.047 1 92.75 68 ASN B N 1
ATOM 3239 C CA . ASN B 1 68 ? 6.867 9.539 18.141 1 92.75 68 ASN B CA 1
ATOM 3240 C C . ASN B 1 68 ? 6.668 10.555 17.016 1 92.75 68 ASN B C 1
ATOM 3242 O O . ASN B 1 68 ? 6.586 10.188 15.844 1 92.75 68 ASN B O 1
ATOM 3246 N N . ALA B 1 69 ? 6.625 11.812 17.406 1 93.75 69 ALA B N 1
ATOM 3247 C CA . ALA B 1 69 ? 6.43 12.867 16.422 1 93.75 69 ALA B CA 1
ATOM 3248 C C . ALA B 1 69 ? 7.551 12.867 15.383 1 93.75 69 ALA B C 1
ATOM 3250 O O . ALA B 1 69 ? 7.297 12.977 14.18 1 93.75 69 ALA B O 1
ATOM 3251 N N . LEU B 1 70 ? 8.789 12.766 15.883 1 92.69 70 LEU B N 1
ATOM 3252 C CA . LEU B 1 70 ? 9.938 12.734 14.977 1 92.69 70 LEU B CA 1
ATOM 3253 C C . LEU B 1 70 ? 9.875 11.516 14.062 1 92.69 70 LEU B C 1
ATOM 3255 O O . LEU B 1 70 ? 10.125 11.625 12.867 1 92.69 70 LEU B O 1
ATOM 3259 N N . ARG B 1 71 ? 9.5 10.445 14.672 1 92.81 71 ARG B N 1
ATOM 3260 C CA . ARG B 1 71 ? 9.414 9.195 13.922 1 92.81 71 ARG B CA 1
ATOM 3261 C C . ARG B 1 71 ? 8.297 9.258 12.883 1 92.81 71 ARG B C 1
ATOM 3263 O O . ARG B 1 71 ? 8.484 8.852 11.734 1 92.81 71 ARG B O 1
ATOM 3270 N N . TRP B 1 72 ? 7.137 9.742 13.211 1 96 72 TRP B N 1
ATOM 3271 C CA . TRP B 1 72 ? 6.004 9.844 12.297 1 96 72 TRP B CA 1
ATOM 3272 C C . TRP B 1 72 ? 6.34 10.758 11.117 1 96 72 TRP B C 1
ATOM 3274 O O . TRP B 1 72 ? 5.977 10.461 9.977 1 96 72 TRP B O 1
ATOM 3284 N N . ASP B 1 73 ? 7.055 11.852 11.383 1 95.25 73 ASP B N 1
ATOM 3285 C CA . ASP B 1 73 ? 7.492 12.75 10.312 1 95.25 73 ASP B CA 1
ATOM 3286 C C . ASP B 1 73 ? 8.375 12.016 9.305 1 95.25 73 ASP B C 1
ATOM 3288 O O . ASP B 1 73 ? 8.164 12.125 8.094 1 95.25 73 ASP B O 1
ATOM 3292 N N . LYS B 1 74 ? 9.297 11.344 9.883 1 93.44 74 LYS B N 1
ATOM 3293 C CA . LYS B 1 74 ? 10.25 10.641 9.031 1 93.44 74 LYS B CA 1
ATOM 3294 C C . LYS B 1 74 ? 9.539 9.609 8.156 1 93.44 74 LYS B C 1
ATOM 3296 O O . LYS B 1 74 ? 9.766 9.555 6.945 1 93.44 74 LYS B O 1
ATOM 3301 N N . ILE B 1 75 ? 8.633 8.805 8.75 1 94.44 75 ILE B N 1
ATOM 3302 C CA . ILE B 1 75 ? 7.879 7.789 8.016 1 94.44 75 ILE B CA 1
ATOM 3303 C C . ILE B 1 75 ? 7.035 8.461 6.934 1 94.44 75 ILE B C 1
ATOM 3305 O O . ILE B 1 75 ? 7.016 8.008 5.785 1 94.44 75 ILE B O 1
ATOM 3309 N N . THR B 1 76 ? 6.418 9.484 7.27 1 96.56 76 THR B N 1
ATOM 3310 C CA . THR B 1 76 ? 5.523 10.172 6.344 1 96.56 76 THR B CA 1
ATOM 3311 C C . THR B 1 76 ? 6.312 10.82 5.211 1 96.56 76 THR B C 1
ATOM 3313 O O . THR B 1 76 ? 5.867 10.828 4.059 1 96.56 76 THR B O 1
ATOM 3316 N N . TYR B 1 77 ? 7.527 11.375 5.52 1 95.88 77 TYR B N 1
ATOM 3317 C CA . TYR B 1 77 ? 8.383 11.945 4.48 1 95.88 77 TYR B CA 1
ATOM 3318 C C . TYR B 1 77 ? 8.656 10.914 3.387 1 95.88 77 TYR B C 1
ATOM 3320 O O . TYR B 1 77 ? 8.508 11.211 2.197 1 95.88 77 TYR B O 1
ATOM 3328 N N . HIS B 1 78 ? 9 9.797 3.822 1 93.81 78 HIS B N 1
ATOM 3329 C CA . HIS B 1 78 ? 9.352 8.758 2.865 1 93.81 78 HIS B CA 1
ATOM 3330 C C . HIS B 1 78 ? 8.125 8.289 2.09 1 93.81 78 HIS B C 1
ATOM 3332 O O . HIS B 1 78 ? 8.219 7.98 0.898 1 93.81 78 HIS B O 1
ATOM 3338 N N . ARG B 1 79 ? 7.039 8.18 2.729 1 95.62 79 ARG B N 1
ATOM 3339 C CA . ARG B 1 79 ? 5.805 7.82 2.043 1 95.62 79 ARG B CA 1
ATOM 3340 C C . ARG B 1 79 ? 5.438 8.859 0.992 1 95.62 79 ARG B C 1
ATOM 3342 O O . ARG B 1 79 ? 5.039 8.516 -0.121 1 95.62 79 ARG B O 1
ATOM 3349 N N . PHE B 1 80 ? 5.535 10.141 1.373 1 96.81 80 PHE B N 1
ATOM 3350 C CA . PHE B 1 80 ? 5.227 11.195 0.42 1 96.81 80 PHE B CA 1
ATOM 3351 C C . PHE B 1 80 ? 6.195 11.172 -0.756 1 96.81 80 PHE B C 1
ATOM 3353 O O . PHE B 1 80 ? 5.801 11.414 -1.898 1 96.81 80 PHE B O 1
ATOM 3360 N N . ALA B 1 81 ? 7.48 10.914 -0.452 1 95.19 81 ALA B N 1
ATOM 3361 C CA . ALA B 1 81 ? 8.445 10.773 -1.537 1 95.19 81 ALA B CA 1
ATOM 3362 C C . ALA B 1 81 ? 8.039 9.664 -2.498 1 95.19 81 ALA B C 1
ATOM 3364 O O . ALA B 1 81 ? 8.094 9.836 -3.719 1 95.19 81 ALA B O 1
ATOM 3365 N N . TYR B 1 82 ? 7.586 8.562 -1.922 1 95.12 82 TYR B N 1
ATOM 3366 C CA . TYR B 1 82 ? 7.117 7.438 -2.721 1 95.12 82 TYR B CA 1
ATOM 3367 C C . TYR B 1 82 ? 5.926 7.836 -3.58 1 95.12 82 TYR B C 1
ATOM 3369 O O . TYR B 1 82 ? 5.895 7.559 -4.781 1 95.12 82 TYR B O 1
ATOM 3377 N N . LEU B 1 83 ? 4.938 8.484 -3.02 1 96.31 83 LEU B N 1
ATOM 3378 C CA . LEU B 1 83 ? 3.732 8.875 -3.738 1 96.31 83 LEU B CA 1
ATOM 3379 C C . LEU B 1 83 ? 4.059 9.891 -4.828 1 96.31 83 LEU B C 1
ATOM 3381 O O . LEU B 1 83 ? 3.523 9.812 -5.938 1 96.31 83 LEU B O 1
ATOM 3385 N N . ALA B 1 84 ? 4.918 10.852 -4.473 1 95.88 84 ALA B N 1
ATOM 3386 C CA . ALA B 1 84 ? 5.281 11.875 -5.445 1 95.88 84 ALA B CA 1
ATOM 3387 C C . ALA B 1 84 ? 5.898 11.258 -6.695 1 95.88 84 ALA B C 1
ATOM 3389 O O . ALA B 1 84 ? 5.715 11.773 -7.805 1 95.88 84 ALA B O 1
ATOM 3390 N N . LYS B 1 85 ? 6.555 10.164 -6.535 1 93.44 85 LYS B N 1
ATOM 3391 C CA . LYS B 1 85 ? 7.258 9.508 -7.637 1 93.44 85 LYS B CA 1
ATOM 3392 C C . LYS B 1 85 ? 6.34 8.547 -8.383 1 93.44 85 LYS B C 1
ATOM 3394 O O . LYS B 1 85 ? 6.426 8.43 -9.609 1 93.44 85 LYS B O 1
ATOM 3399 N N . THR B 1 86 ? 5.43 7.918 -7.648 1 93.25 86 THR B N 1
ATOM 3400 C CA . THR B 1 86 ? 4.742 6.777 -8.25 1 93.25 86 THR B CA 1
ATOM 3401 C C . THR B 1 86 ? 3.268 7.09 -8.477 1 93.25 86 THR B C 1
ATOM 3403 O O . THR B 1 86 ? 2.58 6.375 -9.211 1 93.25 86 THR B O 1
ATOM 3406 N N . ARG B 1 87 ? 2.756 8.148 -7.82 1 93.62 87 ARG B N 1
ATOM 3407 C CA . ARG B 1 87 ? 1.358 8.547 -7.941 1 93.62 87 ARG B CA 1
ATOM 3408 C C . ARG B 1 87 ? 1.236 10.062 -8.078 1 93.62 87 ARG B C 1
ATOM 3410 O O . ARG B 1 87 ? 0.612 10.719 -7.238 1 93.62 87 ARG B O 1
ATOM 3417 N N . PRO B 1 88 ? 1.718 10.617 -9.148 1 92.25 88 PRO B N 1
ATOM 3418 C CA . PRO B 1 88 ? 1.692 12.078 -9.305 1 92.25 88 PRO B CA 1
ATOM 3419 C C . PRO B 1 88 ? 0.276 12.648 -9.273 1 92.25 88 PRO B C 1
ATOM 3421 O O . PRO B 1 88 ? 0.082 13.812 -8.914 1 92.25 88 PRO B O 1
ATOM 3424 N N . GLU B 1 89 ? -0.711 11.789 -9.578 1 95.06 89 GLU B N 1
ATOM 3425 C CA . GLU B 1 89 ? -2.102 12.234 -9.602 1 95.06 89 GLU B CA 1
ATOM 3426 C C . GLU B 1 89 ? -2.615 12.508 -8.195 1 95.06 89 GLU B C 1
ATOM 3428 O O . GLU B 1 89 ? -3.672 13.117 -8.016 1 95.06 89 GLU B O 1
ATOM 3433 N N . ALA B 1 90 ? -1.856 12.117 -7.172 1 96.31 90 ALA B N 1
ATOM 3434 C CA . ALA B 1 90 ? -2.289 12.289 -5.789 1 96.31 90 ALA B CA 1
ATOM 3435 C C . ALA B 1 90 ? -2.215 13.75 -5.367 1 96.31 90 ALA B C 1
ATOM 3437 O O . ALA B 1 90 ? -2.789 14.141 -4.348 1 96.31 90 ALA B O 1
ATOM 3438 N N . GLY B 1 91 ? -1.491 14.617 -6.102 1 97 91 GLY B N 1
ATOM 3439 C CA . GLY B 1 91 ? -1.394 16.031 -5.785 1 97 91 GLY B CA 1
ATOM 3440 C C . GLY B 1 91 ? -0.29 16.344 -4.793 1 97 91 GLY B C 1
ATOM 3441 O O . GLY B 1 91 ? -0.385 17.312 -4.035 1 97 91 GLY B O 1
ATOM 3442 N N . ILE B 1 92 ? 0.72 15.469 -4.656 1 97.25 92 ILE B N 1
ATOM 3443 C CA . ILE B 1 92 ? 1.923 15.672 -3.855 1 97.25 92 ILE B CA 1
ATOM 3444 C C . ILE B 1 92 ? 3.133 15.836 -4.773 1 97.25 92 ILE B C 1
ATOM 3446 O O . ILE B 1 92 ? 3.34 15.039 -5.691 1 97.25 92 ILE B O 1
ATOM 3450 N N . ARG B 1 93 ? 3.906 16.906 -4.574 1 97.06 93 ARG B N 1
ATOM 3451 C CA . ARG B 1 93 ? 5.078 17.172 -5.402 1 97.06 93 ARG B CA 1
ATOM 3452 C C . ARG B 1 93 ? 6.273 17.562 -4.543 1 97.06 93 ARG B C 1
ATOM 3454 O O . ARG B 1 93 ? 6.113 18.234 -3.516 1 97.06 93 ARG B O 1
ATOM 3461 N N . PHE B 1 94 ? 7.43 17.156 -5.031 1 96.56 94 PHE B N 1
ATOM 3462 C CA . PHE B 1 94 ? 8.641 17.672 -4.414 1 96.56 94 PHE B CA 1
ATOM 3463 C C . PHE B 1 94 ? 8.742 19.188 -4.602 1 96.56 94 PHE B C 1
ATOM 3465 O O . PHE B 1 94 ? 8.352 19.719 -5.648 1 96.56 94 PHE B O 1
ATOM 3472 N N . ALA B 1 95 ? 9.219 19.875 -3.609 1 96.56 95 ALA B N 1
ATOM 3473 C CA . ALA B 1 95 ? 9.406 21.312 -3.713 1 96.56 95 ALA B CA 1
ATOM 3474 C C . ALA B 1 95 ? 10.438 21.812 -2.707 1 96.56 95 ALA B C 1
ATOM 3476 O O . ALA B 1 95 ? 10.68 21.172 -1.686 1 96.56 95 ALA B O 1
ATOM 3477 N N . ASP B 1 96 ? 10.922 22.969 -2.994 1 97.06 96 ASP B N 1
ATOM 3478 C CA . ASP B 1 96 ? 11.898 23.594 -2.104 1 97.06 96 ASP B CA 1
ATOM 3479 C C . ASP B 1 96 ? 11.211 24.281 -0.927 1 97.06 96 ASP B C 1
ATOM 3481 O O . ASP B 1 96 ? 10.109 24.812 -1.068 1 97.06 96 ASP B O 1
ATOM 3485 N N . LEU B 1 97 ? 11.883 24.219 0.153 1 97.62 97 LEU B N 1
ATOM 3486 C CA . LEU B 1 97 ? 11.477 24.906 1.371 1 97.62 97 LEU B CA 1
ATOM 3487 C C . LEU B 1 97 ? 12.602 25.797 1.895 1 97.62 97 LEU B C 1
ATOM 3489 O O . LEU B 1 97 ? 13.766 25.391 1.878 1 97.62 97 LEU B O 1
ATOM 3493 N N . ARG B 1 98 ? 12.281 27.031 2.217 1 97.19 98 ARG B N 1
ATOM 3494 C CA . ARG B 1 98 ? 13.117 27.875 3.053 1 97.19 98 ARG B CA 1
ATOM 3495 C C . ARG B 1 98 ? 12.414 28.219 4.363 1 97.19 98 ARG B C 1
ATOM 3497 O O . ARG B 1 98 ? 11.328 28.797 4.363 1 97.19 98 ARG B O 1
ATOM 3504 N N . GLU B 1 99 ? 12.969 27.828 5.402 1 96.75 99 GLU B N 1
ATOM 3505 C CA . GLU B 1 99 ? 12.422 28.094 6.734 1 96.75 99 GLU B CA 1
ATOM 3506 C C . GLU B 1 99 ? 13.383 28.938 7.562 1 96.75 99 GLU B C 1
ATOM 3508 O O . GLU B 1 99 ? 14.578 28.625 7.652 1 96.75 99 GLU B O 1
ATOM 3513 N N . LEU B 1 100 ? 12.875 30.016 8.148 1 97.31 100 LEU B N 1
ATOM 3514 C CA . LEU B 1 100 ? 13.672 31.016 8.844 1 97.31 100 LEU B CA 1
ATOM 3515 C C . LEU B 1 100 ? 13.203 31.188 10.281 1 97.31 100 LEU B C 1
ATOM 3517 O O . LEU B 1 100 ? 12.023 31 10.578 1 97.31 100 LEU B O 1
ATOM 3521 N N . TRP B 1 101 ? 14.125 31.578 11.156 1 96.56 101 TRP B N 1
ATOM 3522 C CA . TRP B 1 101 ? 13.812 31.812 12.562 1 96.56 101 TRP B CA 1
ATOM 3523 C C . TRP B 1 101 ? 14.398 33.125 13.031 1 96.56 101 TRP B C 1
ATOM 3525 O O . TRP B 1 101 ? 15.562 33.438 12.766 1 96.56 101 TRP B O 1
ATOM 3535 N N . GLU B 1 102 ? 13.578 33.906 13.758 1 96.31 102 GLU B N 1
ATOM 3536 C CA . GLU B 1 102 ? 14.055 35.094 14.453 1 96.31 102 GLU B CA 1
ATOM 3537 C C . GLU B 1 102 ? 14.484 34.781 15.875 1 96.31 102 GLU B C 1
ATOM 3539 O O . GLU B 1 102 ? 14.922 35.656 16.609 1 96.31 102 GLU B O 1
ATOM 3544 N N . TYR B 1 103 ? 14.328 33.562 16.281 1 94 103 TYR B N 1
ATOM 3545 C CA . TYR B 1 103 ? 14.766 33.031 17.578 1 94 103 TYR B CA 1
ATOM 3546 C C . TYR B 1 103 ? 15.391 31.656 17.422 1 94 103 TYR B C 1
ATOM 3548 O O . TYR B 1 103 ? 15.344 31.047 16.344 1 94 103 TYR B O 1
ATOM 3556 N N . GLU B 1 104 ? 16 31.188 18.469 1 91.5 104 GLU B N 1
ATOM 3557 C CA . GLU B 1 104 ? 16.719 29.922 18.406 1 91.5 104 GLU B CA 1
ATOM 3558 C C . GLU B 1 104 ? 15.742 28.75 18.219 1 91.5 104 GLU B C 1
ATOM 3560 O O . GLU B 1 104 ? 14.852 28.547 19.047 1 91.5 104 GLU B O 1
ATOM 3565 N N . PRO B 1 105 ? 15.922 28.016 17.109 1 90.75 105 PRO B N 1
ATOM 3566 C CA . PRO B 1 105 ? 15.016 26.891 16.906 1 90.75 105 PRO B CA 1
ATOM 3567 C C . PRO B 1 105 ? 15.32 25.703 17.812 1 90.75 105 PRO B C 1
ATOM 3569 O O . PRO B 1 105 ? 16.344 25.688 18.5 1 90.75 105 PRO B O 1
ATOM 3572 N N . LYS B 1 106 ? 14.344 24.734 17.797 1 85 106 LYS B N 1
ATOM 3573 C CA . LYS B 1 106 ? 14.586 23.484 18.484 1 85 106 LYS B CA 1
ATOM 3574 C C . LYS B 1 106 ? 15.523 22.578 17.688 1 85 106 LYS B C 1
ATOM 3576 O O . LYS B 1 106 ? 15.156 22.094 16.609 1 85 106 LYS B O 1
ATOM 3581 N N . HIS B 1 107 ? 16.562 22.156 18.203 1 86.12 107 HIS B N 1
ATOM 3582 C CA . HIS B 1 107 ? 17.625 21.531 17.438 1 86.12 107 HIS B CA 1
ATOM 3583 C C . HIS B 1 107 ? 17.359 20.031 17.25 1 86.12 107 HIS B C 1
ATOM 3585 O O . HIS B 1 107 ? 17.891 19.422 16.328 1 86.12 107 HIS B O 1
ATOM 3591 N N . ASP B 1 108 ? 16.562 19.438 18.109 1 86.44 108 ASP B N 1
ATOM 3592 C CA . ASP B 1 108 ? 16.266 18.016 17.969 1 86.44 108 ASP B CA 1
ATOM 3593 C C . ASP B 1 108 ? 15.57 17.75 16.625 1 86.44 108 ASP B C 1
ATOM 3595 O O . ASP B 1 108 ? 15.875 16.766 15.953 1 86.44 108 ASP B O 1
ATOM 3599 N N . LYS B 1 109 ? 14.742 18.625 16.25 1 86.06 109 LYS B N 1
ATOM 3600 C CA . LYS B 1 109 ? 14.039 18.469 14.984 1 86.06 109 LYS B CA 1
ATOM 3601 C C . LYS B 1 109 ? 14.984 18.672 13.805 1 86.06 109 LYS B C 1
ATOM 3603 O O . LYS B 1 109 ? 14.945 17.906 12.836 1 86.06 109 LYS B O 1
ATOM 3608 N N . ILE B 1 110 ? 15.789 19.625 13.938 1 88.12 110 ILE B N 1
ATOM 3609 C CA . ILE B 1 110 ? 16.75 19.922 12.883 1 88.12 110 ILE B CA 1
ATOM 3610 C C . ILE B 1 110 ? 17.703 18.75 12.695 1 88.12 110 ILE B C 1
ATOM 3612 O O . ILE B 1 110 ? 18 18.359 11.562 1 88.12 110 ILE B O 1
ATOM 3616 N N . ARG B 1 111 ? 18.094 18.25 13.812 1 89.38 111 ARG B N 1
ATOM 3617 C CA . ARG B 1 111 ? 18.984 17.078 13.766 1 89.38 111 ARG B CA 1
ATOM 3618 C C . ARG B 1 111 ? 18.312 15.898 13.086 1 89.38 111 ARG B C 1
ATOM 3620 O O . ARG B 1 111 ? 18.938 15.188 12.297 1 89.38 111 ARG B O 1
ATOM 3627 N N . SER B 1 112 ? 17.078 15.703 13.43 1 89.69 112 SER B N 1
ATOM 3628 C CA . SER B 1 112 ? 16.328 14.617 12.82 1 89.69 112 SER B CA 1
ATOM 3629 C C . SER B 1 112 ? 16.203 14.82 11.312 1 89.69 112 SER B C 1
ATOM 3631 O O . SER B 1 112 ? 16.422 13.883 10.531 1 89.69 112 SER B O 1
ATOM 3633 N N . TRP B 1 113 ? 15.922 16.016 10.852 1 90 113 TRP B N 1
ATOM 3634 C CA . TRP B 1 113 ? 15.773 16.328 9.438 1 90 113 TRP B CA 1
ATOM 3635 C C . TRP B 1 113 ? 17.047 15.992 8.664 1 90 113 TRP B C 1
ATOM 3637 O O . TRP B 1 113 ? 16.984 15.484 7.543 1 90 113 TRP B O 1
ATOM 3647 N N . ASN B 1 114 ? 18.094 16.297 9.281 1 89.19 114 ASN B N 1
ATOM 3648 C CA . ASN B 1 114 ? 19.375 16.094 8.633 1 89.19 114 ASN B CA 1
ATOM 3649 C C . ASN B 1 114 ? 19.594 14.625 8.25 1 89.19 114 ASN B C 1
ATOM 3651 O O . ASN B 1 114 ? 20.406 14.32 7.379 1 89.19 114 ASN B O 1
ATOM 3655 N N . THR B 1 115 ? 18.781 13.805 8.844 1 88 115 THR B N 1
ATOM 3656 C CA . THR B 1 115 ? 19.031 12.383 8.641 1 88 115 THR B CA 1
ATOM 3657 C C . THR B 1 115 ? 18.25 11.859 7.449 1 88 115 THR B C 1
ATOM 3659 O O . THR B 1 115 ? 18.547 10.797 6.91 1 88 115 THR B O 1
ATOM 3662 N N . TYR B 1 116 ? 17.234 12.617 6.973 1 89.69 116 TYR B N 1
ATOM 3663 C CA . TYR B 1 116 ? 16.438 11.945 5.965 1 89.69 116 TYR B CA 1
ATOM 3664 C C . TYR B 1 116 ? 15.859 12.945 4.969 1 89.69 116 TYR B C 1
ATOM 3666 O O . TYR B 1 116 ? 15.398 12.57 3.891 1 89.69 116 TYR B O 1
ATOM 3674 N N . VAL B 1 117 ? 15.883 14.195 5.238 1 93.75 117 VAL B N 1
ATOM 3675 C CA . VAL B 1 117 ? 15.312 15.172 4.32 1 93.75 117 VAL B CA 1
ATOM 3676 C C . VAL B 1 117 ? 16.312 15.492 3.215 1 93.75 117 VAL B C 1
ATOM 3678 O O . VAL B 1 117 ? 17.484 15.781 3.49 1 93.75 117 VAL B O 1
ATOM 3681 N N . ARG B 1 118 ? 15.898 15.461 2.012 1 92.81 118 ARG B N 1
ATOM 3682 C CA . ARG B 1 118 ? 16.75 15.656 0.845 1 92.81 118 ARG B CA 1
ATOM 3683 C C . ARG B 1 118 ? 17.234 17.094 0.749 1 92.81 118 ARG B C 1
ATOM 3685 O O . ARG B 1 118 ? 16.453 18.031 0.953 1 92.81 118 ARG B O 1
ATOM 3692 N N . ASP B 1 119 ? 18.562 17.312 0.438 1 95.44 119 ASP B N 1
ATOM 3693 C CA . ASP B 1 119 ? 19.172 18.609 0.117 1 95.44 119 ASP B CA 1
ATOM 3694 C C . ASP B 1 119 ? 19.109 19.562 1.307 1 95.44 119 ASP B C 1
ATOM 3696 O O . ASP B 1 119 ? 18.922 20.766 1.131 1 95.44 119 ASP B O 1
ATOM 3700 N N . PHE B 1 120 ? 19.125 18.984 2.49 1 95.44 120 PHE B N 1
ATOM 3701 C CA . PHE B 1 120 ? 19.062 19.797 3.693 1 95.44 120 PHE B CA 1
ATOM 3702 C C . PHE B 1 120 ? 20.344 20.625 3.846 1 95.44 120 PHE B C 1
ATOM 3704 O O . PHE B 1 120 ? 21.438 20.078 3.822 1 95.44 120 PHE B O 1
ATOM 3711 N N . LYS B 1 121 ? 20.188 21.938 3.955 1 96.31 121 LYS B N 1
ATOM 3712 C CA . LYS B 1 121 ? 21.328 22.844 4.133 1 96.31 121 LYS B CA 1
ATOM 3713 C C . LYS B 1 121 ? 20.969 23.984 5.078 1 96.31 121 LYS B C 1
ATOM 3715 O O . LYS B 1 121 ? 19.922 24.625 4.922 1 96.31 121 LYS B O 1
ATOM 3720 N N . VAL B 1 122 ? 21.875 24.234 5.949 1 95.69 122 VAL B N 1
ATOM 3721 C CA . VAL B 1 122 ? 21.734 25.406 6.801 1 95.69 122 VAL B CA 1
ATOM 3722 C C . VAL B 1 122 ? 22.141 26.656 6.027 1 95.69 122 VAL B C 1
ATOM 3724 O O . VAL B 1 122 ? 23.141 26.641 5.305 1 95.69 122 VAL B O 1
ATOM 3727 N N . ILE B 1 123 ? 21.375 27.688 6.137 1 96.94 123 ILE B N 1
ATOM 3728 C CA . ILE B 1 123 ? 21.688 28.953 5.488 1 96.94 123 ILE B CA 1
ATOM 3729 C C . ILE B 1 123 ? 22.75 29.688 6.293 1 96.94 123 ILE B C 1
ATOM 3731 O O . ILE B 1 123 ? 22.594 29.906 7.5 1 96.94 123 ILE B O 1
ATOM 3735 N N . PRO B 1 124 ? 23.844 30.078 5.621 1 96.88 124 PRO B N 1
ATOM 3736 C CA . PRO B 1 124 ? 24.875 30.828 6.336 1 96.88 124 PRO B CA 1
ATOM 3737 C C . PRO B 1 124 ? 24.344 32.125 6.953 1 96.88 124 PRO B C 1
ATOM 3739 O O . PRO B 1 124 ? 23.5 32.812 6.359 1 96.88 124 PRO B O 1
ATOM 3742 N N . GLU B 1 125 ? 24.891 32.469 8.102 1 95.56 125 GLU B N 1
ATOM 3743 C CA . GLU B 1 125 ? 24.438 33.656 8.859 1 95.56 125 GLU B CA 1
ATOM 3744 C C . GLU B 1 125 ? 24.438 34.906 7.988 1 95.56 125 GLU B C 1
ATOM 3746 O O . GLU B 1 125 ? 23.516 35.719 8.07 1 95.56 125 GLU B O 1
ATOM 3751 N N . LYS B 1 126 ? 25.422 35.062 7.141 1 95.88 126 LYS B N 1
ATOM 3752 C CA . LYS B 1 126 ? 25.578 36.25 6.305 1 95.88 126 LYS B CA 1
ATOM 3753 C C . LYS B 1 126 ? 24.469 36.375 5.277 1 95.88 126 LYS B C 1
ATOM 3755 O O . LYS B 1 126 ? 24.188 37.438 4.758 1 95.88 126 LYS B O 1
ATOM 3760 N N . ASP B 1 127 ? 23.797 35.25 5.004 1 96.25 127 ASP B N 1
ATOM 3761 C CA . ASP B 1 127 ? 22.781 35.219 3.957 1 96.25 127 ASP B CA 1
ATOM 3762 C C . ASP B 1 127 ? 21.375 35.281 4.555 1 96.25 127 ASP B C 1
ATOM 3764 O O . ASP B 1 127 ? 20.391 35.25 3.824 1 96.25 127 ASP B O 1
ATOM 3768 N N . LEU B 1 128 ? 21.25 35.344 5.883 1 96.94 128 LEU B N 1
ATOM 3769 C CA . LEU B 1 128 ? 19.953 35.375 6.539 1 96.94 128 LEU B CA 1
ATOM 3770 C C . LEU B 1 128 ? 19.328 36.781 6.41 1 96.94 128 LEU B C 1
ATOM 3772 O O . LEU B 1 128 ? 20.016 37.781 6.566 1 96.94 128 LEU B O 1
ATOM 3776 N N . PRO B 1 129 ? 18.094 36.812 6.109 1 93.75 129 PRO B N 1
ATOM 3777 C CA . PRO B 1 129 ? 17.438 38.125 5.969 1 93.75 129 PRO B CA 1
ATOM 3778 C C . PRO B 1 129 ? 17.016 38.719 7.309 1 93.75 129 PRO B C 1
ATOM 3780 O O . PRO B 1 129 ? 16.719 37.969 8.25 1 93.75 129 PRO B O 1
ATOM 3783 N N . GLY B 1 130 ? 16.969 40.062 7.348 1 92.38 130 GLY B N 1
ATOM 3784 C CA . GLY B 1 130 ? 16.359 40.781 8.461 1 92.38 130 GLY B CA 1
ATOM 3785 C C . GLY B 1 130 ? 16.969 40.406 9.805 1 92.38 130 GLY B C 1
ATOM 3786 O O . GLY B 1 130 ? 18.188 40.438 9.977 1 92.38 130 GLY B O 1
ATOM 3787 N N . GLU B 1 131 ? 16.031 40 10.695 1 93.88 131 GLU B N 1
ATOM 3788 C CA . GLU B 1 131 ? 16.422 39.688 12.07 1 93.88 131 GLU B CA 1
ATOM 3789 C C . GLU B 1 131 ? 16.562 38.188 12.297 1 93.88 131 GLU B C 1
ATOM 3791 O O . GLU B 1 131 ? 16.672 37.75 13.438 1 93.88 131 GLU B O 1
ATOM 3796 N N . CYS B 1 132 ? 16.547 37.5 11.289 1 96.75 132 CYS B N 1
ATOM 3797 C CA . CYS B 1 132 ? 16.625 36.062 11.414 1 96.75 132 CYS B CA 1
ATOM 3798 C C . CYS B 1 132 ? 18 35.625 11.93 1 96.75 132 CYS B C 1
ATOM 3800 O O . CYS B 1 132 ? 19.016 36.188 11.523 1 96.75 132 CYS B O 1
ATOM 3802 N N . ILE B 1 133 ? 18.031 34.625 12.781 1 96.5 133 ILE B N 1
ATOM 3803 C CA . ILE B 1 133 ? 19.297 34.188 13.344 1 96.5 133 ILE B CA 1
ATOM 3804 C C . ILE B 1 133 ? 19.578 32.75 12.914 1 96.5 133 ILE B C 1
ATOM 3806 O O . ILE B 1 133 ? 20.672 32.219 13.141 1 96.5 133 ILE B O 1
ATOM 3810 N N . TYR B 1 134 ? 18.609 32.125 12.391 1 95.94 134 TYR B N 1
ATOM 3811 C CA . TYR B 1 134 ? 18.781 30.781 11.844 1 95.94 134 TYR B CA 1
ATOM 3812 C C . TYR B 1 134 ? 17.906 30.578 10.617 1 95.94 134 TYR B C 1
ATOM 3814 O O . TYR B 1 134 ? 16.859 31.234 10.477 1 95.94 134 TYR B O 1
ATOM 3822 N N . GLY B 1 135 ? 18.297 29.766 9.734 1 96.88 135 GLY B N 1
ATOM 3823 C CA . GLY B 1 135 ? 17.5 29.344 8.586 1 96.88 135 GLY B CA 1
ATOM 3824 C C . GLY B 1 135 ? 18.062 28.125 7.887 1 96.88 135 GLY B C 1
ATOM 3825 O O . GLY B 1 135 ? 19.25 27.812 8.008 1 96.88 135 GLY B O 1
ATOM 3826 N N . HIS B 1 136 ? 17.188 27.328 7.27 1 96.31 136 HIS B N 1
ATOM 3827 C CA . HIS B 1 136 ? 17.641 26.219 6.449 1 96.31 136 HIS B CA 1
ATOM 3828 C C . HIS B 1 136 ? 16.797 26.094 5.176 1 96.31 136 HIS B C 1
ATOM 3830 O O . HIS B 1 136 ? 15.75 26.719 5.059 1 96.31 136 HIS B O 1
ATOM 3836 N N . LYS B 1 137 ? 17.344 25.422 4.211 1 97.12 137 LYS B N 1
ATOM 3837 C CA . LYS B 1 137 ? 16.672 25.047 2.971 1 97.12 137 LYS B CA 1
ATOM 3838 C C . LYS B 1 137 ? 16.672 23.531 2.793 1 97.12 137 LYS B C 1
ATOM 3840 O O . LYS B 1 137 ? 17.547 22.828 3.32 1 97.12 137 LYS B O 1
ATOM 3845 N N . ALA B 1 138 ? 15.672 23.078 2.123 1 96.88 138 ALA B N 1
ATOM 3846 C CA . ALA B 1 138 ? 15.57 21.641 1.866 1 96.88 138 ALA B CA 1
ATOM 3847 C C . ALA B 1 138 ? 14.555 21.344 0.757 1 96.88 138 ALA B C 1
ATOM 3849 O O . ALA B 1 138 ? 13.836 22.25 0.316 1 96.88 138 ALA B O 1
ATOM 3850 N N . THR B 1 139 ? 14.602 20.109 0.273 1 97 139 THR B N 1
ATOM 3851 C CA . THR B 1 139 ? 13.547 19.625 -0.606 1 97 139 THR B CA 1
ATOM 3852 C C . THR B 1 139 ? 12.484 18.875 0.191 1 97 139 THR B C 1
ATOM 3854 O O . THR B 1 139 ? 12.781 17.859 0.837 1 97 139 THR B O 1
ATOM 3857 N N . THR B 1 140 ? 11.328 19.375 0.193 1 96.5 140 THR B N 1
ATOM 3858 C CA . THR B 1 140 ? 10.195 18.75 0.87 1 96.5 140 THR B CA 1
ATOM 3859 C C . THR B 1 140 ? 9.039 18.531 -0.1 1 96.5 140 THR B C 1
ATOM 3861 O O . THR B 1 140 ? 9.234 18.047 -1.214 1 96.5 140 THR B O 1
ATOM 3864 N N . PHE B 1 141 ? 7.777 18.922 0.435 1 96.88 141 PHE B N 1
ATOM 3865 C CA . PHE B 1 141 ? 6.641 18.609 -0.423 1 96.88 141 PHE B CA 1
ATOM 3866 C C . PHE B 1 141 ? 5.629 19.734 -0.419 1 96.88 141 PHE B C 1
ATOM 3868 O O . PHE B 1 141 ? 5.48 20.438 0.583 1 96.88 141 PHE B O 1
ATOM 3875 N N . LEU B 1 142 ? 5.02 19.938 -1.56 1 96.5 142 LEU B N 1
ATOM 3876 C CA . LEU B 1 142 ? 3.742 20.641 -1.653 1 96.5 142 LEU B CA 1
ATOM 3877 C C . LEU B 1 142 ? 2.592 19.641 -1.772 1 96.5 142 LEU B C 1
ATOM 3879 O O . LEU B 1 142 ? 2.715 18.625 -2.453 1 96.5 142 LEU B O 1
ATOM 3883 N N . ILE B 1 143 ? 1.544 19.922 -1.049 1 97.31 143 ILE B N 1
ATOM 3884 C CA . ILE B 1 143 ? 0.356 19.062 -1.074 1 97.31 143 ILE B CA 1
ATOM 3885 C C . ILE B 1 143 ? -0.881 19.922 -1.339 1 97.31 143 ILE B C 1
ATOM 3887 O O . ILE B 1 143 ? -1.107 20.922 -0.659 1 97.31 143 ILE B O 1
ATOM 3891 N N . ASN B 1 144 ? -1.597 19.625 -2.365 1 97.25 144 ASN B N 1
ATOM 3892 C CA . ASN B 1 144 ? -2.939 20.172 -2.51 1 97.25 144 ASN B CA 1
ATOM 3893 C C . ASN B 1 144 ? -3.951 19.438 -1.646 1 97.25 144 ASN B C 1
ATOM 3895 O O . ASN B 1 144 ? -4.512 18.422 -2.07 1 97.25 144 ASN B O 1
ATOM 3899 N N . ALA B 1 145 ? -4.215 19.969 -0.492 1 96.81 145 ALA B N 1
ATOM 3900 C CA . ALA B 1 145 ? -4.918 19.25 0.562 1 96.81 145 ALA B CA 1
ATOM 3901 C C . ALA B 1 145 ? -6.297 18.797 0.09 1 96.81 145 ALA B C 1
ATOM 3903 O O . ALA B 1 145 ? -6.621 17.609 0.148 1 96.81 145 ALA B O 1
ATOM 3904 N N . PRO B 1 146 ? -7.148 19.703 -0.466 1 96.62 146 PRO B N 1
ATOM 3905 C CA . PRO B 1 146 ? -8.453 19.234 -0.931 1 96.62 146 PRO B CA 1
ATOM 3906 C C . PRO B 1 146 ? -8.344 18.172 -2.02 1 96.62 146 PRO B C 1
ATOM 3908 O O . PRO B 1 146 ? -9.102 17.188 -2.016 1 96.62 146 PRO B O 1
ATOM 3911 N N . HIS B 1 147 ? -7.434 18.344 -2.916 1 97.56 147 HIS B N 1
ATOM 3912 C CA . HIS B 1 147 ? -7.25 17.391 -3.998 1 97.56 147 HIS B CA 1
ATOM 3913 C C . HIS B 1 147 ? -6.805 16.031 -3.461 1 97.56 147 HIS B C 1
ATOM 3915 O O . HIS B 1 147 ? -7.34 14.992 -3.857 1 97.56 147 HIS B O 1
ATOM 3921 N N . TYR B 1 148 ? -5.805 16.047 -2.598 1 98.12 148 TYR B N 1
ATOM 3922 C CA . TYR B 1 148 ? -5.273 14.82 -2.025 1 98.12 148 TYR B CA 1
ATOM 3923 C C . TYR B 1 148 ? -6.352 14.055 -1.27 1 98.12 148 TYR B C 1
ATOM 3925 O O . TYR B 1 148 ? -6.453 12.828 -1.385 1 98.12 148 TYR B O 1
ATOM 3933 N N . LEU B 1 149 ? -7.188 14.758 -0.51 1 98.5 149 LEU B N 1
ATOM 3934 C CA . LEU B 1 149 ? -8.297 14.141 0.208 1 98.5 149 LEU B CA 1
ATOM 3935 C C . LEU B 1 149 ? -9.273 13.477 -0.763 1 98.5 149 LEU B C 1
ATOM 3937 O O . LEU B 1 149 ? -9.695 12.344 -0.547 1 98.5 149 LEU B O 1
ATOM 3941 N N . ASN B 1 150 ? -9.633 14.195 -1.79 1 98.38 150 ASN B N 1
ATOM 3942 C CA . ASN B 1 150 ? -10.562 13.656 -2.775 1 98.38 150 ASN B CA 1
ATOM 3943 C C . ASN B 1 150 ? -9.961 12.477 -3.525 1 98.38 150 ASN B C 1
ATOM 3945 O O . ASN B 1 150 ? -10.672 11.531 -3.877 1 98.38 150 ASN B O 1
ATOM 3949 N N . TYR B 1 151 ? -8.703 12.609 -3.826 1 98.12 151 TYR B N 1
ATOM 3950 C CA . TYR B 1 151 ? -8.008 11.492 -4.453 1 98.12 151 TYR B CA 1
ATOM 3951 C C . TYR B 1 151 ? -8.133 10.227 -3.615 1 98.12 151 TYR B C 1
ATOM 3953 O O . TYR B 1 151 ? -8.523 9.172 -4.129 1 98.12 151 TYR B O 1
ATOM 3961 N N . MET B 1 152 ? -7.797 10.289 -2.303 1 98.38 152 MET B N 1
ATOM 3962 C CA . MET B 1 152 ? -7.922 9.141 -1.407 1 98.38 152 MET B CA 1
ATOM 3963 C C . MET B 1 152 ? -9.367 8.656 -1.348 1 98.38 152 MET B C 1
ATOM 3965 O O . MET B 1 152 ? -9.625 7.453 -1.408 1 98.38 152 MET B O 1
ATOM 3969 N N . TYR B 1 153 ? -10.281 9.625 -1.239 1 98.62 153 TYR B N 1
ATOM 3970 C CA . TYR B 1 153 ? -11.703 9.32 -1.135 1 98.62 153 TYR B CA 1
ATOM 3971 C C . TYR B 1 153 ? -12.172 8.484 -2.322 1 98.62 153 TYR B C 1
ATOM 3973 O O . TYR B 1 153 ? -12.805 7.441 -2.148 1 98.62 153 TYR B O 1
ATOM 3981 N N . LYS B 1 154 ? -11.859 8.891 -3.52 1 98.06 154 LYS B N 1
ATOM 3982 C CA . LYS B 1 154 ? -12.258 8.188 -4.738 1 98.06 154 LYS B CA 1
ATOM 3983 C C . LYS B 1 154 ? -11.609 6.809 -4.816 1 98.06 154 LYS B C 1
ATOM 3985 O O . LYS B 1 154 ? -12.266 5.828 -5.164 1 98.06 154 LYS B O 1
ATOM 3990 N N . LEU B 1 155 ? -10.344 6.777 -4.516 1 97.62 155 LEU B N 1
ATOM 3991 C CA . LEU B 1 155 ? -9.609 5.516 -4.508 1 97.62 155 LEU B CA 1
ATOM 3992 C C . LEU B 1 155 ? -10.273 4.508 -3.574 1 97.62 155 LEU B C 1
ATOM 3994 O O . LEU B 1 155 ? -10.445 3.342 -3.936 1 97.62 155 LEU B O 1
ATOM 3998 N N . LEU B 1 156 ? -10.641 4.965 -2.396 1 98.44 156 LEU B N 1
ATOM 3999 C CA . LEU B 1 156 ? -11.211 4.094 -1.37 1 98.44 156 LEU B CA 1
ATOM 4000 C C . LEU B 1 156 ? -12.594 3.6 -1.779 1 98.44 156 LEU B C 1
ATOM 4002 O O . LEU B 1 156 ? -12.922 2.432 -1.567 1 98.44 156 LEU B O 1
ATOM 4006 N N . ILE B 1 157 ? -13.359 4.492 -2.381 1 97.88 157 ILE B N 1
ATOM 4007 C CA . ILE B 1 157 ? -14.672 4.086 -2.883 1 97.88 157 ILE B CA 1
ATOM 4008 C C . ILE B 1 157 ? -14.5 3.027 -3.971 1 97.88 157 ILE B C 1
ATOM 4010 O O . ILE B 1 157 ? -15.156 1.984 -3.939 1 97.88 157 ILE B O 1
ATOM 4014 N N . GLU B 1 158 ? -13.609 3.273 -4.883 1 95.56 158 GLU B N 1
ATOM 4015 C CA . GLU B 1 158 ? -13.344 2.328 -5.961 1 95.56 158 GLU B CA 1
ATOM 4016 C C . GLU B 1 158 ? -12.883 0.981 -5.414 1 95.56 158 GLU B C 1
ATOM 4018 O O . GLU B 1 158 ? -13.195 -0.067 -5.98 1 95.56 158 GLU B O 1
ATOM 4023 N N . ALA B 1 159 ? -12.172 1.022 -4.328 1 95 159 ALA B N 1
ATOM 4024 C CA . ALA B 1 159 ? -11.609 -0.184 -3.719 1 95 159 ALA B CA 1
ATOM 4025 C C . ALA B 1 159 ? -12.688 -0.974 -2.984 1 95 159 ALA B C 1
ATOM 4027 O O . ALA B 1 159 ? -12.484 -2.143 -2.641 1 95 159 ALA B O 1
ATOM 4028 N N . GLY B 1 160 ? -13.828 -0.357 -2.697 1 95.62 160 GLY B N 1
ATOM 4029 C CA . GLY B 1 160 ? -14.93 -1.075 -2.076 1 95.62 160 GLY B CA 1
ATOM 4030 C C . GLY B 1 160 ? -15.219 -0.619 -0.658 1 95.62 160 GLY B C 1
ATOM 4031 O O . GLY B 1 160 ? -16.047 -1.21 0.035 1 95.62 160 GLY B O 1
ATOM 4032 N N . VAL B 1 161 ? -14.523 0.433 -0.189 1 97.81 161 VAL B N 1
ATOM 4033 C CA . VAL B 1 161 ? -14.812 0.988 1.129 1 97.81 161 VAL B CA 1
ATOM 4034 C C . VAL B 1 161 ? -16.203 1.631 1.126 1 97.81 161 VAL B C 1
ATOM 4036 O O . VAL B 1 161 ? -16.562 2.318 0.172 1 97.81 161 VAL B O 1
ATOM 4039 N N . GLU B 1 162 ? -16.938 1.41 2.115 1 97.88 162 GLU B N 1
ATOM 4040 C CA . GLU B 1 162 ? -18.234 2.053 2.27 1 97.88 162 GLU B CA 1
ATOM 4041 C C . GLU B 1 162 ? -18.141 3.314 3.121 1 97.88 162 GLU B C 1
ATOM 4043 O O . GLU B 1 162 ? -17.5 3.305 4.18 1 97.88 162 GLU B O 1
ATOM 4048 N N . PHE B 1 163 ? -18.734 4.387 2.65 1 98.44 163 PHE B N 1
ATOM 4049 C CA . PHE B 1 163 ? -18.797 5.633 3.404 1 98.44 163 PHE B CA 1
ATOM 4050 C C . PHE B 1 163 ? -20.234 5.926 3.836 1 98.44 163 PHE B C 1
ATOM 4052 O O . PHE B 1 163 ? -21.156 5.875 3.02 1 98.44 163 PHE B O 1
ATOM 4059 N N . GLU B 1 164 ? -20.391 6.141 5.094 1 98 164 GLU B N 1
ATOM 4060 C CA . GLU B 1 164 ? -21.672 6.574 5.648 1 98 164 GLU B CA 1
ATOM 4061 C C . GLU B 1 164 ? -21.562 7.973 6.25 1 98 164 GLU B C 1
ATOM 4063 O O . GLU B 1 164 ? -20.828 8.188 7.219 1 98 164 GLU B O 1
ATOM 4068 N N . LYS B 1 165 ? -22.312 8.938 5.68 1 97.88 165 LYS B N 1
ATOM 4069 C CA . LYS B 1 165 ? -22.344 10.289 6.234 1 97.88 165 LYS B CA 1
ATOM 4070 C C . LYS B 1 165 ? -23.297 10.367 7.426 1 97.88 165 LYS B C 1
ATOM 4072 O O . LYS B 1 165 ? -24.516 10.328 7.262 1 97.88 165 LYS B O 1
ATOM 4077 N N . LYS B 1 166 ? -22.656 10.461 8.562 1 97.69 166 LYS B N 1
ATOM 4078 C CA . LYS B 1 166 ? -23.422 10.445 9.805 1 97.69 166 LYS B CA 1
ATOM 4079 C C . LYS B 1 166 ? -22.625 11.07 10.945 1 97.69 166 LYS B C 1
ATOM 4081 O O . LYS B 1 166 ? -21.406 10.844 11.062 1 97.69 166 LYS B O 1
ATOM 4086 N N . GLU B 1 167 ? -23.25 11.867 11.703 1 97.56 167 GLU B N 1
ATOM 4087 C CA . GLU B 1 167 ? -22.656 12.391 12.93 1 97.56 167 GLU B CA 1
ATOM 4088 C C . GLU B 1 167 ? -22.938 11.469 14.109 1 97.56 167 GLU B C 1
ATOM 4090 O O . GLU B 1 167 ? -24.094 11.148 14.398 1 97.56 167 GLU B O 1
ATOM 4095 N N . LEU B 1 168 ? -21.906 11.039 14.773 1 98.19 168 LEU B N 1
ATOM 4096 C CA . LEU B 1 168 ? -22.047 10.203 15.953 1 98.19 168 LEU B CA 1
ATOM 4097 C C . LEU B 1 168 ? -22.016 11.047 17.219 1 98.19 168 LEU B C 1
ATOM 4099 O O . LEU B 1 168 ? -21.234 11.984 17.328 1 98.19 168 LEU B O 1
ATOM 4103 N N . SER B 1 169 ? -22.859 10.727 18.156 1 98.12 169 SER B N 1
ATOM 4104 C CA . SER B 1 169 ? -22.875 11.398 19.453 1 98.12 169 SER B CA 1
ATOM 4105 C C . SER B 1 169 ? -22.031 10.633 20.484 1 98.12 169 SER B C 1
ATOM 4107 O O . SER B 1 169 ? -21.562 11.211 21.469 1 98.12 169 SER B O 1
ATOM 4109 N N . HIS B 1 170 ? -21.922 9.383 20.219 1 98.69 170 HIS B N 1
ATOM 4110 C CA . HIS B 1 170 ? -21.172 8.492 21.109 1 98.69 170 HIS B CA 1
ATOM 4111 C C . HIS B 1 170 ? -20.453 7.398 20.328 1 98.69 170 HIS B C 1
ATOM 4113 O O . HIS B 1 170 ? -21 6.859 19.359 1 98.69 170 HIS B O 1
ATOM 4119 N N . ILE B 1 171 ? -19.203 7.027 20.766 1 98.75 171 ILE B N 1
ATOM 4120 C CA . ILE B 1 171 ? -18.375 6.074 20.047 1 98.75 171 ILE B CA 1
ATOM 4121 C C . ILE B 1 171 ? -19.047 4.703 20.031 1 98.75 171 ILE B C 1
ATOM 4123 O O . ILE B 1 171 ? -18.828 3.904 19.125 1 98.75 171 ILE B O 1
ATOM 4127 N N . LYS B 1 172 ? -19.906 4.391 20.969 1 98.19 172 LYS B N 1
ATOM 4128 C CA . LYS B 1 172 ? -20.594 3.105 21.078 1 98.19 172 LYS B CA 1
ATOM 4129 C C . LYS B 1 172 ? -21.547 2.896 19.906 1 98.19 172 LYS B C 1
ATOM 4131 O O . LYS B 1 172 ? -21.922 1.762 19.594 1 98.19 172 LYS B O 1
ATOM 4136 N N . GLU B 1 173 ? -22 3.969 19.312 1 98.31 173 GLU B N 1
ATOM 4137 C CA . GLU B 1 173 ? -22.906 3.861 18.172 1 98.31 173 GLU B CA 1
ATOM 4138 C C . GLU B 1 173 ? -22.281 3.062 17.031 1 98.31 173 GLU B C 1
ATOM 4140 O O . GLU B 1 173 ? -22.984 2.447 16.234 1 98.31 173 GLU B O 1
ATOM 4145 N N . THR B 1 174 ? -20.922 3.072 16.984 1 98 174 THR B N 1
ATOM 4146 C CA . THR B 1 174 ? -20.234 2.311 15.945 1 98 174 THR B CA 1
ATOM 4147 C C . THR B 1 174 ? -20.547 0.824 16.062 1 98 174 THR B C 1
ATOM 4149 O O . THR B 1 174 ? -20.875 0.177 15.062 1 98 174 THR B O 1
ATOM 4152 N N . VAL B 1 175 ? -20.547 0.274 17.266 1 96.81 175 VAL B N 1
ATOM 4153 C CA . VAL B 1 175 ? -20.75 -1.153 17.5 1 96.81 175 VAL B CA 1
ATOM 4154 C C . VAL B 1 175 ? -22.234 -1.466 17.516 1 96.81 175 VAL B C 1
ATOM 4156 O O . VAL B 1 175 ? -22.656 -2.592 17.219 1 96.81 175 VAL B O 1
ATOM 4159 N N . GLU B 1 176 ? -23.031 -0.487 17.859 1 95.88 176 GLU B N 1
ATOM 4160 C CA . GLU B 1 176 ? -24.469 -0.668 17.781 1 95.88 176 GLU B CA 1
ATOM 4161 C C . GLU B 1 176 ? -24.922 -0.793 16.328 1 95.88 176 GLU B C 1
ATOM 4163 O O . GLU B 1 176 ? -25.781 -1.621 16 1 95.88 176 GLU B O 1
ATOM 4168 N N . GLU B 1 177 ? -24.312 -0.028 15.477 1 93.81 177 GLU B N 1
ATOM 4169 C CA . GLU B 1 177 ? -24.672 -0.026 14.062 1 93.81 177 GLU B CA 1
ATOM 4170 C C . GLU B 1 177 ? -23.984 -1.163 13.312 1 93.81 177 GLU B C 1
ATOM 4172 O O . GLU B 1 177 ? -24.484 -1.635 12.289 1 93.81 177 GLU B O 1
ATOM 4177 N N . THR B 1 178 ? -22.844 -1.499 13.781 1 94.88 178 THR B N 1
ATOM 4178 C CA . THR B 1 178 ? -22.078 -2.609 13.211 1 94.88 178 THR B CA 1
ATOM 4179 C C . THR B 1 178 ? -21.75 -3.639 14.289 1 94.88 178 THR B C 1
ATOM 4181 O O . THR B 1 178 ? -20.609 -3.717 14.742 1 94.88 178 THR B O 1
ATOM 4184 N N . PRO B 1 179 ? -22.688 -4.504 14.555 1 92.75 179 PRO B N 1
ATOM 4185 C CA . PRO B 1 179 ? -22.484 -5.449 15.664 1 92.75 179 PRO B CA 1
ATOM 4186 C C . PRO B 1 179 ? -21.328 -6.41 15.422 1 92.75 179 PRO B C 1
ATOM 4188 O O . PRO B 1 179 ? -20.75 -6.941 16.375 1 92.75 179 PRO B O 1
ATOM 4191 N N . GLU B 1 180 ? -20.969 -6.602 14.242 1 92.12 180 GLU B N 1
ATOM 4192 C CA . GLU B 1 180 ? -19.906 -7.543 13.906 1 92.12 180 GLU B CA 1
ATOM 4193 C C . GLU B 1 180 ? -18.547 -6.844 13.844 1 92.12 180 GLU B C 1
ATOM 4195 O O . GLU B 1 180 ? -17.578 -7.414 13.367 1 92.12 180 GLU B O 1
ATOM 4200 N N . ALA B 1 181 ? -18.453 -5.629 14.344 1 95.56 181 ALA B N 1
ATOM 4201 C CA . ALA B 1 181 ? -17.203 -4.875 14.266 1 95.56 181 ALA B CA 1
ATOM 4202 C C . ALA B 1 181 ? -16.078 -5.621 14.961 1 95.56 181 ALA B C 1
ATOM 4204 O O . ALA B 1 181 ? -16.203 -6.043 16.109 1 95.56 181 ALA B O 1
ATOM 4205 N N . SER B 1 182 ? -14.977 -5.805 14.227 1 95.75 182 SER B N 1
ATOM 4206 C CA . SER B 1 182 ? -13.773 -6.422 14.789 1 95.75 182 SER B CA 1
ATOM 4207 C C . SER B 1 182 ? -12.859 -5.375 15.406 1 95.75 182 SER B C 1
ATOM 4209 O O . SER B 1 182 ? -12.102 -5.672 16.344 1 95.75 182 SER B O 1
ATOM 4211 N N . VAL B 1 183 ? -12.93 -4.172 14.906 1 98 183 VAL B N 1
ATOM 4212 C CA . VAL B 1 183 ? -12.109 -3.068 15.391 1 98 183 VAL B CA 1
ATOM 4213 C C . VAL B 1 183 ? -12.742 -1.736 15 1 98 183 VAL B C 1
ATOM 4215 O O . VAL B 1 183 ? -13.422 -1.645 13.977 1 98 183 VAL B O 1
ATOM 4218 N N . VAL B 1 184 ? -12.578 -0.764 15.844 1 98.75 184 VAL B N 1
ATOM 4219 C CA . VAL B 1 184 ? -13.008 0.604 15.578 1 98.75 184 VAL B CA 1
ATOM 4220 C C . VAL B 1 184 ? -11.812 1.549 15.648 1 98.75 184 VAL B C 1
ATOM 4222 O O . VAL B 1 184 ? -10.977 1.438 16.547 1 98.75 184 VAL B O 1
ATOM 4225 N N . PHE B 1 185 ? -11.633 2.416 14.656 1 98.88 185 PHE B N 1
ATOM 4226 C CA . PHE B 1 185 ? -10.656 3.496 14.688 1 98.88 185 PHE B CA 1
ATOM 4227 C C . PHE B 1 185 ? -11.328 4.832 14.961 1 98.88 185 PHE B C 1
ATOM 4229 O O . PHE B 1 185 ? -12.281 5.211 14.273 1 98.88 185 PHE B O 1
ATOM 4236 N N . ASN B 1 186 ? -10.891 5.539 15.992 1 98.94 186 ASN B N 1
ATOM 4237 C CA . ASN B 1 186 ? -11.336 6.898 16.266 1 98.94 186 ASN B CA 1
ATOM 4238 C C . ASN B 1 186 ? -10.391 7.938 15.688 1 98.94 186 ASN B C 1
ATOM 4240 O O . ASN B 1 186 ? -9.383 8.289 16.312 1 98.94 186 ASN B O 1
ATOM 4244 N N . CYS B 1 187 ? -10.758 8.469 14.586 1 98.88 187 CYS B N 1
ATOM 4245 C CA . CYS B 1 187 ? -10 9.492 13.875 1 98.88 187 CYS B CA 1
ATOM 4246 C C . CYS B 1 187 ? -10.781 10.797 1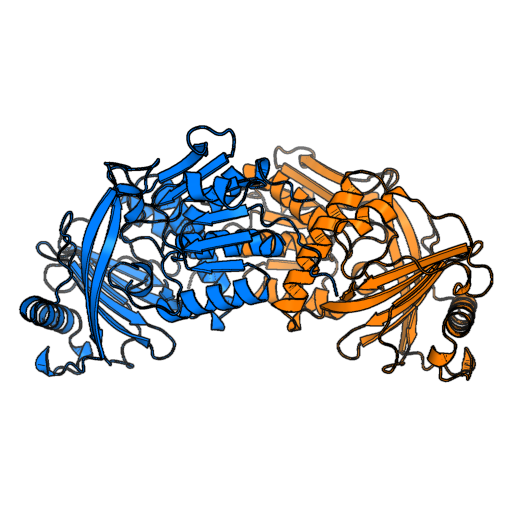3.797 1 98.88 187 CYS B C 1
ATOM 4248 O O . CYS B 1 187 ? -10.812 11.438 12.75 1 98.88 187 CYS B O 1
ATOM 4250 N N . THR B 1 188 ? -11.367 11.273 14.859 1 98.62 188 THR B N 1
ATOM 4251 C CA . THR B 1 188 ? -12.344 12.359 14.844 1 98.62 188 THR B CA 1
ATOM 4252 C C . THR B 1 188 ? -11.664 13.703 15.086 1 98.62 188 THR B C 1
ATOM 4254 O O . THR B 1 188 ? -12.336 14.734 15.164 1 98.62 188 THR B O 1
ATOM 4257 N N . GLY B 1 189 ? -10.32 13.688 15.242 1 98.06 189 GLY B N 1
ATOM 4258 C CA . GLY B 1 189 ? -9.578 14.93 15.391 1 98.06 189 GLY B CA 1
ATOM 4259 C C . GLY B 1 189 ? -10.031 15.742 16.594 1 98.06 189 GLY B C 1
ATOM 4260 O O . GLY B 1 189 ? -10.039 15.25 17.719 1 98.06 189 GLY B O 1
ATOM 4261 N N . LEU B 1 190 ? -10.531 16.922 16.359 1 98.19 190 LEU B N 1
ATOM 4262 C CA . LEU B 1 190 ? -10.93 17.875 17.391 1 98.19 190 LEU B CA 1
ATOM 4263 C C . LEU B 1 190 ? -12.164 17.375 18.141 1 98.19 190 LEU B C 1
ATOM 4265 O O . LEU B 1 190 ? -12.32 17.656 19.328 1 98.19 190 LEU B O 1
ATOM 4269 N N . TRP B 1 191 ? -12.883 16.609 17.547 1 98.06 191 TRP B N 1
ATOM 4270 C CA . TRP B 1 191 ? -14.188 16.25 18.094 1 98.06 191 TRP B CA 1
ATOM 4271 C C . TRP B 1 191 ? -14.055 15.102 19.094 1 98.06 191 TRP B C 1
ATOM 4273 O O . TRP B 1 191 ? -15.023 14.758 19.781 1 98.06 191 TRP B O 1
ATOM 4283 N N . ALA B 1 192 ? -12.875 14.555 19.172 1 98.62 192 ALA B N 1
ATOM 4284 C CA . ALA B 1 192 ? -12.586 13.625 20.25 1 98.62 192 ALA B CA 1
ATOM 4285 C C . ALA B 1 192 ? -12.82 14.273 21.609 1 98.62 192 ALA B C 1
ATOM 4287 O O . ALA B 1 192 ? -13.016 13.586 22.609 1 98.62 192 ALA B O 1
ATOM 4288 N N . SER B 1 193 ? -12.805 15.609 21.641 1 98.38 193 SER B N 1
ATOM 4289 C CA . SER B 1 193 ? -13.031 16.359 22.875 1 98.38 193 SER B CA 1
ATOM 4290 C C . SER B 1 193 ? -14.492 16.281 23.312 1 98.38 193 SER B C 1
ATOM 4292 O O . SER B 1 193 ? -14.812 16.469 24.484 1 98.38 193 SER B O 1
ATOM 4294 N N . LYS B 1 194 ? -15.398 15.961 22.359 1 97.88 194 LYS B N 1
ATOM 4295 C CA . LYS B 1 194 ? -16.828 16.062 22.656 1 97.88 194 LYS B CA 1
ATOM 4296 C C . LYS B 1 194 ? -17.531 14.727 22.406 1 97.88 194 LYS B C 1
ATOM 4298 O O . LYS B 1 194 ? -18.641 14.508 22.875 1 97.88 194 LYS B O 1
ATOM 4303 N N . LEU B 1 195 ? -16.922 13.828 21.641 1 98.56 195 LEU B N 1
ATOM 4304 C CA . LEU B 1 195 ? -17.547 12.547 21.312 1 98.56 195 LEU B CA 1
ATOM 4305 C C . LEU B 1 195 ? -17.766 11.703 22.562 1 98.56 195 LEU B C 1
ATOM 4307 O O . LEU B 1 195 ? -16.828 11.375 23.266 1 98.56 195 LEU B O 1
ATOM 4311 N N . GLY B 1 196 ? -19.109 11.398 22.797 1 98.62 196 GLY B N 1
ATOM 4312 C CA . GLY B 1 196 ? -19.422 10.578 23.969 1 98.62 196 GLY B CA 1
ATOM 4313 C C . GLY B 1 196 ? -18.594 9.297 24.016 1 98.62 196 GLY B C 1
ATOM 4314 O O . GLY B 1 196 ? -18.375 8.656 23 1 98.62 196 GLY B O 1
ATOM 4315 N N . GLY B 1 197 ? -18.078 8.906 25.234 1 98.44 197 GLY B N 1
ATOM 4316 C CA . GLY B 1 197 ? -17.266 7.715 25.438 1 98.44 197 GLY B CA 1
ATOM 4317 C C . GLY B 1 197 ? -15.781 7.969 25.281 1 98.44 197 GLY B C 1
ATOM 4318 O O . GLY B 1 197 ? -14.953 7.113 25.609 1 98.44 197 GLY B O 1
ATOM 4319 N N . VAL B 1 198 ? -15.398 9.133 24.672 1 98.31 198 VAL B N 1
ATOM 4320 C CA . VAL B 1 198 ? -14.008 9.555 24.5 1 98.31 198 VAL B CA 1
ATOM 4321 C C . VAL B 1 198 ? -13.766 10.844 25.297 1 98.31 198 VAL B C 1
ATOM 4323 O O . VAL B 1 198 ? -13.016 10.852 26.266 1 98.31 198 VAL B O 1
ATOM 4326 N N . GLU B 1 199 ? -14.422 11.922 25.047 1 98.38 199 GLU B N 1
ATOM 4327 C CA . GLU B 1 199 ? -14.383 13.219 25.719 1 98.38 199 GLU B CA 1
ATOM 4328 C C . GLU B 1 199 ? -13 13.492 26.312 1 98.38 199 GLU B C 1
ATOM 4330 O O . GLU B 1 199 ? -12.859 13.734 27.516 1 98.38 199 GLU B O 1
ATOM 4335 N N . ASP B 1 200 ? -12 13.422 25.406 1 98.62 200 ASP B N 1
ATOM 4336 C CA . ASP B 1 200 ? -10.617 13.648 25.812 1 98.62 200 ASP B CA 1
ATOM 4337 C C . ASP B 1 200 ? -10.398 15.094 26.234 1 98.62 200 ASP B C 1
ATOM 4339 O O . ASP B 1 200 ? -10.422 16 25.391 1 98.62 200 ASP B O 1
ATOM 4343 N N . PRO B 1 201 ? -10.156 15.383 27.484 1 98.31 201 PRO B N 1
ATOM 4344 C CA . PRO B 1 201 ? -10.07 16.766 27.969 1 98.31 201 PRO B CA 1
ATOM 4345 C C . PRO B 1 201 ? -8.797 17.469 27.516 1 98.31 201 PRO B C 1
ATOM 4347 O O . PRO B 1 201 ? -8.68 18.688 27.641 1 98.31 201 PRO B O 1
ATOM 4350 N N . ASP B 1 202 ? -7.887 16.703 27.031 1 98.56 202 ASP B N 1
ATOM 4351 C CA . ASP B 1 202 ? -6.621 17.312 26.625 1 98.56 202 ASP B CA 1
ATOM 4352 C C . ASP B 1 202 ? -6.711 17.859 25.203 1 98.56 202 ASP B C 1
ATOM 4354 O O . ASP B 1 202 ? -5.812 18.578 24.75 1 98.56 202 ASP B O 1
ATOM 4358 N N . VAL B 1 203 ? -7.812 17.562 24.484 1 98.75 203 VAL B N 1
ATOM 4359 C CA . VAL B 1 203 ? -7.977 18.031 23.109 1 98.75 203 VAL B CA 1
ATOM 4360 C C . VAL B 1 203 ? -8.578 19.438 23.109 1 98.75 203 VAL B C 1
ATOM 4362 O O . VAL B 1 203 ? -9.555 19.703 23.812 1 98.75 203 VAL B O 1
ATOM 4365 N N . TYR B 1 204 ? -8 20.344 22.312 1 98.31 204 TYR B N 1
ATOM 4366 C CA . TYR B 1 204 ? -8.477 21.719 22.219 1 98.31 204 TYR B CA 1
ATOM 4367 C C . TYR B 1 204 ? -8.234 22.281 20.828 1 98.31 204 TYR B C 1
ATOM 4369 O O . TYR B 1 204 ? -7.348 21.812 20.109 1 98.31 204 TYR B O 1
ATOM 4377 N N . PRO B 1 205 ? -9.055 23.219 20.406 1 97.88 205 PRO B N 1
ATOM 4378 C CA . PRO B 1 205 ? -8.867 23.812 19.078 1 97.88 205 PRO B CA 1
ATOM 4379 C C . PRO B 1 205 ? -7.695 24.797 19.047 1 97.88 205 PRO B C 1
ATOM 4381 O O . PRO B 1 205 ? -7.461 25.531 20.016 1 97.88 205 PRO B O 1
ATOM 4384 N N . THR B 1 206 ? -6.961 24.734 18.078 1 96.75 206 THR B N 1
ATOM 4385 C CA . THR B 1 206 ? -6.062 25.828 17.703 1 96.75 206 THR B CA 1
ATOM 4386 C C . THR B 1 206 ? -6.512 26.484 16.406 1 96.75 206 THR B C 1
ATOM 4388 O O . THR B 1 206 ? -6.328 25.906 15.32 1 96.75 206 THR B O 1
ATOM 4391 N N . ARG B 1 207 ? -7.062 27.625 16.547 1 96.5 207 ARG B N 1
ATOM 4392 C CA . ARG B 1 207 ? -7.664 28.328 15.422 1 96.5 207 ARG B CA 1
ATOM 4393 C C . ARG B 1 207 ? -6.594 28.812 14.453 1 96.5 207 ARG B C 1
ATOM 4395 O O . ARG B 1 207 ? -5.57 29.359 14.875 1 96.5 207 ARG B O 1
ATOM 4402 N N . GLY B 1 208 ? -6.836 28.516 13.195 1 94.31 208 GLY B N 1
ATOM 4403 C CA . GLY B 1 208 ? -6.035 29.078 12.125 1 94.31 208 GLY B CA 1
ATOM 4404 C C . GLY B 1 208 ? -6.84 29.953 11.172 1 94.31 208 GLY B C 1
ATOM 4405 O O . GLY B 1 208 ? -8.047 29.75 11.016 1 94.31 208 GLY B O 1
ATOM 4406 N N . HIS B 1 209 ? -6.258 30.953 10.664 1 95.06 209 HIS B N 1
ATOM 4407 C CA . HIS B 1 209 ? -6.766 31.797 9.594 1 95.06 209 HIS B CA 1
ATOM 4408 C C . HIS B 1 209 ? -5.777 31.875 8.438 1 95.06 209 HIS B C 1
ATOM 4410 O O . HIS B 1 209 ? -4.617 32.25 8.625 1 95.06 209 HIS B O 1
ATOM 4416 N N . VAL B 1 210 ? -6.219 31.422 7.234 1 95.69 210 VAL B N 1
ATOM 4417 C CA . VAL B 1 210 ? -5.336 31.469 6.074 1 95.69 210 VAL B CA 1
ATOM 4418 C C . VAL B 1 210 ? -6.043 32.156 4.91 1 95.69 210 VAL B C 1
ATOM 4420 O O . VAL B 1 210 ? -7.273 32.25 4.891 1 95.69 210 VAL B O 1
ATOM 4423 N N . VAL B 1 211 ? -5.258 32.688 4.031 1 97.56 211 VAL B N 1
ATOM 4424 C CA . VAL B 1 211 ? -5.746 33.312 2.814 1 97.56 211 VAL B CA 1
ATOM 4425 C C . VAL B 1 211 ? -5.16 32.625 1.591 1 97.56 211 VAL B C 1
ATOM 4427 O O . VAL B 1 211 ? -3.939 32.469 1.48 1 97.56 211 VAL B O 1
ATOM 4430 N N . LEU B 1 212 ? -6.062 32.125 0.741 1 97.81 212 LEU B N 1
ATOM 4431 C CA . LEU B 1 212 ? -5.648 31.547 -0.534 1 97.81 212 LEU B CA 1
ATOM 4432 C C . LEU B 1 212 ? -5.609 32.625 -1.624 1 97.81 212 LEU B C 1
ATOM 4434 O O . LEU B 1 212 ? -6.605 33.281 -1.871 1 97.81 212 LEU B O 1
ATOM 4438 N N . VAL B 1 213 ? -4.434 32.719 -2.254 1 98.5 213 VAL B N 1
ATOM 4439 C CA . VAL B 1 213 ? -4.281 33.781 -3.248 1 98.5 213 VAL B CA 1
ATOM 4440 C C . VAL B 1 213 ? -3.834 33.156 -4.578 1 98.5 213 VAL B C 1
ATOM 4442 O O . VAL B 1 213 ? -3.355 32.031 -4.625 1 98.5 213 VAL B O 1
ATOM 4445 N N . LYS B 1 214 ? -4.047 33.875 -5.629 1 98.31 214 LYS B N 1
ATOM 4446 C CA . LYS B 1 214 ? -3.537 33.531 -6.949 1 98.31 214 LYS B CA 1
ATOM 4447 C C . LYS B 1 214 ? -2.105 34 -7.141 1 98.31 214 LYS B C 1
ATOM 4449 O O . LYS B 1 214 ? -1.859 35.219 -7.211 1 98.31 214 LYS B O 1
ATOM 4454 N N . ALA B 1 215 ? -1.187 33.156 -7.184 1 97.75 215 ALA B N 1
ATOM 4455 C CA . ALA B 1 215 ? 0.22 33.469 -7.43 1 97.75 215 ALA B CA 1
ATOM 4456 C C . ALA B 1 215 ? 0.944 32.25 -8.039 1 97.75 215 ALA B C 1
ATOM 4458 O O . ALA B 1 215 ? 1.867 31.719 -7.43 1 97.75 215 ALA B O 1
ATOM 4459 N N . PRO B 1 216 ? 0.604 31.891 -9.266 1 96.81 216 PRO B N 1
ATOM 4460 C CA . PRO B 1 216 ? 1.101 30.656 -9.867 1 96.81 216 PRO B CA 1
ATOM 4461 C C . PRO B 1 216 ? 2.617 30.656 -10.055 1 96.81 216 PRO B C 1
ATOM 4463 O O . PRO B 1 216 ? 3.217 29.594 -10.258 1 96.81 216 PRO B O 1
ATOM 4466 N N . HIS B 1 217 ? 3.281 31.828 -9.953 1 96.56 217 HIS B N 1
ATOM 4467 C CA . HIS B 1 217 ? 4.723 31.938 -10.141 1 96.56 217 HIS B CA 1
ATOM 4468 C C . HIS B 1 217 ? 5.48 31.484 -8.898 1 96.56 217 HIS B C 1
ATOM 4470 O O . HIS B 1 217 ? 6.695 31.266 -8.945 1 96.56 217 HIS B O 1
ATOM 4476 N N . VAL B 1 218 ? 4.816 31.359 -7.762 1 97.06 218 VAL B N 1
ATOM 4477 C CA . VAL B 1 218 ? 5.441 30.953 -6.508 1 97.06 218 VAL B CA 1
ATOM 4478 C C . VAL B 1 218 ? 5.52 29.422 -6.449 1 97.06 218 VAL B C 1
ATOM 4480 O O . VAL B 1 218 ? 4.5 28.734 -6.543 1 97.06 218 VAL B O 1
ATOM 4483 N N . THR B 1 219 ? 6.742 28.859 -6.238 1 94.44 219 THR B N 1
ATOM 4484 C CA . THR B 1 219 ? 6.91 27.422 -6.289 1 94.44 219 THR B CA 1
ATOM 4485 C C . THR B 1 219 ? 7.66 26.906 -5.055 1 94.44 219 THR B C 1
ATOM 4487 O O . THR B 1 219 ? 7.871 25.703 -4.898 1 94.44 219 THR B O 1
ATOM 4490 N N . GLU B 1 220 ? 8.031 27.797 -4.211 1 96.25 220 GLU B N 1
ATOM 4491 C CA . GLU B 1 220 ? 8.781 27.484 -2.998 1 96.25 220 GLU B CA 1
ATOM 4492 C C . GLU B 1 220 ? 7.969 27.812 -1.748 1 96.25 220 GLU B C 1
ATOM 4494 O O . GLU B 1 220 ? 7.301 28.844 -1.685 1 96.25 220 GLU B O 1
ATOM 4499 N N . THR B 1 221 ? 8.047 26.906 -0.79 1 97.75 221 THR B N 1
ATOM 4500 C CA . THR B 1 221 ? 7.492 27.219 0.521 1 97.75 221 THR B CA 1
ATOM 4501 C C . THR B 1 221 ? 8.445 28.109 1.308 1 97.75 221 THR B C 1
ATOM 4503 O O . THR B 1 221 ? 9.656 27.859 1.336 1 97.75 221 THR B O 1
ATOM 4506 N N . ARG B 1 222 ? 7.926 29.156 1.865 1 97.81 222 ARG B N 1
ATOM 4507 C CA . ARG B 1 222 ? 8.711 30.016 2.748 1 97.81 222 ARG B CA 1
ATOM 4508 C C . ARG B 1 222 ? 8.016 30.203 4.09 1 97.81 222 ARG B C 1
ATOM 4510 O O . ARG B 1 222 ? 6.828 30.531 4.141 1 97.81 222 ARG B O 1
ATOM 4517 N N . ILE B 1 223 ? 8.75 29.953 5.137 1 97.19 223 ILE B N 1
ATOM 4518 C CA . ILE B 1 223 ? 8.211 30.062 6.488 1 97.19 223 ILE B CA 1
ATOM 4519 C C . ILE B 1 223 ? 9.125 30.953 7.336 1 97.19 223 ILE B C 1
ATOM 4521 O O . ILE B 1 223 ? 10.352 30.828 7.277 1 97.19 223 ILE B O 1
ATOM 4525 N N . LEU B 1 224 ? 8.578 31.859 8.047 1 97 224 LEU B N 1
ATOM 4526 C CA . LEU B 1 224 ? 9.273 32.656 9.047 1 97 224 LEU B CA 1
ATOM 4527 C C . LEU B 1 224 ? 8.711 32.406 10.438 1 97 224 LEU B C 1
ATOM 4529 O O . LEU B 1 224 ? 7.555 32.719 10.719 1 97 224 LEU B O 1
ATOM 4533 N N . ASN B 1 225 ? 9.539 31.75 11.195 1 94.94 225 ASN B N 1
ATOM 4534 C CA . ASN B 1 225 ? 9.227 31.656 12.625 1 94.94 225 ASN B CA 1
ATOM 4535 C C . ASN B 1 225 ? 9.625 32.938 13.367 1 94.94 225 ASN B C 1
ATOM 4537 O O . ASN B 1 225 ? 10.758 33.031 13.844 1 94.94 225 ASN B O 1
ATOM 4541 N N . GLY B 1 226 ? 8.68 33.781 13.477 1 92.75 226 GLY B N 1
ATOM 4542 C CA . GLY B 1 226 ? 8.961 35.094 14.047 1 92.75 226 GLY B CA 1
ATOM 4543 C C . GLY B 1 226 ? 8.727 35.156 15.547 1 92.75 226 GLY B C 1
ATOM 4544 O O . GLY B 1 226 ? 8.055 34.281 16.109 1 92.75 226 GLY B O 1
ATOM 4545 N N . LYS B 1 227 ? 9.266 36.188 16.172 1 90.12 227 LYS B N 1
ATOM 4546 C CA . LYS B 1 227 ? 9.133 36.406 17.609 1 90.12 227 LYS B CA 1
ATOM 4547 C C . LYS B 1 227 ? 7.68 36.656 17.984 1 90.12 227 LYS B C 1
ATOM 4549 O O . LYS B 1 227 ? 7.223 36.219 19.047 1 90.12 227 LYS B O 1
ATOM 4554 N N . ASN B 1 228 ? 6.977 37.281 17.109 1 85.19 228 ASN B N 1
ATOM 4555 C CA . ASN B 1 228 ? 5.621 37.719 17.453 1 85.19 228 ASN B CA 1
ATOM 4556 C C . ASN B 1 228 ? 4.574 36.875 16.734 1 85.19 228 ASN B C 1
ATOM 4558 O O . ASN B 1 228 ? 3.461 36.688 17.234 1 85.19 228 ASN B O 1
ATOM 4562 N N . SER B 1 229 ? 4.91 36.5 15.562 1 88.44 229 SER B N 1
ATOM 4563 C CA . SER B 1 229 ? 3.961 35.75 14.773 1 88.44 229 SER B CA 1
ATOM 4564 C C . SER B 1 229 ? 4.68 34.844 13.766 1 88.44 229 SER B C 1
ATOM 4566 O O . SER B 1 229 ? 5.773 35.188 13.305 1 88.44 229 SER B O 1
ATOM 4568 N N . ASP B 1 230 ? 4.02 33.75 13.531 1 91.69 230 ASP B N 1
ATOM 4569 C CA . ASP B 1 230 ? 4.508 32.906 12.445 1 91.69 230 ASP B CA 1
ATOM 4570 C C . ASP B 1 230 ? 3.898 33.344 11.109 1 91.69 230 ASP B C 1
ATOM 4572 O O . ASP B 1 230 ? 2.758 33.812 11.062 1 91.69 230 ASP B O 1
ATOM 4576 N N . THR B 1 231 ? 4.688 33.281 10.055 1 96.19 231 THR B N 1
ATOM 4577 C CA . THR B 1 231 ? 4.262 33.594 8.695 1 96.19 231 THR B CA 1
ATOM 4578 C C . THR B 1 231 ? 4.656 32.5 7.734 1 96.19 231 THR B C 1
ATOM 4580 O O . THR B 1 231 ? 5.777 31.969 7.793 1 96.19 231 THR B O 1
ATOM 4583 N N . TYR B 1 232 ? 3.703 32.031 6.934 1 96.5 232 TYR B N 1
ATOM 4584 C CA . TYR B 1 232 ? 4.074 31.016 5.957 1 96.5 232 TYR B CA 1
ATOM 4585 C C . TYR B 1 232 ? 3.395 31.266 4.617 1 96.5 232 TYR B C 1
ATOM 4587 O O . TYR B 1 232 ? 2.293 31.828 4.566 1 96.5 232 TYR B O 1
ATOM 4595 N N . ILE B 1 233 ? 4.09 31 3.588 1 98.12 233 ILE B N 1
ATOM 4596 C CA . ILE B 1 233 ? 3.666 30.984 2.191 1 98.12 233 ILE B CA 1
ATOM 4597 C C . ILE B 1 233 ? 3.844 29.594 1.608 1 98.12 233 ILE B C 1
ATOM 4599 O O . ILE B 1 233 ? 4.969 29.109 1.464 1 98.12 233 ILE B O 1
ATOM 4603 N N . ILE B 1 234 ? 2.707 28.922 1.265 1 97.75 234 ILE B N 1
ATOM 4604 C CA . ILE B 1 234 ? 2.732 27.531 0.833 1 97.75 234 ILE B CA 1
ATOM 4605 C C . ILE B 1 234 ? 2.002 27.391 -0.501 1 97.75 234 ILE B C 1
ATOM 4607 O O . ILE B 1 234 ? 0.771 27.375 -0.542 1 97.75 234 ILE B O 1
ATOM 4611 N N . PRO B 1 235 ? 2.727 27.25 -1.598 1 97.5 235 PRO B N 1
ATOM 4612 C CA . PRO B 1 235 ? 2.049 26.984 -2.867 1 97.5 235 PRO B CA 1
ATOM 4613 C C . PRO B 1 235 ? 1.416 25.594 -2.914 1 97.5 235 PRO B C 1
ATOM 4615 O O . PRO B 1 235 ? 1.956 24.641 -2.34 1 97.5 235 PRO B O 1
ATOM 4618 N N . ARG B 1 236 ? 0.333 25.469 -3.557 1 96.31 236 ARG B N 1
ATOM 4619 C CA . ARG B 1 236 ? -0.299 24.188 -3.818 1 96.31 236 ARG B CA 1
ATOM 4620 C C . ARG B 1 236 ? -0.025 23.719 -5.246 1 96.31 236 ARG B C 1
ATOM 4622 O O . ARG B 1 236 ? -0.082 24.516 -6.184 1 96.31 236 ARG B O 1
ATOM 4629 N N . PRO B 1 237 ? 0.278 22.484 -5.406 1 95.5 237 PRO B N 1
ATOM 4630 C CA . PRO B 1 237 ? 0.412 21.969 -6.77 1 95.5 237 PRO B CA 1
ATOM 4631 C C . PRO B 1 237 ? -0.911 21.969 -7.531 1 95.5 237 PRO B C 1
ATOM 4633 O O . PRO B 1 237 ? -1.966 22.234 -6.949 1 95.5 237 PRO B O 1
ATOM 4636 N N . LEU B 1 238 ? -0.812 21.766 -8.93 1 94.69 238 LEU B N 1
ATOM 4637 C CA . LEU B 1 238 ? -1.961 21.641 -9.82 1 94.69 238 LEU B CA 1
ATOM 4638 C C . LEU B 1 238 ? -2.762 22.938 -9.852 1 94.69 238 LEU B C 1
ATOM 4640 O O . LEU B 1 238 ? -3.992 22.922 -9.805 1 94.69 238 LEU B O 1
ATOM 4644 N N . ASN B 1 239 ? -2.043 23.953 -9.789 1 93.31 239 ASN B N 1
ATOM 4645 C CA . ASN B 1 239 ? -2.623 25.297 -9.859 1 93.31 239 ASN B CA 1
ATOM 4646 C C . ASN B 1 239 ? -3.629 25.531 -8.742 1 93.31 239 ASN B C 1
ATOM 4648 O O . ASN B 1 239 ? -4.695 26.109 -8.969 1 93.31 239 ASN B O 1
ATOM 4652 N N . GLY B 1 240 ? -3.295 25.078 -7.555 1 95.06 240 GLY B N 1
ATOM 4653 C CA . GLY B 1 240 ? -4.207 25.156 -6.426 1 95.06 240 GLY B CA 1
ATOM 4654 C C . GLY B 1 240 ? -4.102 26.453 -5.652 1 95.06 240 GLY B C 1
ATOM 4655 O O . GLY B 1 240 ? -4.742 26.609 -4.613 1 95.06 240 GLY B O 1
ATOM 4656 N N . GLY B 1 241 ? -3.279 27.406 -6.164 1 97.19 241 GLY B N 1
ATOM 4657 C CA . GLY B 1 241 ? -3.072 28.656 -5.461 1 97.19 241 GLY B CA 1
ATOM 4658 C C . GLY B 1 241 ? -1.962 28.594 -4.43 1 97.19 241 GLY B C 1
ATOM 4659 O O . GLY B 1 241 ? -1.199 27.625 -4.395 1 97.19 241 GLY B O 1
ATOM 4660 N N . VAL B 1 242 ? -1.846 29.672 -3.691 1 98.12 242 VAL B N 1
ATOM 4661 C CA . VAL B 1 242 ? -0.822 29.781 -2.658 1 98.12 242 VAL B CA 1
ATOM 4662 C C . VAL B 1 242 ? -1.473 30.141 -1.32 1 98.12 242 VAL B C 1
ATOM 4664 O O . VAL B 1 242 ? -2.203 31.125 -1.219 1 98.12 242 VAL B O 1
ATOM 4667 N N . ILE B 1 243 ? -1.205 29.312 -0.349 1 97.94 243 ILE B N 1
ATOM 4668 C CA . ILE B 1 243 ? -1.729 29.562 0.989 1 97.94 243 ILE B CA 1
ATOM 4669 C C . ILE B 1 243 ? -0.827 30.547 1.722 1 97.94 243 ILE B C 1
ATOM 4671 O O . ILE B 1 243 ? 0.376 30.312 1.859 1 97.94 243 ILE B O 1
ATOM 4675 N N . CYS B 1 244 ? -1.401 31.594 2.129 1 98.19 244 CYS B N 1
ATOM 4676 C CA . CYS B 1 244 ? -0.727 32.594 2.973 1 98.19 244 CYS B CA 1
ATOM 4677 C C . CYS B 1 244 ? -1.241 32.531 4.406 1 98.19 244 CYS B C 1
ATOM 4679 O O . CYS B 1 244 ? -2.449 32.562 4.637 1 98.19 244 CYS B O 1
ATOM 4681 N N . GLY B 1 245 ? -0.254 32.375 5.297 1 95.06 245 GLY B N 1
ATOM 4682 C CA . GLY B 1 245 ? -0.655 32.281 6.691 1 95.06 245 GLY B CA 1
ATOM 4683 C C . GLY B 1 245 ? 0.387 32.844 7.645 1 95.06 245 GLY B C 1
ATOM 4684 O O . GLY B 1 245 ? 1.48 33.219 7.219 1 95.06 245 GLY B O 1
ATOM 4685 N N . GLY B 1 246 ? 0.403 32.875 8.938 1 84.06 246 GLY B N 1
ATOM 4686 C CA . GLY B 1 246 ? -0.958 32.688 9.414 1 84.06 246 GLY B CA 1
ATOM 4687 C C . GLY B 1 246 ? -1.101 32.875 10.914 1 84.06 246 GLY B C 1
ATOM 4688 O O . GLY B 1 246 ? -0.332 33.625 11.516 1 84.06 246 GLY B O 1
ATOM 4689 N N . PHE B 1 247 ? -2.154 32.438 11.516 1 88.5 247 PHE B N 1
ATOM 4690 C CA . PHE B 1 247 ? -2.447 32.531 12.945 1 88.5 247 PHE B CA 1
ATOM 4691 C C . PHE B 1 247 ? -2.514 31.156 13.586 1 88.5 247 PHE B C 1
ATOM 4693 O O . PHE B 1 247 ? -2.943 30.188 12.953 1 88.5 247 PHE B O 1
ATOM 4700 N N . MET B 1 248 ? -1.979 30.969 14.75 1 90.75 248 MET B N 1
ATOM 4701 C CA . MET B 1 248 ? -2.15 29.844 15.664 1 90.75 248 MET B CA 1
ATOM 4702 C C . MET B 1 248 ? -2.674 30.297 17.016 1 90.75 248 MET B C 1
ATOM 4704 O O . MET B 1 248 ? -1.916 30.828 17.828 1 90.75 248 MET B O 1
ATOM 4708 N N . GLN B 1 249 ? -3.965 30.062 17.219 1 94.75 249 GLN B N 1
ATOM 4709 C CA . GLN B 1 249 ? -4.617 30.609 18.406 1 94.75 249 GLN B CA 1
ATOM 4710 C C . GLN B 1 249 ? -5.234 29.5 19.25 1 94.75 249 GLN B C 1
ATOM 4712 O O . GLN B 1 249 ? -6.391 29.125 19.047 1 94.75 249 GLN B O 1
ATOM 4717 N N . PRO B 1 250 ? -4.477 28.984 20.219 1 95.88 250 PRO B N 1
ATOM 4718 C CA . PRO B 1 250 ? -4.957 27.875 21.047 1 95.88 250 PRO B CA 1
ATOM 4719 C C . PRO B 1 250 ? -6.207 28.25 21.844 1 95.88 250 PRO B C 1
ATOM 4721 O O . PRO B 1 250 ? -6.301 29.359 22.375 1 95.88 250 PRO B O 1
ATOM 4724 N N . GLY B 1 251 ? -7.117 27.344 21.875 1 96.88 251 GLY B N 1
ATOM 4725 C CA . GLY B 1 251 ? -8.305 27.5 22.703 1 96.88 251 GLY B CA 1
ATOM 4726 C C . GLY B 1 251 ? -9.344 28.422 22.094 1 96.88 251 GLY B C 1
ATOM 4727 O O . GLY B 1 251 ? -10.328 28.766 22.75 1 96.88 251 GLY B O 1
ATOM 4728 N N . ASN B 1 252 ? -9.133 28.844 20.922 1 96.88 252 ASN B N 1
ATOM 4729 C CA . ASN B 1 252 ? -10.023 29.797 20.25 1 96.88 252 ASN B CA 1
ATOM 4730 C C . ASN B 1 252 ? -10.984 29.078 19.297 1 96.88 252 ASN B C 1
ATOM 4732 O O . ASN B 1 252 ? -10.555 28.453 18.328 1 96.88 252 ASN B O 1
ATOM 4736 N N . TRP B 1 253 ? -12.273 29.141 19.5 1 96.38 253 TRP B N 1
ATOM 4737 C CA . TRP B 1 253 ? -13.297 28.453 18.719 1 96.38 253 TRP B CA 1
ATOM 4738 C C . TRP B 1 253 ? -13.969 29.406 17.734 1 96.38 253 TRP B C 1
ATOM 4740 O O . TRP B 1 253 ? -14.992 29.062 17.125 1 96.38 253 TRP B O 1
ATOM 4750 N N . ASP B 1 254 ? -13.383 30.656 17.594 1 96.69 254 ASP B N 1
ATOM 4751 C CA . ASP B 1 254 ? -13.992 31.672 16.734 1 96.69 254 ASP B CA 1
ATOM 4752 C C . ASP B 1 254 ? -13.969 31.219 15.266 1 96.69 254 ASP B C 1
ATOM 4754 O O . ASP B 1 254 ? -12.898 31.031 14.688 1 96.69 254 ASP B O 1
ATOM 4758 N N . ARG B 1 255 ? -15.117 31.109 14.609 1 95.44 255 ARG B N 1
ATOM 4759 C CA . ARG B 1 255 ? -15.266 30.609 13.25 1 95.44 255 ARG B CA 1
ATOM 4760 C C . ARG B 1 255 ? -15.234 31.75 12.242 1 95.44 255 ARG B C 1
ATOM 4762 O O . ARG B 1 255 ? -15.227 31.516 11.031 1 95.44 255 ARG B O 1
ATOM 4769 N N . GLU B 1 256 ? -15.188 32.906 12.695 1 95.25 256 GLU B N 1
ATOM 4770 C CA . GLU B 1 256 ? -15.406 34.062 11.828 1 95.25 256 GLU B CA 1
ATOM 4771 C C . GLU B 1 256 ? -14.109 34.5 11.156 1 95.25 256 GLU B C 1
ATOM 4773 O O . GLU B 1 256 ? -13.039 34.438 11.758 1 95.25 256 GLU B O 1
ATOM 4778 N N . ILE B 1 257 ? -14.25 35 9.969 1 95.5 257 ILE B N 1
ATOM 4779 C CA . ILE B 1 257 ? -13.164 35.656 9.25 1 95.5 257 ILE B CA 1
ATOM 4780 C C . ILE B 1 257 ? -13.078 37.125 9.656 1 95.5 257 ILE B C 1
ATOM 4782 O O . ILE B 1 257 ? -14.07 37.844 9.578 1 95.5 257 ILE B O 1
ATOM 4786 N N . HIS B 1 258 ? -11.953 37.5 10.07 1 96 258 HIS B N 1
ATOM 4787 C CA . HIS B 1 258 ? -11.75 38.906 10.438 1 96 258 HIS B CA 1
ATOM 4788 C C . HIS B 1 258 ? -10.898 39.625 9.406 1 96 258 HIS B C 1
ATOM 4790 O O . HIS B 1 258 ? -9.734 39.281 9.195 1 96 258 HIS B O 1
ATOM 4796 N N . PRO B 1 259 ? -11.43 40.625 8.812 1 96.38 259 PRO B N 1
ATOM 4797 C CA . PRO B 1 259 ? -10.703 41.344 7.766 1 96.38 259 PRO B CA 1
ATOM 4798 C C . PRO B 1 259 ? -9.344 41.844 8.234 1 96.38 259 PRO B C 1
ATOM 4800 O O . PRO B 1 259 ? -8.391 41.906 7.441 1 96.38 259 PRO B O 1
ATOM 4803 N N . GLU B 1 260 ? -9.25 42.219 9.461 1 96.25 260 GLU B N 1
ATOM 4804 C CA . GLU B 1 260 ? -7.973 42.719 9.984 1 96.25 260 GLU B CA 1
ATOM 4805 C C . GLU B 1 260 ? -6.918 41.594 9.977 1 96.25 260 GLU B C 1
ATOM 4807 O O . GLU B 1 260 ? -5.73 41.875 9.766 1 96.25 260 GLU B O 1
ATOM 4812 N N . ASP B 1 261 ? -7.41 40.438 10.289 1 95.81 261 ASP B N 1
ATOM 4813 C CA . ASP B 1 261 ? -6.496 39.281 10.242 1 95.81 261 ASP B CA 1
ATOM 4814 C C . ASP B 1 261 ? -6.035 39.031 8.812 1 95.81 261 ASP B C 1
ATOM 4816 O O . ASP B 1 261 ? -4.863 38.719 8.578 1 95.81 261 ASP B O 1
ATOM 4820 N N . THR B 1 262 ? -6.93 39.125 7.82 1 97.5 262 THR B N 1
ATOM 4821 C CA . THR B 1 262 ? -6.594 38.938 6.41 1 97.5 262 THR B CA 1
ATOM 4822 C C . THR B 1 262 ? -5.531 39.969 5.98 1 97.5 262 THR B C 1
ATOM 4824 O O . THR B 1 262 ? -4.531 39.594 5.363 1 97.5 262 THR B O 1
ATOM 4827 N N . LEU B 1 263 ? -5.75 41.125 6.355 1 97.44 263 LEU B N 1
ATOM 4828 C CA . LEU B 1 263 ? -4.801 42.188 5.992 1 97.44 263 LEU B CA 1
ATOM 4829 C C . LEU B 1 263 ? -3.441 41.938 6.637 1 97.44 263 LEU B C 1
ATOM 4831 O O . LEU B 1 263 ? -2.4 42.125 6.008 1 97.44 263 LEU B O 1
ATOM 4835 N N . ASP B 1 264 ? -3.488 41.594 7.918 1 97.38 264 ASP B N 1
ATOM 4836 C CA . ASP B 1 264 ? -2.252 41.281 8.625 1 97.38 264 ASP B CA 1
ATOM 4837 C C . ASP B 1 264 ? -1.474 40.188 7.922 1 97.38 264 ASP B C 1
ATOM 4839 O O . ASP B 1 264 ? -0.259 40.281 7.738 1 97.38 264 ASP B O 1
ATOM 4843 N N . ILE B 1 265 ? -2.162 39.156 7.492 1 97.88 265 ILE B N 1
ATOM 4844 C CA . ILE B 1 265 ? -1.555 38 6.801 1 97.88 265 ILE B CA 1
ATOM 4845 C C . ILE B 1 265 ? -0.927 38.469 5.492 1 97.88 265 ILE B C 1
ATOM 4847 O O . ILE B 1 265 ? 0.226 38.156 5.195 1 97.88 265 ILE B O 1
ATOM 4851 N N . LEU B 1 266 ? -1.662 39.25 4.703 1 98.44 266 LEU B N 1
ATOM 4852 C CA . LEU B 1 266 ? -1.179 39.688 3.402 1 98.44 266 LEU B CA 1
ATOM 4853 C C . LEU B 1 266 ? 0.023 40.625 3.561 1 98.44 266 LEU B C 1
ATOM 4855 O O . LEU B 1 266 ? 0.957 40.562 2.756 1 98.44 266 LEU B O 1
ATOM 4859 N N . LYS B 1 267 ? 0.03 41.406 4.613 1 97.88 267 LYS B N 1
ATOM 4860 C CA . LYS B 1 267 ? 1.16 42.281 4.883 1 97.88 267 LYS B CA 1
ATOM 4861 C C . LYS B 1 267 ? 2.414 41.5 5.227 1 97.88 267 LYS B C 1
ATOM 4863 O O . LYS B 1 267 ? 3.482 41.719 4.656 1 97.88 267 LYS B O 1
ATOM 4868 N N . ARG B 1 268 ? 2.299 40.594 6.145 1 97.25 268 ARG B N 1
ATOM 4869 C CA . ARG B 1 268 ? 3.447 39.812 6.598 1 97.25 268 ARG B CA 1
ATOM 4870 C C . ARG B 1 268 ? 3.992 38.938 5.48 1 97.25 268 ARG B C 1
ATOM 4872 O O . ARG B 1 268 ? 5.207 38.812 5.312 1 97.25 268 ARG B O 1
ATOM 4879 N N . THR B 1 269 ? 3.084 38.344 4.684 1 98.06 269 THR B N 1
ATOM 4880 C CA . THR B 1 269 ? 3.537 37.469 3.627 1 98.06 269 THR B CA 1
ATOM 4881 C C . THR B 1 269 ? 4.176 38.25 2.486 1 98.06 269 THR B C 1
ATOM 4883 O O . THR B 1 269 ? 5.16 37.812 1.895 1 98.06 269 THR B O 1
ATOM 4886 N N . SER B 1 270 ? 3.637 39.406 2.18 1 97.56 270 SER B N 1
ATOM 4887 C CA . SER B 1 270 ? 4.246 40.281 1.161 1 97.56 270 SER B CA 1
ATOM 4888 C C . SER B 1 270 ? 5.629 40.75 1.597 1 97.56 270 SER B C 1
ATOM 4890 O O . SER B 1 270 ? 6.52 40.938 0.763 1 97.56 270 SER B O 1
ATOM 4892 N N . ALA B 1 271 ? 5.789 40.969 2.883 1 96 271 ALA B N 1
ATOM 4893 C CA . ALA B 1 271 ? 7.09 41.344 3.408 1 96 271 ALA B CA 1
ATOM 4894 C C . ALA B 1 271 ? 8.086 40.188 3.342 1 96 271 ALA B C 1
ATOM 4896 O O . ALA B 1 271 ? 9.258 40.406 3.014 1 96 271 ALA B O 1
ATOM 4897 N N . LEU B 1 272 ? 7.641 39.062 3.666 1 96.5 272 LEU B N 1
ATOM 4898 C CA . LEU B 1 272 ? 8.492 37.875 3.67 1 96.5 272 LEU B CA 1
ATOM 4899 C C . LEU B 1 272 ? 8.914 37.5 2.254 1 96.5 272 LEU B C 1
ATOM 4901 O O . LEU B 1 272 ? 10.039 37.031 2.035 1 96.5 272 LEU B O 1
ATOM 4905 N N . MET B 1 273 ? 8 37.688 1.285 1 97.44 273 MET B N 1
ATOM 4906 C CA . MET B 1 273 ? 8.234 37.375 -0.122 1 97.44 273 MET B CA 1
ATOM 4907 C C . MET B 1 273 ? 7.754 38.5 -1.02 1 97.44 273 MET B C 1
ATOM 4909 O O . MET B 1 273 ? 6.641 38.438 -1.543 1 97.44 273 MET B O 1
ATOM 4913 N N . PRO B 1 274 ? 8.586 39.375 -1.23 1 96.12 274 PRO B N 1
ATOM 4914 C CA . PRO B 1 274 ? 8.172 40.562 -1.976 1 96.12 274 PRO B CA 1
ATOM 4915 C C . PRO B 1 274 ? 7.66 40.25 -3.377 1 96.12 274 PRO B C 1
ATOM 4917 O O . PRO B 1 274 ? 6.809 40.969 -3.908 1 96.12 274 PRO B O 1
ATOM 4920 N N . GLU B 1 275 ? 8.133 39.156 -3.941 1 96.44 275 GLU B N 1
ATOM 4921 C CA . GLU B 1 275 ? 7.719 38.781 -5.293 1 96.44 275 GLU B CA 1
ATOM 4922 C C . GLU B 1 275 ? 6.344 38.125 -5.285 1 96.44 275 GLU B C 1
ATOM 4924 O O . GLU B 1 275 ? 5.754 37.906 -6.344 1 96.44 275 GLU B O 1
ATOM 4929 N N . LEU B 1 276 ? 5.738 37.812 -4.148 1 97.88 276 LEU B N 1
ATOM 4930 C CA . LEU B 1 276 ? 4.453 37.125 -4.027 1 97.88 276 LEU B CA 1
ATOM 4931 C C . LEU B 1 276 ? 3.373 37.875 -4.816 1 97.88 276 LEU B C 1
ATOM 4933 O O . LEU B 1 276 ? 2.596 37.25 -5.539 1 97.88 276 LEU B O 1
ATOM 4937 N N . PHE B 1 277 ? 3.352 39.156 -4.664 1 97.62 277 PHE B N 1
ATOM 4938 C CA . PHE B 1 277 ? 2.373 39.969 -5.375 1 97.62 277 PHE B CA 1
ATOM 4939 C C . PHE B 1 277 ? 3.062 40.906 -6.34 1 97.62 277 PHE B C 1
ATOM 4941 O O . PHE B 1 277 ? 2.605 42.062 -6.531 1 97.62 277 PHE B O 1
ATOM 4948 N N . HIS B 1 278 ? 4.188 40.5 -6.816 1 96.81 278 HIS B N 1
ATOM 4949 C CA . HIS B 1 278 ? 4.93 41.219 -7.855 1 96.81 278 HIS B CA 1
ATOM 4950 C C . HIS B 1 278 ? 5.34 42.594 -7.387 1 96.81 278 HIS B C 1
ATOM 4952 O O . HIS B 1 278 ? 5.262 43.562 -8.156 1 96.81 278 HIS B O 1
ATOM 4958 N N . GLY B 1 279 ? 5.625 42.75 -6.145 1 95.56 279 GLY B N 1
ATOM 4959 C CA . GLY B 1 279 ? 6.152 44 -5.578 1 95.56 279 GLY B CA 1
ATOM 4960 C C . GLY B 1 279 ? 5.078 45 -5.266 1 95.56 279 GLY B C 1
ATOM 4961 O O . GLY B 1 279 ? 5.379 46.125 -4.852 1 95.56 279 GLY B O 1
ATOM 4962 N N . LYS B 1 280 ? 3.834 44.656 -5.328 1 96.62 280 LYS B N 1
ATOM 4963 C CA . LYS B 1 280 ? 2.738 45.594 -5.164 1 96.62 280 LYS B CA 1
ATOM 4964 C C . LYS B 1 280 ? 2.264 45.656 -3.713 1 96.62 280 LYS B C 1
ATOM 4966 O O . LYS B 1 280 ? 1.395 46.438 -3.363 1 96.62 280 LYS B O 1
ATOM 4971 N N . GLY B 1 281 ? 2.834 44.781 -2.906 1 96.06 281 GLY B N 1
ATOM 4972 C CA . GLY B 1 281 ? 2.396 44.719 -1.521 1 96.06 281 GLY B CA 1
ATOM 4973 C C . GLY B 1 281 ? 1.054 44.062 -1.346 1 96.06 281 GLY B C 1
ATOM 4974 O O . GLY B 1 281 ? 0.559 43.406 -2.268 1 96.06 281 GLY B O 1
ATOM 4975 N N . PRO B 1 282 ? 0.473 44.125 -0.121 1 97.12 282 PRO B N 1
ATOM 4976 C CA . PRO B 1 282 ? -0.771 43.406 0.176 1 97.12 282 PRO B CA 1
ATOM 4977 C C . PRO B 1 282 ? -1.916 43.812 -0.753 1 97.12 282 PRO B C 1
ATOM 4979 O O . PRO B 1 282 ? -2.805 43 -1.023 1 97.12 282 PRO B O 1
ATOM 4982 N N . GLU B 1 283 ? -1.876 44.938 -1.271 1 95.62 283 GLU B N 1
ATOM 4983 C CA . GLU B 1 283 ? -2.934 45.469 -2.141 1 95.62 283 GLU B CA 1
ATOM 4984 C C . GLU B 1 283 ? -2.936 44.719 -3.484 1 95.62 283 GLU B C 1
ATOM 4986 O O . GLU B 1 283 ? -3.938 44.75 -4.203 1 95.62 283 GLU B O 1
ATOM 4991 N N . GLY B 1 284 ? -1.904 44.156 -3.828 1 97 284 GLY B N 1
ATOM 4992 C CA . GLY B 1 284 ? -1.794 43.438 -5.09 1 97 284 GLY B CA 1
ATOM 4993 C C . GLY B 1 284 ? -2.326 42.031 -5.023 1 97 284 GLY B C 1
ATOM 4994 O O . GLY B 1 284 ? -2.395 41.344 -6.043 1 97 284 GLY B O 1
ATOM 4995 N N . ALA B 1 285 ? -2.789 41.656 -3.906 1 97.88 285 ALA B N 1
ATOM 4996 C CA . ALA B 1 285 ? -3.205 40.281 -3.711 1 97.88 285 ALA B CA 1
ATOM 4997 C C . ALA B 1 285 ? -4.508 40 -4.449 1 97.88 285 ALA B C 1
ATOM 4999 O O . ALA B 1 285 ? -5.473 40.75 -4.344 1 97.88 285 ALA B O 1
ATOM 5000 N N . GLU B 1 286 ? -4.535 38.969 -5.238 1 98.19 286 GLU B N 1
ATOM 5001 C CA . GLU B 1 286 ? -5.77 38.406 -5.777 1 98.19 286 GLU B CA 1
ATOM 5002 C C . GLU B 1 286 ? -6.258 37.219 -4.926 1 98.19 286 GLU B C 1
ATOM 5004 O O . GLU B 1 286 ? -5.828 36.094 -5.121 1 98.19 286 GLU B O 1
ATOM 5009 N N . ILE B 1 287 ? -7.195 37.531 -4.051 1 98.12 287 ILE B N 1
ATOM 5010 C CA . ILE B 1 287 ? -7.656 36.562 -3.068 1 98.12 287 ILE B CA 1
ATOM 5011 C C . ILE B 1 287 ? -8.633 35.594 -3.727 1 98.12 287 ILE B C 1
ATOM 5013 O O . ILE B 1 287 ? -9.586 36 -4.383 1 98.12 287 ILE B O 1
ATOM 5017 N N . ILE B 1 288 ? -8.352 34.344 -3.592 1 97.62 288 ILE B N 1
ATOM 5018 C CA . ILE B 1 288 ? -9.242 33.281 -4.066 1 97.62 288 ILE B CA 1
ATOM 5019 C C . ILE B 1 288 ? -10.219 32.906 -2.961 1 97.62 288 ILE B C 1
ATOM 5021 O O . ILE B 1 288 ? -11.414 32.75 -3.213 1 97.62 288 ILE B O 1
ATOM 5025 N N . GLN B 1 289 ? -9.695 32.75 -1.734 1 96 289 GLN B N 1
ATOM 5026 C CA . GLN B 1 289 ? -10.523 32.312 -0.615 1 96 289 GLN B CA 1
ATOM 5027 C C . GLN B 1 289 ? -9.883 32.688 0.72 1 96 289 GLN B C 1
ATOM 5029 O O . GLN B 1 289 ? -8.664 32.719 0.843 1 96 289 GLN B O 1
ATOM 5034 N N . GLU B 1 290 ? -10.664 33.094 1.682 1 96.19 290 GLU B N 1
ATOM 5035 C CA . GLU B 1 290 ? -10.281 33.219 3.084 1 96.19 290 GLU B CA 1
ATOM 5036 C C . GLU B 1 290 ? -10.859 32.094 3.92 1 96.19 290 GLU B C 1
ATOM 5038 O O . GLU B 1 290 ? -12.031 31.734 3.766 1 96.19 290 GLU B O 1
ATOM 5043 N N . CYS B 1 291 ? -10.016 31.5 4.766 1 93.75 291 CYS B N 1
ATOM 5044 C CA . CYS B 1 291 ? -10.477 30.297 5.453 1 93.75 291 CYS B CA 1
ATOM 5045 C C . CYS B 1 291 ? -10.086 30.328 6.926 1 93.75 291 CYS B C 1
ATOM 5047 O O . CYS B 1 291 ? -8.992 30.781 7.27 1 93.75 291 CYS B O 1
ATOM 5049 N N . VAL B 1 292 ? -10.992 29.922 7.73 1 95 292 VAL B N 1
ATOM 5050 C CA . VAL B 1 292 ? -10.734 29.656 9.141 1 95 292 VAL B CA 1
ATOM 5051 C C . VAL B 1 292 ? -10.93 28.172 9.43 1 95 292 VAL B C 1
ATOM 5053 O O . VAL B 1 292 ? -11.805 27.531 8.852 1 95 292 VAL B O 1
ATOM 5056 N N . GLY B 1 293 ? -10.062 27.609 10.242 1 94.31 293 GLY B N 1
ATOM 5057 C CA . GLY B 1 293 ? -10.172 26.219 10.664 1 94.31 293 GLY B CA 1
ATOM 5058 C C . GLY B 1 293 ? -9.633 25.969 12.062 1 94.31 293 GLY B C 1
ATOM 5059 O O . GLY B 1 293 ? -9.055 26.875 12.672 1 94.31 293 GLY B O 1
ATOM 5060 N N . PHE B 1 294 ? -9.883 24.797 12.547 1 96.88 294 PHE B N 1
ATOM 5061 C CA . PHE B 1 294 ? -9.461 24.422 13.891 1 96.88 294 PHE B CA 1
ATOM 5062 C C . PHE B 1 294 ? -8.516 23.234 13.852 1 96.88 294 PHE B C 1
ATOM 5064 O O . PHE B 1 294 ? -8.93 22.109 13.555 1 96.88 294 PHE B O 1
ATOM 5071 N N . ARG B 1 295 ? -7.242 23.484 14.172 1 96.5 295 ARG B N 1
ATOM 5072 C CA . ARG B 1 295 ? -6.316 22.359 14.344 1 96.5 295 ARG B CA 1
ATOM 5073 C C . ARG B 1 295 ? -6.699 21.516 15.555 1 96.5 295 ARG B C 1
ATOM 5075 O O . ARG B 1 295 ? -7.051 22.062 16.609 1 96.5 295 ARG B O 1
ATOM 5082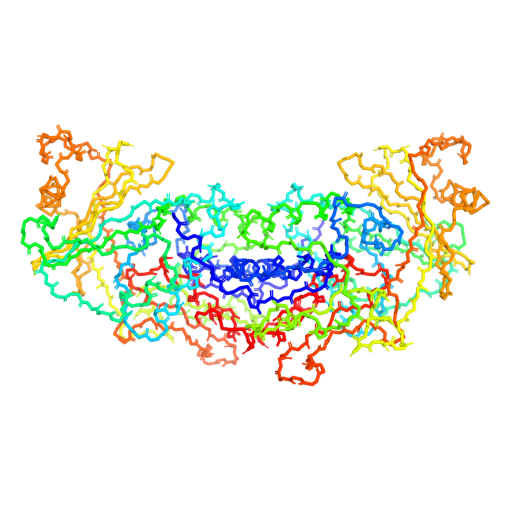 N N . PRO B 1 296 ? -6.711 20.188 15.336 1 97.94 296 PRO B N 1
ATOM 5083 C CA . PRO B 1 296 ? -7.016 19.297 16.469 1 97.94 296 PRO B CA 1
ATOM 5084 C C . PRO B 1 296 ? -5.824 19.109 17.406 1 97.94 296 PRO B C 1
ATOM 5086 O O . PRO B 1 296 ? -5.246 18.016 17.453 1 97.94 296 PRO B O 1
ATOM 5089 N N . SER B 1 297 ? -5.566 20.125 18.234 1 97.94 297 SER B N 1
ATOM 5090 C CA . SER B 1 297 ? -4.43 20.062 19.156 1 97.94 297 SER B CA 1
ATOM 5091 C C . SER B 1 297 ? -4.75 19.219 20.375 1 97.94 297 SER B C 1
ATOM 5093 O O . SER B 1 297 ? -5.918 19 20.703 1 97.94 297 SER B O 1
ATOM 5095 N N . ARG B 1 298 ? -3.697 18.734 21.031 1 98.19 298 ARG B N 1
ATOM 5096 C CA . ARG B 1 298 ? -3.85 17.953 22.25 1 98.19 298 ARG B CA 1
ATOM 5097 C C . ARG B 1 298 ? -2.668 18.172 23.188 1 98.19 298 ARG B C 1
ATOM 5099 O O . ARG B 1 298 ? -1.514 18.141 22.766 1 98.19 298 ARG B O 1
ATOM 5106 N N . LYS B 1 299 ? -3.023 18.406 24.453 1 97.25 299 LYS B N 1
ATOM 5107 C CA . LYS B 1 299 ? -1.963 18.438 25.469 1 97.25 299 LYS B CA 1
ATOM 5108 C C . LYS B 1 299 ? -1.257 17.078 25.547 1 97.25 299 LYS B C 1
ATOM 5110 O O . LYS B 1 299 ? -1.908 16.047 25.625 1 97.25 299 LYS B O 1
ATOM 5115 N N . GLY B 1 300 ? 0.046 17.156 25.422 1 94.81 300 GLY B N 1
ATOM 5116 C CA . GLY B 1 300 ? 0.808 15.914 25.484 1 94.81 300 GLY B CA 1
ATOM 5117 C C . GLY B 1 300 ? 1.054 15.305 24.109 1 94.81 300 GLY B C 1
ATOM 5118 O O . GLY B 1 300 ? 1.73 14.281 24 1 94.81 300 GLY B O 1
ATOM 5119 N N . GLY B 1 301 ? 0.53 15.914 23.078 1 95.88 301 GLY B N 1
ATOM 5120 C CA . GLY B 1 301 ? 0.766 15.445 21.734 1 95.88 301 GLY B CA 1
ATOM 5121 C C . GLY B 1 301 ? -0.322 14.516 21.219 1 95.88 301 GLY B C 1
ATOM 5122 O O . GLY B 1 301 ? -1.299 14.25 21.922 1 95.88 301 GLY B O 1
ATOM 5123 N N . ALA B 1 302 ? -0.118 14.016 20.078 1 97.69 302 ALA B N 1
ATOM 5124 C CA . ALA B 1 302 ? -1.114 13.164 19.438 1 97.69 302 ALA B CA 1
ATOM 5125 C C . ALA B 1 302 ? -1.304 11.859 20.203 1 97.69 302 ALA B C 1
ATOM 5127 O O . ALA B 1 302 ? -0.354 11.344 20.797 1 97.69 302 ALA B O 1
ATOM 5128 N N . ARG B 1 303 ? -2.49 11.375 20.203 1 98.25 303 ARG B N 1
ATOM 5129 C CA . ARG B 1 303 ? -2.838 10.117 20.844 1 98.25 303 ARG B CA 1
ATOM 5130 C C . ARG B 1 303 ? -3.029 9.008 19.828 1 98.25 303 ARG B C 1
ATOM 5132 O O . ARG B 1 303 ? -3.947 9.062 19 1 98.25 303 ARG B O 1
ATOM 5139 N N . VAL B 1 304 ? -2.137 8.039 19.75 1 98.5 304 VAL B N 1
ATOM 5140 C CA . VAL B 1 304 ? -2.248 6.781 19.016 1 98.5 304 VAL B CA 1
ATOM 5141 C C . VAL B 1 304 ? -2.143 5.605 19.984 1 98.5 304 VAL B C 1
ATOM 5143 O O . VAL B 1 304 ? -1.05 5.273 20.453 1 98.5 304 VAL B O 1
ATOM 5146 N N . GLU B 1 305 ? -3.318 5.027 20.219 1 98.31 305 GLU B N 1
ATOM 5147 C CA . GLU B 1 305 ? -3.365 4.105 21.344 1 98.31 305 GLU B CA 1
ATOM 5148 C C . GLU B 1 305 ? -4.477 3.072 21.172 1 98.31 305 GLU B C 1
ATOM 5150 O O . GLU B 1 305 ? -5.562 3.396 20.688 1 98.31 305 GLU B O 1
ATOM 5155 N N . LEU B 1 306 ? -4.145 1.845 21.562 1 98.12 306 LEU B N 1
ATOM 5156 C CA . LEU B 1 306 ? -5.152 0.791 21.609 1 98.12 306 LEU B CA 1
ATOM 5157 C C . LEU B 1 306 ? -5.977 0.886 22.891 1 98.12 306 LEU B C 1
ATOM 5159 O O . LEU B 1 306 ? -5.426 1.057 23.984 1 98.12 306 LEU B O 1
ATOM 5163 N N . ASP B 1 307 ? -7.219 0.91 22.75 1 98.19 307 ASP B N 1
ATOM 5164 C CA . ASP B 1 307 ? -8.234 0.972 23.797 1 98.19 307 ASP B CA 1
ATOM 5165 C C . ASP B 1 307 ? -9.375 -0.008 23.516 1 98.19 307 ASP B C 1
ATOM 5167 O O . ASP B 1 307 ? -9.211 -0.949 22.75 1 98.19 307 ASP B O 1
ATOM 5171 N N . VAL B 1 308 ? -10.547 0.111 24.203 1 98.12 308 VAL B N 1
ATOM 5172 C CA . VAL B 1 308 ? -11.734 -0.709 24 1 98.12 308 VAL B CA 1
ATOM 5173 C C . VAL B 1 308 ? -12.977 0.181 23.953 1 98.12 308 VAL B C 1
ATOM 5175 O O . VAL B 1 308 ? -13.078 1.158 24.703 1 98.12 308 VAL B O 1
ATOM 5178 N N . VAL B 1 309 ? -13.852 -0.164 23.078 1 98.38 309 VAL B N 1
ATOM 5179 C CA . VAL B 1 309 ? -15.109 0.57 23.062 1 98.38 309 VAL B CA 1
ATOM 5180 C C . VAL B 1 309 ? -15.82 0.413 24.406 1 98.38 309 VAL B C 1
ATOM 5182 O O . VAL B 1 309 ? -16.047 -0.708 24.859 1 98.38 309 VAL B O 1
ATOM 5185 N N . PRO B 1 310 ? -16.172 1.589 24.969 1 97.69 310 PRO B N 1
ATOM 5186 C CA . PRO B 1 310 ? -16.75 1.516 26.312 1 97.69 310 PRO B CA 1
ATOM 5187 C C . PRO B 1 310 ? -17.922 0.537 26.406 1 97.69 310 PRO B C 1
ATOM 5189 O O . PRO B 1 310 ? -18.812 0.562 25.547 1 97.69 310 PRO B O 1
ATOM 5192 N N . GLY B 1 311 ? -17.875 -0.378 27.438 1 96.25 311 GLY B N 1
ATOM 5193 C CA . GLY B 1 311 ? -18.953 -1.315 27.703 1 96.25 311 GLY B CA 1
ATOM 5194 C C . GLY B 1 311 ? -18.906 -2.547 26.812 1 96.25 311 GLY B C 1
ATOM 5195 O O . GLY B 1 311 ? -19.828 -3.361 26.828 1 96.25 311 GLY B O 1
ATOM 5196 N N . THR B 1 312 ? -17.859 -2.682 25.984 1 97.25 312 THR B N 1
ATOM 5197 C CA . THR B 1 312 ? -17.734 -3.83 25.094 1 97.25 312 THR B CA 1
ATOM 5198 C C . THR B 1 312 ? -16.312 -4.398 25.141 1 97.25 312 THR B C 1
ATOM 5200 O O . THR B 1 312 ? -15.5 -3.986 25.969 1 97.25 312 THR B O 1
ATOM 5203 N N . SER B 1 313 ? -16.047 -5.406 24.359 1 96.44 313 SER B N 1
ATOM 5204 C CA . SER B 1 313 ? -14.703 -5.973 24.234 1 96.44 313 SER B CA 1
ATOM 5205 C C . SER B 1 313 ? -14.102 -5.652 22.875 1 96.44 313 SER B C 1
ATOM 5207 O O . SER B 1 313 ? -13.016 -6.133 22.547 1 96.44 313 SER B O 1
ATOM 5209 N N . VAL B 1 314 ? -14.805 -4.824 22.109 1 97.62 314 VAL B N 1
ATOM 5210 C CA . VAL B 1 314 ? -14.344 -4.504 20.766 1 97.62 314 VAL B CA 1
ATOM 5211 C C . VAL B 1 314 ? -13.148 -3.564 20.844 1 97.62 314 VAL B C 1
ATOM 5213 O O . VAL B 1 314 ? -13.219 -2.506 21.469 1 97.62 314 VAL B O 1
ATOM 5216 N N . PRO B 1 315 ? -12.023 -3.943 20.188 1 98.25 315 PRO B N 1
ATOM 5217 C CA . PRO B 1 315 ? -10.852 -3.072 20.172 1 98.25 315 PRO B CA 1
ATOM 5218 C C . PRO B 1 315 ? -11.141 -1.702 19.562 1 98.25 315 PRO B C 1
ATOM 5220 O O . PRO B 1 315 ? -11.859 -1.603 18.562 1 98.25 315 PRO B O 1
ATOM 5223 N N . LEU B 1 316 ? -10.617 -0.681 20.266 1 98.75 316 LEU B N 1
ATOM 5224 C CA . LEU B 1 316 ? -10.703 0.713 19.844 1 98.75 316 LEU B CA 1
ATOM 5225 C C . LEU B 1 316 ? -9.32 1.33 19.703 1 98.75 316 LEU B C 1
ATOM 5227 O O . LEU B 1 316 ? -8.531 1.322 20.656 1 98.75 316 LEU B O 1
ATOM 5231 N N . VAL B 1 317 ? -8.984 1.813 18.516 1 98.88 317 VAL B N 1
ATOM 5232 C CA . VAL B 1 317 ? -7.715 2.5 18.312 1 98.88 317 VAL B CA 1
ATOM 5233 C C . VAL B 1 317 ? -7.957 4 18.156 1 98.88 317 VAL B C 1
ATOM 5235 O O . VAL B 1 317 ? -8.617 4.43 17.203 1 98.88 317 VAL B O 1
ATOM 5238 N N . HIS B 1 318 ? -7.441 4.766 19.094 1 98.94 318 HIS B N 1
ATOM 5239 C CA . HIS B 1 318 ? -7.461 6.219 18.969 1 98.94 318 HIS B CA 1
ATOM 5240 C C . HIS B 1 318 ? -6.336 6.707 18.062 1 98.94 318 HIS B C 1
ATOM 5242 O O . HIS B 1 318 ? -5.207 6.215 18.141 1 98.94 318 HIS B O 1
ATOM 5248 N N . ASP B 1 319 ? -6.605 7.633 17.172 1 98.88 319 ASP B N 1
ATOM 5249 C CA . ASP B 1 319 ? -5.625 8.305 16.328 1 98.88 319 ASP B CA 1
ATOM 5250 C C . ASP B 1 319 ? -6.055 9.742 16.016 1 98.88 319 ASP B C 1
ATOM 5252 O O . ASP B 1 319 ? -6.703 10 15.008 1 98.88 319 ASP B O 1
ATOM 5256 N N . TYR B 1 320 ? -5.695 10.664 16.922 1 98.69 320 TYR B N 1
ATOM 5257 C CA . TYR B 1 320 ? -6.051 12.078 16.812 1 98.69 320 TYR B CA 1
ATOM 5258 C C . TYR B 1 320 ? -5.066 12.945 17.594 1 98.69 320 TYR B C 1
ATOM 5260 O O . TYR B 1 320 ? -4.129 12.438 18.219 1 98.69 320 TYR B O 1
ATOM 5268 N N . GLY B 1 321 ? -5.258 14.25 17.422 1 98.12 321 GLY B N 1
ATOM 5269 C CA . GLY B 1 321 ? -4.422 15.18 18.172 1 98.12 321 GLY B CA 1
ATOM 5270 C C . GLY B 1 321 ? -3.191 15.625 17.406 1 98.12 321 GLY B C 1
ATOM 5271 O O . GLY B 1 321 ? -2.18 15.992 18 1 98.12 321 GLY B O 1
ATOM 5272 N N . ALA B 1 322 ? -3.279 15.688 16.156 1 96.81 322 ALA B N 1
ATOM 5273 C CA . ALA B 1 322 ? -2.123 15.953 15.297 1 96.81 322 ALA B CA 1
ATOM 5274 C C . ALA B 1 322 ? -1.796 17.438 15.266 1 96.81 322 ALA B C 1
ATOM 5276 O O . ALA B 1 322 ? -0.715 17.844 14.82 1 96.81 322 ALA B O 1
ATOM 5277 N N . SER B 1 323 ? -2.779 18.219 15.719 1 95.75 323 SER B N 1
ATOM 5278 C CA . SER B 1 323 ? -2.607 19.656 15.617 1 95.75 323 SER B CA 1
ATOM 5279 C C . SER B 1 323 ? -2.266 20.078 14.195 1 95.75 323 SER B C 1
ATOM 5281 O O . SER B 1 323 ? -2.961 19.703 13.242 1 95.75 323 SER B O 1
ATOM 5283 N N . GLY B 1 324 ? -1.138 20.703 13.992 1 94 324 GLY B N 1
ATOM 5284 C CA . GLY B 1 324 ? -0.78 21.203 12.672 1 94 324 GLY B CA 1
ATOM 5285 C C . GLY B 1 324 ? -0.014 20.188 11.836 1 94 324 GLY B C 1
ATOM 5286 O O . GLY B 1 324 ? 0.407 20.484 10.719 1 94 324 GLY B O 1
ATOM 5287 N N . THR B 1 325 ? 0.083 18.906 12.297 1 95.56 325 THR B N 1
ATOM 5288 C CA . THR B 1 325 ? 0.956 17.953 11.625 1 95.56 325 THR B CA 1
ATOM 5289 C C . THR B 1 325 ? 0.141 16.828 10.992 1 95.56 325 THR B C 1
ATOM 5291 O O . THR B 1 325 ? 0.676 15.758 10.703 1 95.56 325 THR B O 1
ATOM 5294 N N . GLY B 1 326 ? -1.136 17.031 10.75 1 96.69 326 GLY B N 1
ATOM 5295 C CA . GLY B 1 326 ? -1.998 15.992 10.219 1 96.69 326 GLY B CA 1
ATOM 5296 C C . GLY B 1 326 ? -1.51 15.43 8.898 1 96.69 326 GLY B C 1
ATOM 5297 O O . GLY B 1 326 ? -1.619 14.227 8.648 1 96.69 326 GLY B O 1
ATOM 5298 N N . TYR B 1 327 ? -0.984 16.281 8.078 1 97.19 327 TYR B N 1
ATOM 5299 C CA . TYR B 1 327 ? -0.452 15.828 6.797 1 97.19 327 TYR B CA 1
ATOM 5300 C C . TYR B 1 327 ? 0.991 15.359 6.938 1 97.19 327 TYR B C 1
ATOM 5302 O O . TYR B 1 327 ? 1.366 14.312 6.406 1 97.19 327 TYR B O 1
ATOM 5310 N N . GLN B 1 328 ? 1.776 16.078 7.676 1 94.88 328 GLN B N 1
ATOM 5311 C CA . GLN B 1 328 ? 3.209 15.812 7.758 1 94.88 328 GLN B CA 1
ATOM 5312 C C . GLN B 1 328 ? 3.492 14.562 8.586 1 94.88 328 GLN B C 1
ATOM 5314 O O . GLN B 1 328 ? 4.484 13.867 8.352 1 94.88 328 GLN B O 1
ATOM 5319 N N . ALA B 1 329 ? 2.621 14.234 9.492 1 96 329 ALA B N 1
ATOM 5320 C CA . ALA B 1 329 ? 2.832 13.07 10.352 1 96 329 ALA B CA 1
ATOM 5321 C C . ALA B 1 329 ? 1.736 12.031 10.141 1 96 329 ALA B C 1
ATOM 5323 O O . ALA B 1 329 ? 1.794 10.938 10.711 1 96 329 ALA B O 1
ATOM 5324 N N . GLY B 1 330 ? 0.784 12.344 9.367 1 97 330 GLY B N 1
ATOM 5325 C CA . GLY B 1 330 ? -0.464 11.602 9.32 1 97 330 GLY B CA 1
ATOM 5326 C C . GLY B 1 330 ? -0.28 10.156 8.883 1 97 330 GLY B C 1
ATOM 5327 O O . GLY B 1 330 ? -0.922 9.25 9.422 1 97 330 GLY B O 1
ATOM 5328 N N . TYR B 1 331 ? 0.542 9.922 7.91 1 97.44 331 TYR B N 1
ATOM 5329 C CA . TYR B 1 331 ? 0.77 8.539 7.484 1 97.44 331 TYR B CA 1
ATOM 5330 C C . TYR B 1 331 ? 1.429 7.73 8.594 1 97.44 331 TYR B C 1
ATOM 5332 O O . TYR B 1 331 ? 1.053 6.582 8.844 1 97.44 331 TYR B O 1
ATOM 5340 N N . GLY B 1 332 ? 2.486 8.305 9.203 1 97.06 332 GLY B N 1
ATOM 5341 C CA . GLY B 1 332 ? 3.121 7.621 10.32 1 97.06 332 GLY B CA 1
ATOM 5342 C C . GLY B 1 332 ? 2.158 7.293 11.445 1 97.06 332 GLY B C 1
ATOM 5343 O O . GLY B 1 332 ? 2.186 6.188 11.992 1 97.06 332 GLY B O 1
ATOM 5344 N N . MET B 1 333 ? 1.328 8.234 11.797 1 97.94 333 MET B N 1
ATOM 5345 C CA . MET B 1 333 ? 0.306 8.023 12.82 1 97.94 333 MET B CA 1
ATOM 5346 C C . MET B 1 333 ? -0.639 6.891 12.414 1 97.94 333 MET B C 1
ATOM 5348 O O . MET B 1 333 ? -0.912 5.992 13.211 1 97.94 333 MET B O 1
ATOM 5352 N N . ALA B 1 334 ? -1.089 6.934 11.188 1 98.5 334 ALA B N 1
ATOM 5353 C CA . ALA B 1 334 ? -2.014 5.93 10.672 1 98.5 334 ALA B CA 1
ATOM 5354 C C . ALA B 1 334 ? -1.357 4.551 10.625 1 98.5 334 ALA B C 1
ATOM 5356 O O . ALA B 1 334 ? -1.999 3.541 10.93 1 98.5 334 ALA B O 1
ATOM 5357 N N . LEU B 1 335 ? -0.135 4.527 10.234 1 96.31 335 LEU B N 1
ATOM 5358 C CA . LEU B 1 335 ? 0.589 3.264 10.188 1 96.31 335 LEU B CA 1
ATOM 5359 C C . LEU B 1 335 ? 0.65 2.625 11.57 1 96.31 335 LEU B C 1
ATOM 5361 O O . LEU B 1 335 ? 0.368 1.435 11.727 1 96.31 335 LEU B O 1
ATOM 5365 N N . ASP B 1 336 ? 1.025 3.408 12.57 1 96.31 336 ASP B N 1
ATOM 5366 C CA . ASP B 1 336 ? 1.048 2.891 13.938 1 96.31 336 ASP B CA 1
ATOM 5367 C C . ASP B 1 336 ? -0.332 2.389 14.359 1 96.31 336 ASP B C 1
ATOM 5369 O O . ASP B 1 336 ? -0.45 1.342 15 1 96.31 336 ASP B O 1
ATOM 5373 N N . SER B 1 337 ? -1.352 3.143 13.992 1 97.94 337 SER B N 1
ATOM 5374 C CA . SER B 1 337 ? -2.717 2.748 14.32 1 97.94 337 SER B CA 1
ATOM 5375 C C . SER B 1 337 ? -3.066 1.4 13.695 1 97.94 337 SER B C 1
ATOM 5377 O O . SER B 1 337 ? -3.641 0.534 14.359 1 97.94 337 SER B O 1
ATOM 5379 N N . VAL B 1 338 ? -2.734 1.225 12.453 1 96.44 338 VAL B N 1
ATOM 5380 C CA . VAL B 1 338 ? -3.029 -0.013 11.734 1 96.44 338 VAL B CA 1
ATOM 5381 C C . VAL B 1 338 ? -2.25 -1.168 12.359 1 96.44 338 VAL B C 1
ATOM 5383 O O . VAL B 1 338 ? -2.787 -2.264 12.531 1 96.44 338 VAL B O 1
ATOM 5386 N N . MET B 1 339 ? -0.989 -0.899 12.727 1 92.44 339 MET B N 1
ATOM 5387 C CA . MET B 1 339 ? -0.166 -1.94 13.328 1 92.44 339 MET B CA 1
ATOM 5388 C C . MET B 1 339 ? -0.754 -2.391 14.664 1 92.44 339 MET B C 1
ATOM 5390 O O . MET B 1 339 ? -0.677 -3.568 15.016 1 92.44 339 MET B O 1
ATOM 5394 N N . LEU B 1 340 ? -1.32 -1.508 15.398 1 94.69 340 LEU B N 1
ATOM 5395 C CA . LEU B 1 340 ? -1.971 -1.846 16.656 1 94.69 340 LEU B CA 1
ATOM 5396 C C . LEU B 1 340 ? -3.195 -2.723 16.422 1 94.69 340 LEU B C 1
ATOM 5398 O O . LEU B 1 340 ? -3.496 -3.609 17.219 1 94.69 340 LEU B O 1
ATOM 5402 N N . ALA B 1 341 ? -3.895 -2.488 15.328 1 95.75 341 ALA B N 1
ATOM 5403 C CA . ALA B 1 341 ? -5.184 -3.125 15.062 1 95.75 341 ALA B CA 1
ATOM 5404 C C . ALA B 1 341 ? -4.996 -4.477 14.375 1 95.75 341 ALA B C 1
ATOM 5406 O O . ALA B 1 341 ? -5.852 -5.355 14.484 1 95.75 341 ALA B O 1
ATOM 5407 N N . LEU B 1 342 ? -3.914 -4.637 13.656 1 89.69 342 LEU B N 1
ATOM 5408 C CA . LEU B 1 342 ? -3.746 -5.762 12.742 1 89.69 342 LEU B CA 1
ATOM 5409 C C . LEU B 1 342 ? -3.887 -7.086 13.477 1 89.69 342 LEU B C 1
ATOM 5411 O O . LEU B 1 342 ? -4.547 -8.008 12.984 1 89.69 342 LEU B O 1
ATOM 5415 N N . PRO B 1 343 ? -3.307 -7.211 14.719 1 87 343 PRO B N 1
ATOM 5416 C CA . PRO B 1 343 ? -3.469 -8.484 15.422 1 87 343 PRO B CA 1
ATOM 5417 C C . PRO B 1 343 ? -4.926 -8.781 15.781 1 87 343 PRO B C 1
ATOM 5419 O O . PRO B 1 343 ? -5.262 -9.922 16.109 1 87 343 PRO B O 1
ATOM 5422 N N . LYS B 1 344 ? -5.785 -7.746 15.656 1 89.31 344 LYS B N 1
ATOM 5423 C CA . LYS B 1 344 ? -7.188 -7.879 16.031 1 89.31 344 LYS B CA 1
ATOM 5424 C C . LYS B 1 344 ? -8.062 -8.133 14.805 1 89.31 344 LYS B C 1
ATOM 5426 O O . LYS B 1 344 ? -9.258 -8.414 14.938 1 89.31 344 LYS B O 1
ATOM 5431 N N . ILE B 1 345 ? -7.512 -7.984 13.656 1 88.81 345 ILE B N 1
ATOM 5432 C CA . ILE B 1 345 ? -8.234 -8.141 12.398 1 88.81 345 ILE B CA 1
ATOM 5433 C C . ILE B 1 345 ? -7.887 -9.484 11.766 1 88.81 345 ILE B C 1
ATOM 5435 O O . ILE B 1 345 ? -6.707 -9.812 11.594 1 88.81 345 ILE B O 1
ATOM 5439 N N . LYS B 1 346 ? -8.867 -10.305 11.516 1 77.94 346 LYS B N 1
ATOM 5440 C CA . LYS B 1 346 ? -8.625 -11.531 10.75 1 77.94 346 LYS B CA 1
ATOM 5441 C C . LYS B 1 346 ? -8.383 -11.219 9.281 1 77.94 346 LYS B C 1
ATOM 5443 O O . LYS B 1 346 ? -9.289 -10.773 8.57 1 77.94 346 LYS B O 1
ATOM 5448 N N . LEU B 1 347 ? -7.16 -11.273 8.789 1 72.62 347 LEU B N 1
ATOM 5449 C CA . LEU B 1 347 ? -6.848 -10.977 7.391 1 72.62 347 LEU B CA 1
ATOM 5450 C C . LEU B 1 347 ? -7.449 -12.023 6.465 1 72.62 347 LEU B C 1
ATOM 5452 O O . LEU B 1 347 ? -7.605 -11.789 5.266 1 72.62 347 LEU B O 1
ATOM 5456 N N . ALA B 1 348 ? -7.797 -13.281 6.918 1 65.69 348 ALA B N 1
ATOM 5457 C CA . ALA B 1 348 ? -8.406 -14.383 6.172 1 65.69 348 ALA B CA 1
ATOM 5458 C C . ALA B 1 348 ? -9.578 -14.984 6.945 1 65.69 348 ALA B C 1
ATOM 5460 O O . ALA B 1 348 ? -9.617 -14.914 8.172 1 65.69 348 ALA B O 1
#

Foldseek 3Di:
DPPPQQQLQEEEEALALQRLLLLVVVLVLVCLQNHEYEYQDALVDDDLLRFQQPFLFWQDLPFDLDPLRLVLLQVLQVVLVVCVVPPVQLQKHKFKEKEFELDDDDVSSVVSCVVHFAPKAWDDCVPHDDNTRTMIMTIGIAGNRSSNSVVSVVVSVVSNHHYDNDDAQAPCVRCVVRVSHLEYEYASAQCLCRHHQRNAVQKWWWKWKKFFFQQVVDGYKYWYHYPVDIWIWRDGPPRSGIITYTGTHTRDPDFDDDVVRLLVRQQVHCVRPVPRQDNPGSVSTGTPDIGMHIFGAGVPAWDFDWDARPPDRRIYTYTYHHGSCCNSSSSSSSVSNCVVCVVSDDSD/DPPPQQALQEEEEALALQRLLLLVVVLVLVCLQNHEYEYQDALVDDDQLRFQQPFQFWQDLPFDLDPLRLVLLQVLQVVLVVCVVPPVQLQKHKFKEKEFELDDDDVSSVVSCVVHFAPKAWDDCVPHDDNTRTMIMTIGIAGNRSSNSVVSVVVSVVSNHHYDNDDAQAPCVRCVVRVSHLEYEYASAQCLCRHHQRNAVQKWWWKWKKFFFQQVVDGYKYWYHYPVDIWIWRQTPPRSGIITYTGTHTRDPDFDDDVVRLLVRQQVHCVRPVPRQDNPGSVSTGTPDIGMHIFGAGVVAWDFDWDARPPDRRIYTYTYHHGSCCNSSSSSSSVSNCVVCVVSDDSD

Secondary structure (DSSP, 8-state):
---------EEEE--SHHHHHHHHHHHHTT-GGGEEEEES--TT---TT--GGG---B--S-S-SSHHHHHHHHHHHHHHHHHHHH-GGGSEEEEEEEEEESSPPPHHHHHHHTTTSEEEEEPPGGG--TT--EEEEEEEEEE-HHHHHHHHHHHHHHHT-EEEE---SBTTHHHHH-TT-SEEEE--GGGGGTSBTT--TTEEEEEEEEEEE--TT--SEEEEE-SS-EEEEEEPTTT--EEEE---EET-------HHHHHHHHHHHHHH-GGGGTTS-GGG--EEEEEEEEEEEETTS-EEEEEE-TTS--EEEEEE--GGGTTTTHHHHHHHHHHHHGGGS---/---------EEEE--SHHHHHHHHHHHHTT-GGGEEEEES--TT---TT--GGG---B--S-S-SSHHHHHHHHHHHHHHHHHHHH-GGGSEEEEEEEEEESSPPPHHHHHHHTTTSEEEEEPPGGG--TT--EEEEEEEEEE-HHHHHHHHHHHHHHHT-EEEE---SBTTHHHHH-TT-SEEEE--GGGGGTSBTT--TTEEEEEEEEEEE--TT--SEEEEE-SS-EEEEEEPTTT--EEEE---EET-------HHHHHHHHHHHHHH-GGGGTTS-GGG--EEEEEEEEEEEETTS-EEEEEE-TTS--EEEEEE--GGGTTTTHHHHHHHHHHHHGGGS---

Solvent-accessible surface area (backbone atoms only — not comparable to full-atom values): 35362 Å² total; per-residue (Å²): 129,77,75,78,73,61,69,50,21,38,35,31,32,22,48,37,60,42,24,46,43,34,52,48,58,43,28,74,65,26,42,20,54,25,29,29,36,40,14,67,53,49,62,88,57,87,49,58,89,49,40,51,58,69,45,63,40,54,58,76,86,80,63,59,75,50,70,65,49,48,33,16,31,48,28,19,50,32,32,48,54,31,38,34,61,75,36,55,86,43,34,37,39,78,27,44,34,40,42,34,19,49,48,87,74,69,59,67,51,54,56,54,41,68,72,70,46,48,74,60,40,73,50,56,74,90,73,48,60,89,73,36,75,43,36,36,34,29,47,38,42,25,26,21,35,51,56,31,44,38,43,52,51,51,52,39,46,64,40,43,32,42,78,44,82,43,77,72,66,35,64,54,52,56,47,70,77,29,73,71,40,48,32,36,36,44,20,48,39,53,47,37,36,66,28,33,91,60,46,38,83,50,38,40,36,25,22,31,46,38,38,30,25,65,34,88,85,54,70,52,32,40,36,37,45,42,88,86,50,50,35,32,37,35,34,23,48,92,82,62,29,24,33,34,22,43,50,83,35,74,73,38,82,78,75,68,85,51,70,68,58,52,51,51,34,36,43,52,44,26,67,75,34,46,68,62,34,71,66,55,40,50,81,46,58,48,74,75,45,78,46,47,33,41,28,15,25,28,67,91,46,55,46,70,45,82,51,54,38,74,98,56,84,38,40,22,31,38,44,32,19,48,29,92,31,41,68,33,23,18,50,27,50,23,50,54,42,48,61,67,44,47,89,59,49,77,78,95,128,78,76,80,73,62,69,50,20,37,33,31,33,21,49,38,60,40,24,47,44,34,50,47,57,45,28,72,64,27,42,19,56,26,31,29,34,39,13,68,55,50,63,89,57,88,49,58,88,49,40,50,58,70,45,63,39,52,58,75,87,80,62,58,75,51,70,63,47,48,34,15,31,48,28,19,48,33,33,49,54,31,37,33,59,74,37,56,85,43,34,36,38,79,28,44,35,41,42,35,19,49,51,88,74,70,58,68,52,54,56,53,41,67,72,72,46,47,74,60,41,74,50,55,75,91,74,46,61,90,73,37,75,42,36,36,36,30,48,39,41,25,26,21,35,50,55,30,45,38,44,52,51,52,52,39,47,63,42,42,32,42,78,43,80,41,76,72,66,34,64,53,54,57,47,70,74,30,74,69,41,47,34,36,36,45,21,49,38,52,47,37,36,65,27,34,92,59,46,37,82,50,39,39,36,27,22,32,45,39,37,32,27,65,34,87,86,53,71,50,33,41,36,37,44,42,89,86,50,49,35,32,38,34,33,24,47,91,80,60,29,24,34,35,22,43,50,82,37,75,72,37,83,77,75,70,85,49,69,68,58,54,50,51,35,35,43,52,43,26,67,76,34,45,68,64,35,71,68,53,41,49,81,47,58,46,73,74,46,76,47,46,32,42,28,15,24,28,67,92,44,54,44,70,44,85,50,54,38,75,98,54,84,38,40,22,31,37,44,31,18,47,28,93,30,42,69,34,23,19,50,26,50,23,51,54,42,48,61,67,43,47,88,59,48,77,79,95

Sequence (696 aa):
MTKENKPRDIVIVGAGVIGLTTAWILSDLGLAPRIKVIAKYTPEDRSVEYTSPWAGANFCSISATDDNALRWDKITYHRFAYLAKTRPEAGIRFADLRELWEYEPKHDKIRSWNTYVRDFKVIPEKDLPGECIYGHKATTFLINAPHYLNYMYKLLIEAGVEFEKKELSHIKETVEETPEASVVFNCTGLWASKLGGVEDPDVYPTRGHVVLVKAPHVTETRILNGKNSDTYIIPRPLNGGVICGGFMQPGNWDREIHPEDTLDILKRTSALMPELFHGKGPEGAEIIQECVGFRPSRKGGARVELDVVPGTSVPLVHDYGASGTGYQAGYGMALDSVMLALPKIKLAMTKENKPRDIVIVGAGVIGLTTAWILSDLGLAPRIKVIAKYTPEDRSVEYTSPWAGANFCSISATDDNALRWDKITYHRFAYLAKTRPEAGIRFADLRELWEYEPKHDKIRSWNTYVRDFKVIPEKDLPGECIYGHKATTFLINAPHYLNYMYKLLIEAGVEFEKKELSHIKETVEETPEASVVFNCTGLWASKLGGVEDPDVYPTRGHVVLVKAPHVTETRILNGKNSDTYIIPRPLNGGVICGGFMQPGNWDREIHPEDTLDILKRTSALMPELFHGKGPEGAEIIQECVGFRPSRKGGARVELDVVPGTSVPLVHDYGASGTGYQAGYGMALDSVMLALPKIKLA

pLDDT: mean 94.4, std 8.44, range [24.03, 98.94]

InterPro domains:
  IPR006076 FAD dependent oxidoreductase [PF01266] (9-334)
  IPR023209 D-amino-acid oxidase [PIRSF000189] (8-345)
  IPR023209 D-amino-acid oxidase [PTHR11530] (2-341)